Protein AF-0000000070844793 (afdb_homodimer)

Foldseek 3Di:
DPPDQQLVVLQVVLVVCVVVVNNVSSVVSNVVSVLSVLLVLLVVLQVQLVVLQVVLVVCVVVVNNVSSLVSLVSSLVSLVVSLVSCCVRPNDQDLVNLVSLQSNLVSCVSNVVLVSSLVSLVSSLVNCCVPPNLQDLSNLSSLQSNLSSCVSVLVLVSNLVSLVSSLVSCCVVPNQADLVNLVSLQSNLVSCVSVVNNVSSVVSNVSSVVNCCVPVNPPVVD/DPPDQQLVVLQVVLVVCVVVVNNVSSVVSNVVSVLSVLLVLLVVLQVQLVVLQVVLVVCVVVVNNVSSLVSLVSSLVSLVVSLVSCCVRPNDQDLVNLVSLQSNLVSCVSNVVLVSSLVSLVSSLVNCCVPPNLQDLSNLSSLQSNLSSCVSVLVLVSNLVSLVSSLVSCCVVPNQADLVNLVSLQSNLVSCVSVVNNVSSVVSNVSSVVNCCVPVNPPVPD

pLDDT: mean 93.55, std 10.66, range [28.62, 98.69]

Nearest PDB structures (foldseek):
  6swu-assembly1_B  TM=6.819E-01  e=3.349E-07  Mus musculus
  6fv0-assembly1_A  TM=6.810E-01  e=3.209E-07  Mus musculus
  6swu-assembly2_D  TM=6.729E-01  e=4.515E-07  Mus musculus
  6swu-assembly3_F  TM=6.744E-01  e=5.588E-07  Mus musculus
  6ejn-assembly1_B  TM=6.184E-01  e=5.832E-07  Mus musculus

Radius of gyration: 29.63 Å; Cα contacts (8 Å, |Δi|>4): 689; chains: 2; bounding box: 45×91×66 Å

Solvent-accessible surface area (backbone atoms only — not comparable to full-atom values): 20776 Å² total; per-residue (Å²): 128,80,73,79,52,69,26,55,54,26,38,51,52,12,49,53,28,43,76,68,68,36,34,69,61,13,38,54,26,19,50,52,11,32,52,45,21,46,52,52,34,26,56,29,27,42,50,32,14,49,25,26,39,52,36,13,52,33,27,42,74,62,70,36,53,71,60,12,44,54,24,21,50,51,14,43,54,27,42,49,52,22,46,52,47,44,43,73,74,69,47,86,82,47,77,66,53,23,54,50,27,36,54,45,11,52,33,28,42,76,49,67,38,32,70,58,12,37,52,24,16,49,53,14,30,55,48,30,38,70,72,65,34,75,82,34,71,68,30,24,50,26,28,37,49,35,12,52,25,25,42,76,63,68,38,25,68,58,10,35,53,26,22,50,55,15,40,53,35,42,38,70,73,64,49,88,72,46,71,72,51,23,53,36,26,36,52,34,11,52,27,24,42,76,55,71,35,52,68,58,12,53,52,28,36,49,52,15,51,51,39,46,35,69,73,70,40,83,54,79,85,110,126,81,74,78,52,69,28,55,54,25,38,50,52,11,50,53,28,42,76,68,69,35,35,68,60,13,38,53,26,19,50,52,11,31,54,46,19,48,52,50,36,27,55,28,27,42,50,31,15,49,24,26,40,52,36,13,53,33,28,44,75,62,69,36,53,70,60,11,43,53,24,21,50,51,14,43,54,26,41,50,52,21,46,53,48,44,45,72,73,70,46,86,84,46,77,66,52,24,54,49,28,37,53,46,11,52,34,28,42,76,50,67,38,32,69,58,11,38,53,25,17,49,53,13,29,53,47,29,38,72,73,64,34,73,81,35,70,67,30,24,49,25,26,37,51,35,12,54,25,27,41,76,63,69,38,26,67,59,9,36,52,25,24,50,54,16,40,55,35,42,40,72,73,63,47,86,73,45,72,70,53,23,52,36,27,35,54,34,11,51,26,26,42,76,55,70,35,54,69,59,12,53,52,28,37,51,53,15,51,50,38,46,33,70,73,69,40,82,55,81,85,110

Secondary structure (DSSP, 8-state):
-----HHHHHHHHHHHHHHTT-HHHHHHHHHHHHHHHHHHHHHHHHHHHHHHHHHHHHHHHTT-HHHHHHHHHHHHHHHHHHHHHHHHHH-S--HHHHHHHHHHHHHHHHTT-HHHHHHHHHHHHHHHHHHH-SSSHHHHHHHHHHHHHHHHTT-HHHHHHHHHHHHHHHHHHH-S--HHHHHHHHHHHHHHHHTT-HHHHHHHHHHHHHHHHHHH---TT-/-----HHHHHHHHHHHHHHTT-HHHHHHHHHHHHHHHHHHHHHHHHHHHHHHHHHHHHHHHTT-HHHHHHHHHHHHHHHHHHHHHHHHHH-S--HHHHHHHHHHHHHHHHTT-HHHHHHHHHHHHHHHHHHH-SSSHHHHHHHHHHHHHHHHTT-HHHHHHHHHHHHHHHHHHH-S--HHHHHHHHHHHHHHHHTT-HHHHHHHHHHHHHHHHHHH---TT-

Sequence (444 aa):
SARVNVADLYNNLGNFFFKKNQYDQAIENYEHALTHGLDDSKSTQISVANSHYNLGHAYENNKQYGKAIEHYDKAIEHYEKALEIRLNIFGTNHSDLANSYYNLGMSYYNNKQYDKSIEYYEKALKISLDIFGTNHSDVAWSYHGLGDSYYRNKQYDKSVEYYEKALKIRLDIFGTNHSDLADSYYSLGLSYYYNRQYDKAIEHREKALKIWKELFGDTDRLSARVNVADLYNNLGNFFFKKNQYDQAIENYEHALTHGLDDSKSTQISVANSHYNLGHAYENNKQYGKAIEHYDKAIEHYEKALEIRLNIFGTNHSDLANSYYNLGMSYYNNKQYDKSIEYYEKALKISLDIFGTNHSDVAWSYHGLGDSYYRNKQYDKSVEYYEKALKIRLDIFGTNHSDLADSYYSLGLSYYYNRQYDKAIEHREKALKIWKELFGDTDRL

Structure (mmCIF, N/CA/C/O backbone):
data_AF-0000000070844793-model_v1
#
loop_
_entity.id
_entity.type
_entity.pdbx_description
1 polymer 'Uncharacterized protein'
#
loop_
_atom_site.group_PDB
_atom_site.id
_atom_site.type_symbol
_atom_site.label_atom_id
_atom_site.label_alt_id
_atom_site.label_comp_id
_atom_site.label_asym_id
_atom_site.label_entity_id
_atom_site.label_seq_id
_atom_site.pdbx_PDB_ins_code
_atom_site.Cartn_x
_atom_site.Cartn_y
_atom_site.Cartn_z
_atom_site.occupancy
_atom_site.B_iso_or_equiv
_atom_site.auth_seq_id
_atom_site.auth_comp_id
_atom_site.auth_asym_id
_atom_site.auth_atom_id
_atom_site.pdbx_PDB_model_num
ATOM 1 N N . SER A 1 1 ? -2.346 13.812 -18.156 1 29.09 1 SER A N 1
ATOM 2 C CA . SER A 1 1 ? -3.693 13.914 -17.609 1 29.09 1 SER A CA 1
ATOM 3 C C . SER A 1 1 ? -3.801 13.188 -16.266 1 29.09 1 SER A C 1
ATOM 5 O O . SER A 1 1 ? -3.508 11.992 -16.172 1 29.09 1 SER A O 1
ATOM 7 N N . ALA A 1 2 ? -3.703 13.898 -15.266 1 42.84 2 ALA A N 1
ATOM 8 C CA . ALA A 1 2 ? -3.615 13.383 -13.906 1 42.84 2 ALA A CA 1
ATOM 9 C C . ALA A 1 2 ? -4.777 12.438 -13.602 1 42.84 2 ALA A C 1
ATOM 11 O O . ALA A 1 2 ? -5.938 12.766 -13.875 1 42.84 2 ALA A O 1
ATOM 12 N N . ARG A 1 3 ? -4.707 11.211 -13.852 1 50.94 3 ARG A N 1
ATOM 13 C CA . ARG A 1 3 ? -5.797 10.289 -13.531 1 50.94 3 ARG A CA 1
ATOM 14 C C . ARG A 1 3 ? -6.469 10.672 -12.219 1 50.94 3 ARG A C 1
ATOM 16 O O . ARG A 1 3 ? -5.801 10.859 -11.195 1 50.94 3 ARG A O 1
ATOM 23 N N . VAL A 1 4 ? -7.555 11.039 -12.43 1 61.41 4 VAL A N 1
ATOM 24 C CA . VAL A 1 4 ? -8.352 11.453 -11.281 1 61.41 4 VAL A CA 1
ATOM 25 C C . VAL A 1 4 ? -8.492 10.281 -10.305 1 61.41 4 VAL A C 1
ATOM 27 O O . VAL A 1 4 ? -8.977 9.211 -10.68 1 61.41 4 VAL A O 1
ATOM 30 N N . ASN A 1 5 ? -7.812 10.273 -9.148 1 85.44 5 ASN A N 1
ATOM 31 C CA . ASN A 1 5 ? -7.914 9.32 -8.047 1 85.44 5 ASN A CA 1
ATOM 32 C C . ASN A 1 5 ? -9.289 9.383 -7.383 1 85.44 5 ASN A C 1
ATOM 34 O O . ASN A 1 5 ? -9.664 10.414 -6.816 1 85.44 5 ASN A O 1
ATOM 38 N N . VAL A 1 6 ? -10.219 8.344 -7.746 1 92.38 6 VAL A N 1
ATOM 39 C CA . VAL A 1 6 ? -11.578 8.258 -7.215 1 92.38 6 VAL A CA 1
ATOM 40 C C . VAL A 1 6 ? -11.57 8.586 -5.727 1 92.38 6 VAL A C 1
ATOM 42 O O . VAL A 1 6 ? -12.484 9.25 -5.227 1 92.38 6 VAL A O 1
ATOM 45 N N . ALA A 1 7 ? -10.547 8.156 -4.984 1 95 7 ALA A N 1
ATOM 46 C CA . ALA A 1 7 ? -10.43 8.477 -3.562 1 95 7 ALA A CA 1
ATOM 47 C C . ALA A 1 7 ? -10.344 9.984 -3.342 1 95 7 ALA A C 1
ATOM 49 O O . ALA A 1 7 ? -10.992 10.523 -2.441 1 95 7 ALA A O 1
ATOM 50 N N . ASP A 1 8 ? -9.656 10.656 -4.223 1 93.44 8 ASP A N 1
ATOM 51 C CA . ASP A 1 8 ? -9.492 12.102 -4.098 1 93.44 8 ASP A CA 1
ATOM 52 C C . ASP A 1 8 ? -10.805 12.836 -4.363 1 93.44 8 ASP A C 1
ATOM 54 O O . ASP A 1 8 ? -11.086 13.852 -3.734 1 93.44 8 ASP A O 1
ATOM 58 N N . LEU A 1 9 ? -11.523 12.312 -5.336 1 94.69 9 LEU A N 1
ATOM 59 C CA . LEU A 1 9 ? -12.812 12.922 -5.645 1 94.69 9 LEU A CA 1
ATOM 60 C C . LEU A 1 9 ? -13.75 12.867 -4.441 1 94.69 9 LEU A C 1
ATOM 62 O O . LEU A 1 9 ? -14.367 13.867 -4.082 1 94.69 9 LEU A O 1
ATOM 66 N N . TYR A 1 10 ? -13.797 11.719 -3.809 1 97.19 10 TYR A N 1
ATOM 67 C CA . TYR A 1 10 ? -14.648 11.57 -2.637 1 97.19 10 TYR A CA 1
ATOM 68 C C . TYR A 1 10 ? -14.133 12.406 -1.474 1 97.19 10 TYR A C 1
ATOM 70 O O . TYR A 1 10 ? -14.922 12.961 -0.705 1 97.19 10 TYR A O 1
ATOM 78 N N . ASN A 1 11 ? -12.852 12.508 -1.333 1 96.38 11 ASN A N 1
ATOM 79 C CA . ASN A 1 11 ? -12.281 13.359 -0.295 1 96.38 11 ASN A CA 1
ATOM 80 C C . ASN A 1 11 ? -12.688 14.82 -0.485 1 96.38 11 ASN A C 1
ATOM 82 O O . ASN A 1 11 ? -13.023 15.5 0.481 1 96.38 11 ASN A O 1
ATOM 86 N N . ASN A 1 12 ? -12.641 15.219 -1.75 1 95.75 12 ASN A N 1
ATOM 87 C CA . ASN A 1 12 ? -13.016 16.594 -2.053 1 95.75 12 ASN A CA 1
ATOM 88 C C . ASN A 1 12 ? -14.492 16.859 -1.77 1 95.75 12 ASN A C 1
ATOM 90 O O . ASN A 1 12 ? -14.852 17.906 -1.25 1 95.75 12 ASN A O 1
ATOM 94 N N . LEU A 1 13 ? -15.289 15.914 -2.105 1 97.31 13 LEU A N 1
ATOM 95 C CA . LEU A 1 13 ? -16.703 16.031 -1.789 1 97.31 13 LEU A CA 1
ATOM 96 C C . LEU A 1 13 ? -16.922 16.078 -0.281 1 97.31 13 LEU A C 1
ATOM 98 O O . LEU A 1 13 ? -17.766 16.844 0.209 1 97.31 13 LEU A O 1
ATOM 102 N N . GLY A 1 14 ? -16.156 15.164 0.433 1 98 14 GLY A N 1
ATOM 103 C CA . GLY A 1 14 ? -16.203 15.211 1.885 1 98 14 GLY A CA 1
ATOM 104 C C . GLY A 1 14 ? -15.836 16.562 2.451 1 98 14 GLY A C 1
ATOM 105 O O . GLY A 1 14 ? -16.516 17.094 3.33 1 98 14 GLY A O 1
ATOM 106 N N . ASN A 1 15 ? -14.828 17.172 1.901 1 96.94 15 ASN A N 1
ATOM 107 C CA . ASN A 1 15 ? -14.391 18.5 2.324 1 96.94 15 ASN A CA 1
ATOM 108 C C . ASN A 1 15 ? -15.477 19.547 2.086 1 96.94 15 ASN A C 1
ATOM 110 O O . ASN A 1 15 ? -15.648 20.469 2.893 1 96.94 15 ASN A O 1
ATOM 114 N N . PHE A 1 16 ? -16.188 19.406 0.997 1 97.44 16 PHE A N 1
ATOM 115 C CA . PHE A 1 16 ? -17.297 20.297 0.667 1 97.44 16 PHE A CA 1
ATOM 116 C C . PHE A 1 16 ? -18.375 20.25 1.741 1 97.44 16 PHE A C 1
ATOM 118 O O . PHE A 1 16 ? -18.797 21.281 2.256 1 97.44 16 PHE A O 1
ATOM 125 N N . PHE A 1 17 ? -18.703 19.109 2.082 1 97.94 17 PHE A N 1
ATOM 126 C CA . PHE A 1 17 ? -19.734 18.953 3.092 1 97.94 17 PHE A CA 1
ATOM 127 C C . PHE A 1 17 ? -19.219 19.344 4.469 1 97.94 17 PHE A C 1
ATOM 129 O O . PHE A 1 17 ? -19.969 19.891 5.285 1 97.94 17 PHE A O 1
ATOM 136 N N . PHE A 1 18 ? -18 19.062 4.715 1 97.81 18 PHE A N 1
ATOM 137 C CA . PHE A 1 18 ? -17.391 19.438 5.984 1 97.81 18 PHE A CA 1
ATOM 138 C C . PHE A 1 18 ? -17.438 20.953 6.18 1 97.81 18 PHE A C 1
ATOM 140 O O . PHE A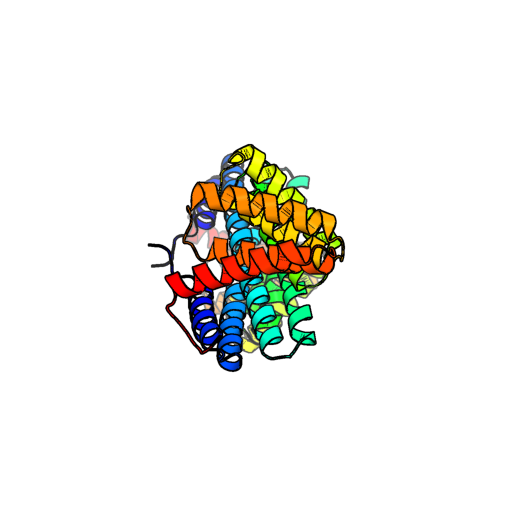 1 18 ? -17.812 21.438 7.254 1 97.81 18 PHE A O 1
ATOM 147 N N . LYS A 1 19 ? -17.141 21.656 5.16 1 94.94 19 LYS A N 1
ATOM 148 C CA . LYS A 1 19 ? -17.125 23.125 5.207 1 94.94 19 LYS A CA 1
ATOM 149 C C . LYS A 1 19 ? -18.531 23.672 5.426 1 94.94 19 LYS A C 1
ATOM 151 O O . LYS A 1 19 ? -18.703 24.766 5.977 1 94.94 19 LYS A O 1
ATOM 156 N N . LYS A 1 20 ? -19.484 22.891 5.109 1 97 20 LYS A N 1
ATOM 157 C CA . LYS A 1 20 ? -20.891 23.266 5.293 1 97 20 LYS A CA 1
ATOM 158 C C . LYS A 1 20 ? -21.422 22.766 6.629 1 97 20 LYS A C 1
ATOM 160 O O . LYS A 1 20 ? -22.625 22.828 6.879 1 97 20 LYS A O 1
ATOM 165 N N . ASN A 1 21 ? -20.609 22.188 7.402 1 96.94 21 ASN A N 1
ATOM 166 C CA . ASN A 1 21 ? -20.953 21.625 8.711 1 96.94 21 ASN A CA 1
ATOM 167 C C . ASN A 1 21 ? -21.922 20.469 8.594 1 96.94 21 ASN A C 1
ATOM 169 O O . ASN A 1 21 ? -22.734 20.234 9.5 1 96.94 21 ASN A O 1
ATOM 173 N N . GLN A 1 22 ? -22 19.859 7.469 1 98.06 22 GLN A N 1
ATOM 174 C CA . GLN A 1 22 ? -22.734 18.625 7.254 1 98.06 22 GLN A CA 1
ATOM 175 C C . GLN A 1 22 ? -21.844 17.406 7.484 1 98.06 22 GLN A C 1
ATOM 177 O O . GLN A 1 22 ? -21.5 16.688 6.539 1 98.06 22 GLN A O 1
ATOM 182 N N . TYR A 1 23 ? -21.656 17.094 8.695 1 97.81 23 TYR A N 1
ATOM 183 C CA . TYR A 1 23 ? -20.594 16.156 9.086 1 97.81 23 TYR A CA 1
ATOM 184 C C . TYR A 1 23 ? -20.984 14.727 8.727 1 97.81 23 TYR A C 1
ATOM 186 O O . TYR A 1 23 ? -20.125 13.914 8.383 1 97.81 23 TYR A O 1
ATOM 194 N N . ASP A 1 24 ? -22.281 14.43 8.758 1 98.06 24 ASP A N 1
ATOM 195 C CA . ASP A 1 24 ? -22.688 13.078 8.391 1 98.06 24 ASP A CA 1
ATOM 196 C C . ASP A 1 24 ? -22.375 12.789 6.922 1 98.06 24 ASP A C 1
ATOM 198 O O . ASP A 1 24 ? -21.859 11.719 6.59 1 98.06 24 ASP A O 1
ATOM 202 N N . GLN A 1 25 ? -22.703 13.742 6.117 1 98.31 25 GLN A N 1
ATOM 203 C CA . GLN A 1 25 ? -22.406 13.586 4.699 1 98.31 25 GLN A CA 1
ATOM 204 C C . GLN A 1 25 ? -20.906 13.586 4.441 1 98.31 25 GLN A C 1
ATOM 206 O O . GLN A 1 25 ? -20.406 12.859 3.572 1 98.31 25 GLN A O 1
ATOM 211 N N . ALA A 1 26 ? -20.156 14.438 5.113 1 98.5 26 ALA A N 1
ATOM 212 C CA . ALA A 1 26 ? -18.703 14.445 5.004 1 98.5 26 ALA A CA 1
ATOM 213 C C . ALA A 1 26 ? -18.125 13.07 5.34 1 98.5 26 ALA A C 1
ATOM 215 O O . ALA A 1 26 ? -17.297 12.539 4.594 1 98.5 26 ALA A O 1
ATOM 216 N N . ILE A 1 27 ? -18.609 12.484 6.477 1 98.62 27 ILE A N 1
ATOM 217 C CA . ILE A 1 27 ? -18.141 11.188 6.953 1 98.62 27 ILE A CA 1
ATOM 218 C C . ILE A 1 27 ? -18.422 10.125 5.891 1 98.62 27 ILE A C 1
ATOM 220 O O . ILE A 1 27 ? -17.547 9.312 5.578 1 98.62 27 ILE A O 1
ATOM 224 N N . GLU A 1 28 ? -19.625 10.188 5.336 1 98.62 28 GLU A N 1
ATOM 225 C CA . GLU A 1 28 ? -19.969 9.219 4.301 1 98.62 28 GLU A CA 1
ATOM 226 C C . GLU A 1 28 ? -19.016 9.297 3.117 1 98.62 28 GLU A C 1
ATOM 228 O O . GLU A 1 28 ? -18.578 8.266 2.604 1 98.62 28 GLU A O 1
ATOM 233 N N . ASN A 1 29 ? -18.734 10.492 2.703 1 98.56 29 ASN A N 1
ATOM 234 C CA . ASN A 1 29 ? -17.859 10.672 1.557 1 98.56 29 ASN A CA 1
ATOM 235 C C . ASN A 1 29 ? -16.406 10.289 1.895 1 98.56 29 ASN A C 1
ATOM 237 O O . ASN A 1 29 ? -15.719 9.688 1.074 1 98.56 29 ASN A O 1
ATOM 241 N N . TYR A 1 30 ? -15.945 10.625 3.07 1 98.38 30 TYR A N 1
ATOM 242 C CA . TYR A 1 30 ? -14.602 10.227 3.48 1 98.38 30 TYR A CA 1
ATOM 243 C C . TYR A 1 30 ? -14.5 8.711 3.588 1 98.38 30 TYR A C 1
ATOM 245 O O . TYR A 1 30 ? -13.445 8.141 3.301 1 98.38 30 TYR A O 1
ATOM 253 N N . GLU A 1 31 ? -15.586 8.047 4.008 1 98.31 31 GLU A N 1
ATOM 254 C CA . GLU A 1 31 ? -15.594 6.59 4.066 1 98.31 31 GLU A CA 1
ATOM 255 C C . GLU A 1 31 ? -15.461 5.98 2.674 1 98.31 31 GLU A C 1
ATOM 257 O O . GLU A 1 31 ? -14.773 4.977 2.494 1 98.31 31 GLU A O 1
ATOM 262 N N . HIS A 1 32 ? -16.156 6.586 1.735 1 97.69 32 HIS A N 1
ATOM 263 C CA . HIS A 1 32 ? -15.992 6.137 0.357 1 97.69 32 HIS A CA 1
ATOM 264 C C . HIS A 1 32 ? -14.562 6.344 -0.122 1 97.69 32 HIS A C 1
ATOM 266 O O . HIS A 1 32 ? -13.992 5.469 -0.782 1 97.69 32 HIS A O 1
ATOM 272 N N . ALA A 1 33 ? -13.984 7.492 0.205 1 97.62 33 ALA A N 1
ATOM 273 C CA . ALA A 1 33 ? -12.594 7.762 -0.144 1 97.62 33 ALA A CA 1
ATOM 274 C C . ALA A 1 33 ? -11.664 6.703 0.447 1 97.62 33 ALA A C 1
ATOM 276 O O . ALA A 1 33 ? -10.766 6.203 -0.237 1 97.62 33 ALA A O 1
ATOM 277 N N . LEU A 1 34 ? -11.898 6.355 1.688 1 97.75 34 LEU A N 1
ATOM 278 C CA . LEU A 1 34 ? -11.094 5.355 2.383 1 97.75 34 LEU A CA 1
ATOM 279 C C . LEU A 1 34 ? -11.188 4 1.688 1 97.75 34 LEU A C 1
ATOM 281 O O . LEU A 1 34 ? -10.172 3.33 1.482 1 97.75 34 LEU A O 1
ATOM 285 N N . THR A 1 35 ? -12.398 3.619 1.338 1 96.56 35 THR A N 1
ATOM 286 C CA . THR A 1 35 ? -12.617 2.332 0.687 1 96.56 35 THR A CA 1
ATOM 287 C C . THR A 1 35 ? -11.867 2.264 -0.64 1 96.56 35 THR A C 1
ATOM 289 O O . THR A 1 35 ? -11.195 1.271 -0.929 1 96.56 35 THR A O 1
ATOM 292 N N . HIS A 1 36 ? -11.938 3.287 -1.405 1 96 36 HIS A N 1
ATOM 293 C CA . HIS A 1 36 ? -11.242 3.32 -2.686 1 96 36 HIS A CA 1
ATOM 294 C C . HIS A 1 36 ? -9.727 3.385 -2.49 1 96 36 HIS A C 1
ATOM 296 O O . HIS A 1 36 ? -8.977 2.756 -3.238 1 96 36 HIS A O 1
ATOM 302 N N . GLY A 1 37 ? -9.32 4.18 -1.529 1 96.31 37 GLY A N 1
ATOM 303 C CA . GLY A 1 37 ? -7.902 4.242 -1.206 1 96.31 37 GLY A CA 1
ATOM 304 C C . GLY A 1 37 ? -7.324 2.902 -0.801 1 96.31 37 GLY A C 1
ATOM 305 O O . GLY A 1 37 ? -6.215 2.549 -1.211 1 96.31 37 GLY A O 1
ATOM 306 N N . LEU A 1 38 ? -8.023 2.197 -0.008 1 96.56 38 LEU A N 1
ATOM 307 C CA . LEU A 1 38 ? -7.59 0.872 0.418 1 96.56 38 LEU A CA 1
ATOM 308 C C . LEU A 1 38 ? -7.543 -0.091 -0.764 1 96.56 38 LEU A C 1
ATOM 310 O O . LEU A 1 38 ? -6.641 -0.927 -0.854 1 96.56 38 LEU A O 1
ATOM 314 N N . ASP A 1 39 ? -8.469 0.019 -1.618 1 94.38 39 ASP A N 1
ATOM 315 C CA . ASP A 1 39 ? -8.453 -0.821 -2.812 1 94.38 39 ASP A CA 1
ATOM 316 C C . ASP A 1 39 ? -7.234 -0.525 -3.676 1 94.38 39 ASP A C 1
ATOM 318 O O . ASP A 1 39 ? -6.621 -1.441 -4.23 1 94.38 39 ASP A O 1
ATOM 322 N N . ASP A 1 40 ? -6.938 0.738 -3.785 1 94.19 40 ASP A N 1
ATOM 323 C CA . ASP A 1 40 ? -5.719 1.123 -4.492 1 94.19 40 ASP A CA 1
ATOM 324 C C . ASP A 1 40 ? -4.48 0.561 -3.799 1 94.19 40 ASP A C 1
ATOM 326 O O . ASP A 1 40 ? -3.533 0.135 -4.461 1 94.19 40 ASP A O 1
ATOM 330 N N . SER A 1 41 ? -4.5 0.641 -2.516 1 95.12 41 SER A N 1
ATOM 331 C CA . SER A 1 41 ? -3.393 0.088 -1.74 1 95.12 41 SER A CA 1
ATOM 332 C C . SER A 1 41 ? -3.23 -1.406 -1.996 1 95.12 41 SER A C 1
ATOM 334 O O . SER A 1 41 ? -2.109 -1.899 -2.135 1 95.12 41 SER A O 1
ATOM 336 N N . LYS A 1 42 ? -4.32 -2.104 -2.025 1 94.88 42 LYS A N 1
ATOM 337 C CA . LYS A 1 42 ? -4.293 -3.531 -2.336 1 94.88 42 LYS A CA 1
ATOM 338 C C . LYS A 1 42 ? -3.609 -3.789 -3.674 1 94.88 42 LYS A C 1
ATOM 340 O O . LYS A 1 42 ? -2.73 -4.648 -3.771 1 94.88 42 LYS A O 1
ATOM 345 N N . SER A 1 43 ? -3.992 -3.061 -4.711 1 94.12 43 SER A N 1
ATOM 346 C CA . SER A 1 43 ? -3.439 -3.225 -6.051 1 94.12 43 SER A CA 1
ATOM 347 C C . SER A 1 43 ? -1.938 -2.949 -6.062 1 94.12 43 SER A C 1
ATOM 349 O O . SER A 1 43 ? -1.185 -3.629 -6.766 1 94.12 43 SER A O 1
ATOM 351 N N . THR A 1 44 ? -1.538 -1.943 -5.32 1 95.06 44 THR A N 1
ATOM 352 C CA . THR A 1 44 ? -0.117 -1.617 -5.281 1 95.06 44 THR A CA 1
ATOM 353 C C . THR A 1 44 ? 0.667 -2.693 -4.535 1 95.06 44 THR A C 1
ATOM 355 O O . THR A 1 44 ? 1.808 -2.996 -4.891 1 95.06 44 THR A O 1
ATOM 358 N N . GLN A 1 45 ? 0.06 -3.246 -3.506 1 96.81 45 GLN A N 1
ATOM 359 C CA . GLN A 1 45 ? 0.701 -4.355 -2.807 1 96.81 45 GLN A CA 1
ATOM 360 C C . GLN A 1 45 ? 0.916 -5.543 -3.738 1 96.81 45 GLN A C 1
ATOM 362 O O . GLN A 1 45 ? 1.965 -6.191 -3.697 1 96.81 45 GLN A O 1
ATOM 367 N N . ILE A 1 46 ? -0.032 -5.82 -4.57 1 96.19 46 ILE A N 1
ATOM 368 C CA . ILE A 1 46 ? 0.086 -6.926 -5.516 1 96.19 46 ILE A CA 1
ATOM 369 C C . ILE A 1 46 ? 1.203 -6.629 -6.516 1 96.19 46 ILE A C 1
ATOM 371 O O . ILE A 1 46 ? 2.002 -7.512 -6.84 1 96.19 46 ILE A O 1
ATOM 375 N N . SER A 1 47 ? 1.27 -5.418 -6.977 1 95.31 47 SER A N 1
ATOM 376 C CA . SER A 1 47 ? 2.311 -5.016 -7.918 1 95.31 47 SER A CA 1
ATOM 377 C C . SER A 1 47 ? 3.699 -5.188 -7.312 1 95.31 47 SER A C 1
ATOM 379 O O . SER A 1 47 ? 4.602 -5.719 -7.961 1 95.31 47 SER A O 1
ATOM 381 N N . VAL A 1 48 ? 3.861 -4.727 -6.078 1 96.88 48 VAL A N 1
ATOM 382 C CA . VAL A 1 48 ? 5.137 -4.863 -5.379 1 96.88 48 VAL A CA 1
ATOM 383 C C . VAL A 1 48 ? 5.457 -6.34 -5.176 1 96.88 48 VAL A C 1
ATOM 385 O O . VAL A 1 48 ? 6.598 -6.766 -5.375 1 96.88 48 VAL A O 1
ATOM 388 N N . ALA A 1 49 ? 4.426 -7.125 -4.777 1 97.62 49 ALA A N 1
ATOM 389 C CA . ALA A 1 49 ? 4.609 -8.562 -4.586 1 97.62 49 ALA A CA 1
ATOM 390 C C . ALA A 1 49 ? 5.082 -9.227 -5.875 1 97.62 49 ALA A C 1
ATOM 392 O O . ALA A 1 49 ? 6.012 -10.039 -5.855 1 97.62 49 ALA A O 1
ATOM 393 N N . ASN A 1 50 ? 4.48 -8.875 -6.969 1 96.75 50 ASN A N 1
ATOM 394 C CA . ASN A 1 50 ? 4.852 -9.445 -8.258 1 96.75 50 ASN A CA 1
ATOM 395 C C . ASN A 1 50 ? 6.293 -9.109 -8.625 1 96.75 50 ASN A C 1
ATOM 397 O O . ASN A 1 50 ? 7.008 -9.945 -9.18 1 96.75 50 ASN A O 1
ATOM 401 N N . SER A 1 51 ? 6.637 -7.934 -8.352 1 97.56 51 SER A N 1
ATOM 402 C CA . SER A 1 51 ? 8.016 -7.547 -8.633 1 97.56 51 SER A CA 1
ATOM 403 C C . SER A 1 51 ? 9 -8.375 -7.812 1 97.56 51 SER A C 1
ATOM 405 O O . SER A 1 51 ? 10 -8.859 -8.336 1 97.56 51 SER A O 1
ATOM 407 N N . HIS A 1 52 ? 8.703 -8.547 -6.543 1 98.25 52 HIS A N 1
ATOM 408 C CA . HIS A 1 52 ? 9.555 -9.375 -5.699 1 98.25 52 HIS A CA 1
ATOM 409 C C . HIS A 1 52 ? 9.578 -10.82 -6.184 1 98.25 52 HIS A C 1
ATOM 411 O O . HIS A 1 52 ? 10.633 -11.453 -6.207 1 98.25 52 HIS A O 1
ATOM 417 N N . TYR A 1 53 ? 8.445 -11.32 -6.605 1 97.88 53 TYR A N 1
ATOM 418 C CA . TYR A 1 53 ? 8.359 -12.688 -7.098 1 97.88 53 TYR A CA 1
ATOM 419 C C . TYR A 1 53 ? 9.219 -12.883 -8.336 1 97.88 53 TYR A C 1
ATOM 421 O O . TYR A 1 53 ? 9.984 -13.844 -8.43 1 97.88 53 TYR A O 1
ATOM 429 N N . ASN A 1 54 ? 9.125 -11.953 -9.25 1 97.81 54 ASN A N 1
ATOM 430 C CA . ASN A 1 54 ? 9.898 -12.031 -10.484 1 97.81 54 ASN A CA 1
ATOM 431 C C . ASN A 1 54 ? 11.398 -11.898 -10.211 1 97.81 54 ASN A C 1
ATOM 433 O O . ASN A 1 54 ? 12.203 -12.578 -10.844 1 97.81 54 ASN A O 1
ATOM 437 N N . LEU A 1 55 ? 11.719 -11.039 -9.266 1 98.5 55 LEU A N 1
ATOM 438 C CA . LEU A 1 55 ? 13.109 -10.938 -8.859 1 98.5 55 LEU A CA 1
ATOM 439 C C . LEU A 1 55 ? 13.602 -12.258 -8.273 1 98.5 55 LEU A C 1
ATOM 441 O O . LEU A 1 55 ? 14.711 -12.703 -8.586 1 98.5 55 LEU A O 1
ATOM 445 N N . GLY A 1 56 ? 12.766 -12.844 -7.395 1 98.12 56 GLY A N 1
ATOM 446 C CA . GLY A 1 56 ? 13.117 -14.148 -6.859 1 98.12 56 GLY A CA 1
ATOM 447 C C . GLY A 1 56 ? 13.398 -15.172 -7.938 1 98.12 56 GLY A C 1
ATOM 448 O O . GLY A 1 56 ? 14.414 -15.875 -7.887 1 98.12 56 GLY A O 1
ATOM 449 N N . HIS A 1 57 ? 12.555 -15.195 -8.938 1 97.31 57 HIS A N 1
ATOM 450 C CA . HIS A 1 57 ? 12.703 -16.125 -10.047 1 97.31 57 HIS A CA 1
ATOM 451 C C . HIS A 1 57 ? 13.984 -15.859 -10.828 1 97.31 57 HIS A C 1
ATOM 453 O O . HIS A 1 57 ? 14.688 -16.797 -11.211 1 97.31 57 HIS A O 1
ATOM 459 N N . ALA A 1 58 ? 14.242 -14.641 -11.086 1 98.12 58 ALA A N 1
ATOM 460 C CA . ALA A 1 58 ? 15.43 -14.273 -11.852 1 98.12 58 ALA A CA 1
ATOM 461 C C . ALA A 1 58 ? 16.703 -14.625 -11.086 1 98.12 58 ALA A C 1
ATOM 463 O O . ALA A 1 58 ? 17.656 -15.164 -11.656 1 98.12 58 ALA A O 1
ATOM 464 N N . TYR A 1 59 ? 16.688 -14.32 -9.82 1 98.25 59 TYR A N 1
ATOM 465 C CA . TYR A 1 59 ? 17.859 -14.641 -9 1 98.25 59 TYR A CA 1
ATOM 466 C C . TYR A 1 59 ? 18.078 -16.156 -8.922 1 98.25 59 TYR A C 1
ATOM 468 O O . TYR A 1 59 ? 19.219 -16.625 -8.922 1 98.25 59 TYR A O 1
ATOM 476 N N . GLU A 1 60 ? 17.016 -16.875 -8.789 1 97 60 GLU A N 1
ATOM 477 C CA . GLU A 1 60 ? 17.109 -18.328 -8.758 1 97 60 GLU A CA 1
ATOM 478 C C . GLU A 1 60 ? 17.766 -18.875 -10.023 1 97 60 GLU A C 1
ATOM 480 O O . GLU A 1 60 ? 18.656 -19.703 -9.953 1 97 60 GLU A O 1
ATOM 485 N N . ASN A 1 61 ? 17.359 -18.328 -11.156 1 96.5 61 ASN A N 1
ATOM 486 C CA . ASN A 1 61 ? 17.906 -18.766 -12.438 1 96.5 61 ASN A CA 1
ATOM 487 C C . ASN A 1 61 ? 19.328 -18.25 -12.648 1 96.5 61 ASN A C 1
ATOM 489 O O . ASN A 1 61 ? 20.094 -18.828 -13.414 1 96.5 61 ASN A O 1
ATOM 493 N N . ASN A 1 62 ? 19.578 -17.234 -12 1 96.88 62 ASN A N 1
ATOM 494 C CA . ASN A 1 62 ? 20.938 -16.719 -12.016 1 96.88 62 ASN A CA 1
ATOM 495 C C . ASN A 1 62 ? 21.797 -17.359 -10.938 1 96.88 62 ASN A C 1
ATOM 497 O O . ASN A 1 62 ? 22.891 -16.875 -10.625 1 96.88 62 ASN A O 1
ATOM 501 N N . LYS A 1 63 ? 21.344 -18.344 -10.258 1 96.62 63 LYS A N 1
ATOM 502 C CA . LYS A 1 63 ? 22.016 -19.203 -9.281 1 96.62 63 LYS A CA 1
ATOM 503 C C . LYS A 1 63 ? 22.359 -18.422 -8.016 1 96.62 63 LYS A C 1
ATOM 505 O O . LYS A 1 63 ? 23.359 -18.719 -7.363 1 96.62 63 LYS A O 1
ATOM 510 N N . GLN A 1 64 ? 21.703 -17.406 -7.754 1 97.44 64 GLN A N 1
ATOM 511 C CA . GLN A 1 64 ? 21.766 -16.672 -6.492 1 97.44 64 GLN A CA 1
ATOM 512 C C . GLN A 1 64 ? 20.609 -17.047 -5.574 1 97.44 64 GLN A C 1
ATOM 514 O O . GLN A 1 64 ? 19.688 -16.234 -5.375 1 97.44 64 GLN A O 1
ATOM 519 N N . TYR A 1 65 ? 20.688 -18.109 -4.984 1 95.88 65 TYR A N 1
ATOM 520 C CA . TYR A 1 65 ? 19.562 -18.766 -4.305 1 95.88 65 TYR A CA 1
ATOM 521 C C . TYR A 1 65 ? 19.203 -18.016 -3.02 1 95.88 65 TYR A C 1
ATOM 523 O O . TYR A 1 65 ? 18.031 -17.922 -2.658 1 95.88 65 TYR A O 1
ATOM 531 N N . GLY A 1 66 ? 20.219 -17.562 -2.312 1 96.44 66 GLY A N 1
ATOM 532 C CA . GLY A 1 66 ? 19.938 -16.797 -1.105 1 96.44 66 GLY A CA 1
ATOM 533 C C . GLY A 1 66 ? 19.094 -15.57 -1.361 1 96.44 66 GLY A C 1
ATOM 534 O O . GLY A 1 66 ? 18.078 -15.344 -0.682 1 96.44 66 GLY A O 1
ATOM 535 N N . LYS A 1 67 ? 19.453 -14.844 -2.377 1 97.69 67 LYS A N 1
ATOM 536 C CA . LYS A 1 67 ? 18.688 -13.664 -2.762 1 97.69 67 LYS A CA 1
ATOM 537 C C . LYS A 1 67 ? 17.281 -14.047 -3.248 1 97.69 67 LYS A C 1
ATOM 539 O O . LYS A 1 67 ? 16.312 -13.328 -2.994 1 97.69 67 LYS A O 1
ATOM 544 N N . ALA A 1 68 ? 17.219 -15.102 -3.922 1 97.75 68 ALA A N 1
ATOM 545 C CA . ALA A 1 68 ? 15.93 -15.57 -4.418 1 97.75 68 ALA A CA 1
ATOM 546 C C . ALA A 1 68 ? 14.953 -15.805 -3.271 1 97.75 68 ALA A C 1
ATOM 548 O O . ALA A 1 68 ? 13.82 -15.32 -3.303 1 97.75 68 ALA A O 1
ATOM 549 N N . ILE A 1 69 ? 15.406 -16.484 -2.246 1 97.44 69 ILE A N 1
ATOM 550 C CA . ILE A 1 69 ? 14.555 -16.812 -1.111 1 97.44 69 ILE A CA 1
ATOM 551 C C . ILE A 1 69 ? 14.117 -15.539 -0.393 1 97.44 69 ILE A C 1
ATOM 553 O O . ILE A 1 69 ? 12.969 -15.422 0.039 1 97.44 69 ILE A O 1
ATOM 557 N N . GLU A 1 70 ? 15.062 -14.609 -0.27 1 97.81 70 GLU A N 1
ATOM 558 C CA . GLU A 1 70 ? 14.734 -13.336 0.363 1 97.81 70 GLU A CA 1
ATOM 559 C C . GLU A 1 70 ? 13.625 -12.609 -0.389 1 97.81 70 GLU A C 1
ATOM 561 O O . GLU A 1 70 ? 12.703 -12.07 0.226 1 97.81 70 GLU A O 1
ATOM 566 N N . HIS A 1 71 ? 13.68 -12.617 -1.666 1 98.38 71 HIS A N 1
ATOM 567 C CA . HIS A 1 71 ? 12.68 -11.93 -2.475 1 98.38 71 HIS A CA 1
ATOM 568 C C . HIS A 1 71 ? 11.344 -12.672 -2.443 1 98.38 71 HIS A C 1
ATOM 570 O O . HIS A 1 71 ? 10.289 -12.047 -2.445 1 98.38 71 HIS A O 1
ATOM 576 N N . TYR A 1 72 ? 11.375 -13.961 -2.438 1 97.56 72 TYR A N 1
ATOM 577 C CA . TYR A 1 72 ? 10.125 -14.695 -2.295 1 97.56 72 TYR A CA 1
ATOM 578 C C . TYR A 1 72 ? 9.469 -14.391 -0.954 1 97.56 72 TYR A C 1
ATOM 580 O O . TYR A 1 72 ? 8.242 -14.266 -0.871 1 97.56 72 TYR A O 1
ATOM 588 N N . ASP A 1 73 ? 10.281 -14.266 0.112 1 98.19 73 ASP A N 1
ATOM 589 C CA . ASP A 1 73 ? 9.75 -13.898 1.422 1 98.19 73 ASP A CA 1
ATOM 590 C C . ASP A 1 73 ? 9.039 -12.547 1.369 1 98.19 73 ASP A C 1
ATOM 592 O O . ASP A 1 73 ? 7.941 -12.398 1.912 1 98.19 73 ASP A O 1
ATOM 596 N N . LYS A 1 74 ? 9.695 -11.641 0.722 1 98.12 74 LYS A N 1
ATOM 597 C CA . LYS A 1 74 ? 9.094 -10.312 0.6 1 98.12 74 LYS A CA 1
ATOM 598 C C . LYS A 1 74 ? 7.824 -10.359 -0.238 1 98.12 74 LYS A C 1
ATOM 600 O O . LYS A 1 74 ? 6.859 -9.641 0.043 1 98.12 74 LYS A O 1
ATOM 605 N N . ALA A 1 75 ? 7.824 -11.133 -1.299 1 98.06 75 ALA A N 1
ATOM 606 C CA . ALA A 1 75 ? 6.613 -11.297 -2.102 1 98.06 75 ALA A CA 1
ATOM 607 C C . ALA A 1 75 ? 5.457 -11.812 -1.248 1 98.06 75 ALA A C 1
ATOM 609 O O . ALA A 1 75 ? 4.344 -11.289 -1.322 1 98.06 75 ALA A O 1
ATOM 610 N N . ILE A 1 76 ? 5.703 -12.828 -0.41 1 98.12 76 ILE A N 1
ATOM 611 C CA . ILE A 1 76 ? 4.695 -13.414 0.464 1 98.12 76 ILE A CA 1
ATOM 612 C C . ILE A 1 76 ? 4.129 -12.344 1.392 1 98.12 76 ILE A C 1
ATOM 614 O O . ILE A 1 76 ? 2.91 -12.219 1.537 1 98.12 76 ILE A O 1
ATOM 618 N N . GLU A 1 77 ? 5.051 -11.562 1.979 1 97.88 77 GLU A N 1
ATOM 619 C CA . GLU A 1 77 ? 4.637 -10.492 2.889 1 97.88 77 GLU A CA 1
ATOM 620 C C . GLU A 1 77 ? 3.65 -9.547 2.213 1 97.88 77 GLU A C 1
ATOM 622 O O . GLU A 1 77 ? 2.609 -9.211 2.785 1 97.88 77 GLU A O 1
ATOM 627 N N . HIS A 1 78 ? 3.926 -9.117 1.013 1 98 78 HIS A N 1
ATOM 628 C CA . HIS A 1 78 ? 3.088 -8.148 0.313 1 98 78 HIS A CA 1
ATOM 629 C C . HIS A 1 78 ? 1.801 -8.797 -0.19 1 98 78 HIS A C 1
ATOM 631 O O . HIS A 1 78 ? 0.746 -8.156 -0.202 1 98 78 HIS A O 1
ATOM 637 N N . TYR A 1 79 ? 1.796 -10.039 -0.64 1 97.56 79 TYR A N 1
ATOM 638 C CA . TYR A 1 79 ? 0.574 -10.742 -1.012 1 97.56 79 TYR A CA 1
ATOM 639 C C . TYR A 1 79 ? -0.348 -10.906 0.19 1 97.56 79 TYR A C 1
ATOM 641 O O . TYR A 1 79 ? -1.568 -10.773 0.067 1 97.56 79 TYR A O 1
ATOM 649 N N . GLU A 1 80 ? 0.219 -11.211 1.318 1 97.31 80 GLU A N 1
ATOM 650 C CA . GLU A 1 80 ? -0.585 -11.359 2.527 1 97.31 80 GLU A CA 1
ATOM 651 C C . GLU A 1 80 ? -1.255 -10.047 2.912 1 97.31 80 GLU A C 1
ATOM 653 O O . GLU A 1 80 ? -2.414 -10.031 3.33 1 97.31 80 GLU A O 1
ATOM 658 N N . LYS A 1 81 ? -0.443 -8.984 2.797 1 96.31 81 LYS A N 1
ATOM 659 C CA . LYS A 1 81 ? -1.029 -7.676 3.072 1 96.31 81 LYS A CA 1
ATOM 660 C C . LYS A 1 81 ? -2.191 -7.383 2.127 1 96.31 81 LYS A C 1
ATOM 662 O O . LYS A 1 81 ? -3.232 -6.875 2.551 1 96.31 81 LYS A O 1
ATOM 667 N N . ALA A 1 82 ? -1.998 -7.645 0.838 1 96.62 82 ALA A N 1
ATOM 668 C CA . ALA A 1 82 ? -3.061 -7.453 -0.146 1 96.62 82 ALA A CA 1
ATOM 669 C C . ALA A 1 82 ? -4.277 -8.312 0.189 1 96.62 82 ALA A C 1
ATOM 671 O O . ALA A 1 82 ? -5.418 -7.852 0.076 1 96.62 82 ALA A O 1
ATOM 672 N N . LEU A 1 83 ? -4.066 -9.531 0.597 1 96.12 83 LEU A N 1
ATOM 673 C CA . LEU A 1 83 ? -5.148 -10.438 0.972 1 96.12 83 LEU A CA 1
ATOM 674 C C . LEU A 1 83 ? -5.922 -9.898 2.17 1 96.12 83 LEU A C 1
ATOM 676 O O . LEU A 1 83 ? -7.152 -9.953 2.195 1 96.12 83 LEU A O 1
ATOM 680 N N . GLU A 1 84 ? -5.223 -9.414 3.166 1 95.38 84 GLU A N 1
ATOM 681 C CA . GLU A 1 84 ? -5.859 -8.836 4.352 1 95.38 84 GLU A CA 1
ATOM 682 C C . GLU A 1 84 ? -6.777 -7.68 3.977 1 95.38 84 GLU A C 1
ATOM 684 O O . GLU A 1 84 ? -7.902 -7.586 4.477 1 95.38 84 GLU A O 1
ATOM 689 N N . ILE A 1 85 ? -6.281 -6.793 3.135 1 94.75 85 ILE A N 1
ATOM 690 C CA . ILE A 1 85 ? -7.086 -5.656 2.697 1 94.75 85 ILE A CA 1
ATOM 691 C C . ILE A 1 85 ? -8.32 -6.156 1.955 1 94.75 85 ILE A C 1
ATOM 693 O O . ILE A 1 85 ? -9.43 -5.672 2.188 1 94.75 85 ILE A O 1
ATOM 697 N N . ARG A 1 86 ? -8.141 -7.129 1.044 1 92.69 86 ARG A N 1
ATOM 698 C CA . ARG A 1 86 ? -9.25 -7.695 0.277 1 92.69 86 ARG A CA 1
ATOM 699 C C . ARG A 1 86 ? -10.336 -8.234 1.199 1 92.69 86 ARG A C 1
ATOM 701 O O . ARG A 1 86 ? -11.516 -7.965 0.997 1 92.69 86 ARG A O 1
ATOM 708 N N . LEU A 1 87 ? -9.922 -8.992 2.182 1 93.81 87 LEU A N 1
ATOM 709 C CA . LEU A 1 87 ? -10.867 -9.617 3.105 1 93.81 87 LEU A CA 1
ATOM 710 C C . LEU A 1 87 ? -11.617 -8.562 3.908 1 93.81 87 LEU A C 1
ATOM 712 O O . LEU A 1 87 ? -12.812 -8.719 4.176 1 93.81 87 LEU A O 1
ATOM 716 N N . ASN A 1 88 ? -10.953 -7.488 4.219 1 90.69 88 ASN A N 1
ATOM 717 C CA . ASN A 1 88 ? -11.57 -6.441 5.031 1 90.69 88 ASN A CA 1
ATOM 718 C C . ASN A 1 88 ? -12.555 -5.609 4.219 1 90.69 88 ASN A C 1
ATOM 720 O O . ASN A 1 88 ? -13.547 -5.117 4.758 1 90.69 88 ASN A O 1
ATOM 724 N N . ILE A 1 89 ? -12.305 -5.504 2.957 1 89 89 ILE A N 1
ATOM 725 C CA . ILE A 1 89 ? -13.133 -4.621 2.139 1 89 89 ILE A CA 1
ATOM 726 C C . ILE A 1 89 ? -14.25 -5.43 1.474 1 89 89 ILE A C 1
ATOM 728 O O . ILE A 1 89 ? -15.391 -4.984 1.406 1 89 89 ILE A O 1
ATOM 732 N N . PHE A 1 90 ? -13.961 -6.625 0.923 1 84.5 90 PHE A N 1
ATOM 733 C CA . PHE A 1 90 ? -14.898 -7.328 0.055 1 84.5 90 PHE A CA 1
ATOM 734 C C . PHE A 1 90 ? -15.391 -8.609 0.717 1 84.5 90 PHE A C 1
ATOM 736 O O . PHE A 1 90 ? -16.375 -9.203 0.277 1 84.5 90 PHE A O 1
ATOM 743 N N . GLY A 1 91 ? -14.758 -9.055 1.717 1 84.75 91 GLY A N 1
ATOM 744 C CA . GLY A 1 91 ? -15.164 -10.305 2.355 1 84.75 91 GLY A CA 1
ATOM 745 C C . GLY A 1 91 ? -14.68 -11.531 1.613 1 84.75 91 GLY A C 1
ATOM 746 O O . GLY A 1 91 ? -13.625 -11.516 0.983 1 84.75 91 GLY A O 1
ATOM 747 N N . THR A 1 92 ? -15.391 -12.719 1.76 1 80.56 92 THR A N 1
ATOM 748 C CA . THR A 1 92 ? -14.844 -14.016 1.375 1 80.56 92 THR A CA 1
ATOM 749 C C . THR A 1 92 ? -15.453 -14.492 0.061 1 80.56 92 THR A C 1
ATOM 751 O O . THR A 1 92 ? -15.031 -15.516 -0.49 1 80.56 92 THR A O 1
ATOM 754 N N . ASN A 1 93 ? -16.297 -13.844 -0.391 1 70.25 93 ASN A N 1
ATOM 755 C CA . ASN A 1 93 ? -17 -14.406 -1.54 1 70.25 93 ASN A CA 1
ATOM 756 C C . ASN A 1 93 ? -16.703 -13.633 -2.818 1 70.25 93 ASN A C 1
ATOM 758 O O . ASN A 1 93 ? -17.594 -13.023 -3.41 1 70.25 93 ASN A O 1
ATOM 762 N N . HIS A 1 94 ? -15.461 -13.688 -3.283 1 80.56 94 HIS A N 1
ATOM 763 C CA . HIS A 1 94 ? -15.109 -13.016 -4.527 1 80.56 94 HIS A CA 1
ATOM 764 C C . HIS A 1 94 ? -14.109 -13.836 -5.336 1 80.56 94 HIS A C 1
ATOM 766 O O . HIS A 1 94 ? -13.234 -14.492 -4.766 1 80.56 94 HIS A O 1
ATOM 772 N N . SER A 1 95 ? -14.273 -13.953 -6.539 1 83.56 95 SER A N 1
ATOM 773 C CA . SER A 1 95 ? -13.422 -14.727 -7.434 1 83.56 95 SER A CA 1
ATOM 774 C C . SER A 1 95 ? -11.961 -14.289 -7.328 1 83.56 95 SER A C 1
ATOM 776 O O . SER A 1 95 ? -11.047 -15.102 -7.449 1 83.56 95 SER A O 1
ATOM 778 N N . ASP A 1 96 ? -11.812 -13.031 -6.984 1 88.31 96 ASP A N 1
ATOM 779 C CA . ASP A 1 96 ? -10.453 -12.5 -6.887 1 88.31 96 ASP A CA 1
ATOM 780 C C . ASP A 1 96 ? -9.727 -13.07 -5.672 1 88.31 96 ASP A C 1
ATOM 782 O O . ASP A 1 96 ? -8.5 -13.023 -5.602 1 88.31 96 ASP A O 1
ATOM 786 N N . LEU A 1 97 ? -10.594 -13.57 -4.711 1 92.19 97 LEU A N 1
ATOM 787 C CA . LEU A 1 97 ? -10 -14.164 -3.518 1 92.19 97 LEU A CA 1
ATOM 788 C C . LEU A 1 97 ? -9.258 -15.453 -3.863 1 92.19 97 LEU A C 1
ATOM 790 O O . LEU A 1 97 ? -8.195 -15.734 -3.307 1 92.19 97 LEU A O 1
ATOM 794 N N . ALA A 1 98 ? -9.781 -16.188 -4.789 1 93.62 98 ALA A N 1
ATOM 795 C CA . ALA A 1 98 ? -9.117 -17.406 -5.246 1 93.62 98 ALA A CA 1
ATOM 796 C C . ALA A 1 98 ? -7.742 -17.094 -5.828 1 93.62 98 ALA A C 1
ATOM 798 O O . ALA A 1 98 ? -6.766 -17.781 -5.527 1 93.62 98 ALA A O 1
ATOM 799 N N . ASN A 1 99 ? -7.719 -16.062 -6.59 1 93.75 99 ASN A N 1
ATOM 800 C CA . ASN A 1 99 ? -6.457 -15.656 -7.203 1 93.75 99 ASN A CA 1
ATOM 801 C C . ASN A 1 99 ? -5.434 -15.227 -6.152 1 93.75 99 ASN A C 1
ATOM 803 O O . ASN A 1 99 ? -4.238 -15.484 -6.309 1 93.75 99 ASN A O 1
ATOM 807 N N . SER A 1 100 ? -5.93 -14.539 -5.148 1 95.44 100 SER A N 1
ATOM 808 C CA . SER A 1 100 ? -5.035 -14.133 -4.066 1 95.44 100 SER A CA 1
ATOM 809 C C . SER A 1 100 ? -4.434 -15.344 -3.365 1 95.44 100 SER A C 1
ATOM 811 O O . SER A 1 100 ? -3.221 -15.406 -3.148 1 95.44 100 SER A O 1
ATOM 813 N N . TYR A 1 101 ? -5.258 -16.344 -3.055 1 96.44 101 TYR A N 1
ATOM 814 C CA . TYR A 1 101 ? -4.777 -17.547 -2.402 1 96.44 101 TYR A CA 1
ATOM 815 C C . TYR A 1 101 ? -3.844 -18.328 -3.322 1 96.44 101 TYR A C 1
ATOM 817 O O . TYR A 1 101 ? -2.828 -18.875 -2.875 1 96.44 101 TYR A O 1
ATOM 825 N N . TYR A 1 102 ? -4.152 -18.391 -4.555 1 96.75 102 TYR A N 1
ATOM 826 C CA . TYR A 1 102 ? -3.311 -19.078 -5.527 1 96.75 102 TYR A CA 1
ATOM 827 C C . TYR A 1 102 ? -1.917 -18.469 -5.578 1 96.75 102 TYR A C 1
ATOM 829 O O . TYR A 1 102 ? -0.914 -19.188 -5.547 1 96.75 102 TYR A O 1
ATOM 837 N N . ASN A 1 103 ? -1.85 -17.078 -5.648 1 95.62 103 ASN A N 1
ATOM 838 C CA . ASN A 1 103 ? -0.569 -16.391 -5.699 1 95.62 103 ASN A CA 1
ATOM 839 C C . ASN A 1 103 ? 0.265 -16.656 -4.449 1 95.62 103 ASN A C 1
ATOM 841 O O . ASN A 1 103 ? 1.486 -16.781 -4.531 1 95.62 103 ASN A O 1
ATOM 845 N N . LEU A 1 104 ? -0.428 -16.75 -3.32 1 97.69 104 LEU A N 1
ATOM 846 C CA . LEU A 1 104 ? 0.29 -17.094 -2.096 1 97.69 104 LEU A CA 1
ATOM 847 C C . LEU A 1 104 ? 0.788 -18.531 -2.127 1 97.69 104 LEU A C 1
ATOM 849 O O . LEU A 1 104 ? 1.919 -18.812 -1.723 1 97.69 104 LEU A O 1
ATOM 853 N N . GLY A 1 105 ? -0.087 -19.406 -2.627 1 98.06 105 GLY A N 1
ATOM 854 C CA . GLY A 1 105 ? 0.359 -20.781 -2.793 1 98.06 105 GLY A CA 1
ATOM 855 C C . GLY A 1 105 ? 1.61 -20.906 -3.641 1 98.06 105 GLY A C 1
ATOM 856 O O . GLY A 1 105 ? 2.564 -21.578 -3.254 1 98.06 105 GLY A O 1
ATOM 857 N N . MET A 1 106 ? 1.595 -20.219 -4.727 1 97.31 106 MET A N 1
ATOM 858 C CA . MET A 1 106 ? 2.73 -20.219 -5.645 1 97.31 106 MET A CA 1
ATOM 859 C C . MET A 1 106 ? 3.969 -19.625 -4.977 1 97.31 106 MET A C 1
ATOM 861 O O . MET A 1 106 ? 5.07 -20.156 -5.129 1 97.31 106 MET A O 1
ATOM 865 N N . SER A 1 107 ? 3.807 -18.594 -4.258 1 97.12 107 SER A N 1
ATOM 866 C CA . SER A 1 107 ? 4.93 -17.922 -3.607 1 97.12 107 SER A CA 1
ATOM 867 C C . SER A 1 107 ? 5.531 -18.797 -2.512 1 97.12 107 SER A C 1
ATOM 869 O O . SER A 1 107 ? 6.754 -18.891 -2.391 1 97.12 107 SER A O 1
ATOM 871 N N . TYR A 1 108 ? 4.695 -19.422 -1.708 1 97.75 108 TYR A N 1
ATOM 872 C CA . TYR A 1 108 ? 5.195 -20.312 -0.671 1 97.75 108 TYR A CA 1
ATOM 873 C C . TYR A 1 108 ? 5.914 -21.516 -1.284 1 97.75 108 TYR A C 1
ATOM 875 O O . TYR A 1 108 ? 6.91 -22 -0.736 1 97.75 108 TYR A O 1
ATOM 883 N N . TYR A 1 109 ? 5.383 -22.016 -2.408 1 97.69 109 TYR A N 1
ATOM 884 C CA . TYR A 1 109 ? 6.043 -23.094 -3.129 1 97.69 109 TYR A CA 1
ATOM 885 C C . TYR A 1 109 ? 7.469 -22.703 -3.5 1 97.69 109 TYR A C 1
ATOM 887 O O . TYR A 1 109 ? 8.414 -23.453 -3.221 1 97.69 109 TYR A O 1
ATOM 895 N N . ASN A 1 110 ? 7.641 -21.516 -4.094 1 96.25 110 ASN A N 1
ATOM 896 C CA . ASN A 1 110 ? 8.945 -21.047 -4.551 1 96.25 110 ASN A CA 1
ATOM 8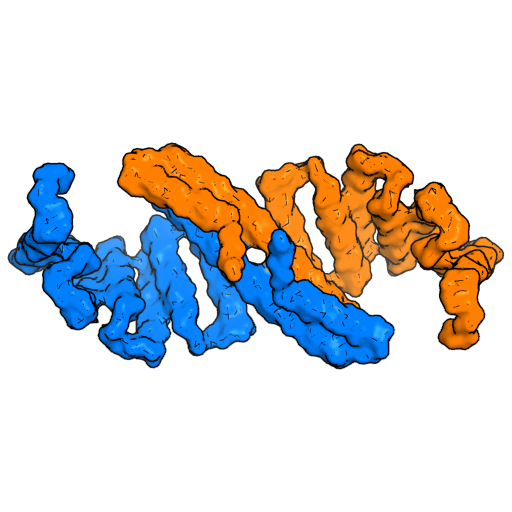97 C C . ASN A 1 110 ? 9.875 -20.734 -3.381 1 96.25 110 ASN A C 1
ATOM 899 O O . ASN A 1 110 ? 11.094 -20.844 -3.502 1 96.25 110 ASN A O 1
ATOM 903 N N . ASN A 1 111 ? 9.242 -20.453 -2.264 1 96.06 111 ASN A N 1
ATOM 904 C CA . ASN A 1 111 ? 10.008 -20.219 -1.046 1 96.06 111 ASN A CA 1
ATOM 905 C C . ASN A 1 111 ? 10.289 -21.516 -0.305 1 96.06 111 ASN A C 1
ATOM 907 O O . ASN A 1 111 ? 10.75 -21.5 0.836 1 96.06 111 ASN A O 1
ATOM 911 N N . LYS A 1 112 ? 9.852 -22.625 -0.791 1 96 112 LYS A N 1
ATOM 912 C CA . LYS A 1 112 ? 10.133 -23.984 -0.321 1 96 112 LYS A CA 1
ATOM 913 C C . LYS A 1 112 ? 9.344 -24.297 0.946 1 96 112 LYS A C 1
ATOM 915 O O . LYS A 1 112 ? 9.719 -25.188 1.712 1 96 112 LYS A O 1
ATOM 920 N N . GLN A 1 113 ? 8.398 -23.531 1.278 1 97.5 113 GLN A N 1
ATOM 921 C CA . GLN A 1 113 ? 7.441 -23.844 2.336 1 97.5 113 GLN A CA 1
ATOM 922 C C . GLN A 1 113 ? 6.23 -24.578 1.782 1 97.5 113 GLN A C 1
ATOM 924 O O . GLN A 1 113 ? 5.148 -24 1.644 1 97.5 113 GLN A O 1
ATOM 929 N N . TYR A 1 114 ? 6.332 -25.891 1.593 1 97.94 114 TYR A N 1
ATOM 930 C CA . TYR A 1 114 ? 5.391 -26.672 0.792 1 97.94 114 TYR A CA 1
ATOM 931 C C . TYR A 1 114 ? 4.109 -26.938 1.569 1 97.94 114 TYR A C 1
ATOM 933 O O . TYR A 1 114 ? 3.025 -27 0.985 1 97.94 114 TYR A O 1
ATOM 941 N N . ASP A 1 115 ? 4.184 -27.031 2.879 1 98.25 115 ASP A N 1
ATOM 942 C CA . ASP A 1 115 ? 2.969 -27.203 3.666 1 98.25 115 ASP A CA 1
ATOM 943 C C . ASP A 1 115 ? 2.043 -26 3.539 1 98.25 115 ASP A C 1
ATOM 945 O O . ASP A 1 115 ? 0.835 -26.156 3.354 1 98.25 115 ASP A O 1
ATOM 949 N N . LYS A 1 116 ? 2.691 -24.875 3.637 1 98.25 116 LYS A N 1
ATOM 950 C CA . LYS A 1 116 ? 1.896 -23.656 3.471 1 98.25 116 LYS A CA 1
ATOM 951 C C . LYS A 1 116 ? 1.385 -23.531 2.039 1 98.25 116 LYS A C 1
ATOM 953 O O . LYS A 1 116 ? 0.261 -23.078 1.814 1 98.25 116 LYS A O 1
ATOM 958 N N . SER A 1 117 ? 2.211 -23.875 1.133 1 98.44 117 SER A N 1
ATOM 959 C CA . SER A 1 117 ? 1.788 -23.891 -0.264 1 98.44 117 SER A CA 1
ATOM 960 C C . SER A 1 117 ? 0.533 -24.734 -0.454 1 98.44 117 SER A C 1
ATOM 962 O O . SER A 1 117 ? -0.436 -24.281 -1.071 1 98.44 117 SER A O 1
ATOM 964 N N . ILE A 1 118 ? 0.525 -25.891 0.087 1 98.56 118 ILE A N 1
ATOM 965 C CA . ILE A 1 118 ? -0.604 -26.812 -0.004 1 98.56 118 ILE A CA 1
ATOM 966 C C . ILE A 1 118 ? -1.845 -26.172 0.611 1 98.56 118 ILE A C 1
ATOM 968 O O . ILE A 1 118 ? -2.92 -26.188 0.008 1 98.56 118 ILE A O 1
ATOM 972 N N . GLU A 1 119 ? -1.662 -25.594 1.733 1 98.56 119 GLU A N 1
ATOM 973 C CA . GLU A 1 119 ? -2.766 -24.953 2.43 1 98.56 119 GLU A CA 1
ATOM 974 C C . GLU A 1 119 ? -3.41 -23.875 1.56 1 98.56 119 GLU A C 1
ATOM 976 O O . GLU A 1 119 ? -4.637 -23.828 1.427 1 98.56 119 GLU A O 1
ATOM 981 N N . TYR A 1 120 ? -2.621 -23.047 0.956 1 98.5 120 TYR A N 1
ATOM 982 C CA . TYR A 1 120 ? -3.148 -21.922 0.212 1 98.5 120 TYR A CA 1
ATOM 983 C C . TYR A 1 120 ? -3.729 -22.359 -1.125 1 98.5 120 TYR A C 1
ATOM 985 O O . TYR A 1 120 ? -4.738 -21.812 -1.582 1 98.5 120 TYR A O 1
ATOM 993 N N . TYR A 1 121 ? -3.125 -23.328 -1.76 1 98.25 121 TYR A N 1
ATOM 994 C CA . TYR A 1 121 ? -3.73 -23.859 -2.977 1 98.25 121 TYR A CA 1
ATOM 995 C C . TYR A 1 121 ? -5.074 -24.5 -2.68 1 98.25 121 TYR A C 1
ATOM 997 O O . TYR A 1 121 ? -5.996 -24.438 -3.492 1 98.25 121 TYR A O 1
ATOM 1005 N N . GLU A 1 122 ? -5.18 -25.156 -1.541 1 98.31 122 GLU A N 1
ATOM 1006 C CA . GLU A 1 122 ? -6.453 -25.75 -1.154 1 98.31 122 GLU A CA 1
ATOM 1007 C C . GLU A 1 122 ? -7.531 -24.688 -0.974 1 98.31 122 GLU A C 1
ATOM 1009 O O . GLU A 1 122 ? -8.68 -24.891 -1.376 1 98.31 122 GLU A O 1
ATOM 1014 N N . LYS A 1 123 ? -7.133 -23.625 -0.318 1 96.69 123 LYS A N 1
ATOM 1015 C CA . LYS A 1 123 ? -8.078 -22.516 -0.164 1 96.69 123 LYS A CA 1
ATOM 1016 C C . LYS A 1 123 ? -8.516 -21.969 -1.521 1 96.69 123 LYS A C 1
ATOM 1018 O O . LYS A 1 123 ? -9.695 -21.719 -1.743 1 96.69 123 LYS A O 1
ATOM 1023 N N . ALA A 1 124 ? -7.543 -21.766 -2.41 1 96.88 124 ALA A N 1
ATOM 1024 C CA . ALA A 1 124 ? -7.848 -21.281 -3.756 1 96.88 124 ALA A CA 1
ATOM 1025 C C . ALA A 1 124 ? -8.773 -22.25 -4.484 1 96.88 124 ALA A C 1
ATOM 1027 O O . ALA A 1 124 ? -9.742 -21.828 -5.129 1 96.88 124 ALA A O 1
ATOM 1028 N N . LEU A 1 125 ? -8.523 -23.5 -4.363 1 97.06 125 LEU A N 1
ATOM 1029 C CA . LEU A 1 125 ? -9.297 -24.547 -5.02 1 97.06 125 LEU A CA 1
ATOM 1030 C C . LEU A 1 125 ? -10.742 -24.547 -4.531 1 97.06 125 LEU A C 1
ATOM 1032 O O . LEU A 1 125 ? -11.68 -24.594 -5.336 1 97.06 125 LEU A O 1
ATOM 1036 N N . LYS A 1 126 ? -10.898 -24.484 -3.266 1 95.75 126 LYS A N 1
ATOM 1037 C CA . LYS A 1 126 ? -12.234 -24.484 -2.68 1 95.75 126 LYS A CA 1
ATOM 1038 C C . LYS A 1 126 ? -13.086 -23.344 -3.24 1 95.75 126 LYS A C 1
ATOM 1040 O O . LYS A 1 126 ? -14.227 -23.562 -3.656 1 95.75 126 LYS A O 1
ATOM 1045 N N . ILE A 1 127 ? -12.492 -22.219 -3.27 1 94.69 127 ILE A N 1
ATOM 1046 C CA . ILE A 1 127 ? -13.227 -21.047 -3.742 1 94.69 127 ILE A CA 1
ATOM 1047 C C . ILE A 1 127 ? -13.492 -21.172 -5.238 1 94.69 127 ILE A C 1
ATOM 1049 O O . ILE A 1 127 ? -14.602 -20.891 -5.703 1 94.69 127 ILE A O 1
ATOM 1053 N N . SER A 1 128 ? -12.531 -21.594 -5.98 1 94.81 128 SER A N 1
ATOM 1054 C CA . SER A 1 128 ? -12.695 -21.734 -7.422 1 94.81 128 SER A CA 1
ATOM 1055 C C . SER A 1 128 ? -13.766 -22.766 -7.762 1 94.81 128 SER A C 1
ATOM 1057 O O . SER A 1 128 ? -14.562 -22.562 -8.688 1 94.81 128 SER A O 1
ATOM 1059 N N . LEU A 1 129 ? -13.766 -23.812 -7.043 1 95.56 129 LEU A N 1
ATOM 1060 C CA . LEU A 1 129 ? -14.789 -24.828 -7.254 1 95.56 129 LEU A CA 1
ATOM 1061 C C . LEU A 1 129 ? -16.172 -24.281 -6.961 1 95.56 129 LEU A C 1
ATOM 1063 O O . LEU A 1 129 ? -17.125 -24.547 -7.699 1 95.56 129 LEU A O 1
ATOM 1067 N N . ASP A 1 130 ? -16.266 -23.5 -5.949 1 93.19 130 ASP A N 1
ATOM 1068 C CA . ASP A 1 130 ? -17.547 -22.938 -5.535 1 93.19 130 ASP A CA 1
ATOM 1069 C C . ASP A 1 130 ? -18.047 -21.922 -6.555 1 93.19 130 ASP A C 1
ATOM 1071 O O . ASP A 1 130 ? -19.25 -21.859 -6.832 1 93.19 130 ASP A O 1
ATOM 1075 N N . ILE A 1 131 ? -17.172 -21.234 -7.09 1 92 131 ILE A N 1
ATOM 1076 C CA . ILE A 1 131 ? -17.578 -20.109 -7.918 1 92 131 ILE A CA 1
ATOM 1077 C C . ILE A 1 131 ? -17.703 -20.547 -9.375 1 92 131 ILE A C 1
ATOM 1079 O O . ILE A 1 131 ? -18.656 -20.156 -10.062 1 92 131 ILE A O 1
ATOM 1083 N N . PHE A 1 132 ? -16.734 -21.359 -9.836 1 91.94 132 PHE A N 1
ATOM 1084 C CA . PHE A 1 132 ? -16.672 -21.594 -11.273 1 91.94 132 PHE A CA 1
ATOM 1085 C C . PHE A 1 132 ? -17.125 -23.016 -11.602 1 91.94 132 PHE A C 1
ATOM 1087 O O . PHE A 1 132 ? -17.406 -23.328 -12.758 1 91.94 132 PHE A O 1
ATOM 1094 N N . GLY A 1 133 ? -17.156 -23.891 -10.586 1 92.56 133 GLY A N 1
ATOM 1095 C CA . GLY A 1 133 ? -17.375 -25.297 -10.852 1 92.56 133 GLY A CA 1
ATOM 1096 C C . GLY A 1 133 ? -16.125 -26.047 -11.258 1 92.56 133 GLY A C 1
ATOM 1097 O O . GLY A 1 133 ? -15.023 -25.484 -11.211 1 92.56 133 GLY A O 1
ATOM 1098 N N . THR A 1 134 ? -16.172 -27.234 -11.664 1 92.81 134 THR A N 1
ATOM 1099 C CA . THR A 1 134 ? -15.047 -28.156 -11.812 1 92.81 134 THR A CA 1
ATOM 1100 C C . THR A 1 134 ? -14.273 -27.859 -13.102 1 92.81 134 THR A C 1
ATOM 1102 O O . THR A 1 134 ? -13.047 -27.938 -13.117 1 92.81 134 THR A O 1
ATOM 1105 N N . ASN A 1 135 ? -14.992 -27.531 -14.172 1 93.94 135 ASN A N 1
ATOM 1106 C CA . ASN A 1 135 ? -14.344 -27.406 -15.477 1 93.94 135 ASN A CA 1
ATOM 1107 C C . ASN A 1 135 ? -13.93 -25.969 -15.766 1 93.94 135 ASN A C 1
ATOM 1109 O O . ASN A 1 135 ? -14.445 -25.344 -16.688 1 93.94 135 ASN A O 1
ATOM 1113 N N . HIS A 1 136 ? -13.047 -25.5 -15.086 1 95 136 HIS A N 1
ATOM 1114 C CA . HIS A 1 136 ? -12.539 -24.141 -15.234 1 95 136 HIS A CA 1
ATOM 1115 C C . HIS A 1 136 ? -11.016 -24.109 -15.125 1 95 136 HIS A C 1
ATOM 1117 O O . HIS A 1 136 ? -10.43 -24.844 -14.32 1 95 136 HIS A O 1
ATOM 1123 N N . SER A 1 137 ? -10.383 -23.234 -15.82 1 94.19 137 SER A N 1
ATOM 1124 C CA . SER A 1 137 ? -8.93 -23.125 -15.867 1 94.19 137 SER A CA 1
ATOM 1125 C C . SER A 1 137 ? -8.344 -22.859 -14.492 1 94.19 137 SER A C 1
ATOM 1127 O O . SER A 1 137 ? -7.285 -23.391 -14.141 1 94.19 137 SER A O 1
ATOM 1129 N N . ASP A 1 138 ? -9.031 -22.062 -13.695 1 93.44 138 ASP A N 1
ATOM 1130 C CA . ASP A 1 138 ? -8.539 -21.719 -12.359 1 93.44 138 ASP A CA 1
ATOM 1131 C C . ASP A 1 138 ? -8.484 -22.969 -11.469 1 93.44 138 ASP A C 1
ATOM 1133 O O . ASP A 1 138 ? -7.59 -23.094 -10.633 1 93.44 138 ASP A O 1
ATOM 1137 N N . VAL A 1 139 ? -9.484 -23.812 -11.641 1 96.5 139 VAL A N 1
ATOM 1138 C CA . VAL A 1 139 ? -9.523 -25.047 -10.883 1 96.5 139 VAL A CA 1
ATOM 1139 C C . VAL A 1 139 ? -8.367 -25.953 -11.305 1 96.5 139 VAL A C 1
ATOM 1141 O O . VAL A 1 139 ? -7.664 -26.516 -10.461 1 96.5 139 VAL A O 1
ATOM 1144 N N . ALA A 1 140 ? -8.094 -26 -12.586 1 96.81 140 ALA A N 1
ATOM 1145 C CA . ALA A 1 140 ? -6.988 -26.797 -13.094 1 96.81 140 ALA A CA 1
ATOM 1146 C C . ALA A 1 140 ? -5.652 -26.281 -12.57 1 96.81 140 ALA A C 1
ATOM 1148 O O . ALA A 1 140 ? -4.777 -27.078 -12.211 1 96.81 140 ALA A O 1
ATOM 1149 N N . TRP A 1 141 ? -5.535 -24.984 -12.539 1 95.75 141 TRP A N 1
ATOM 1150 C CA . TRP A 1 141 ? -4.305 -24.375 -12.039 1 95.75 141 TRP A CA 1
ATOM 1151 C C . TRP A 1 141 ? -4.09 -24.719 -10.57 1 95.75 141 TRP A C 1
ATOM 1153 O O . TRP A 1 141 ? -2.967 -25.031 -10.164 1 95.75 141 TRP A O 1
ATOM 1163 N N . SER A 1 142 ? -5.121 -24.656 -9.789 1 97.69 142 SER A N 1
ATOM 1164 C CA . SER A 1 142 ? -5.008 -24.969 -8.375 1 97.69 142 SER A CA 1
ATOM 1165 C C . SER A 1 142 ? -4.645 -26.438 -8.172 1 97.69 142 SER A C 1
ATOM 1167 O O . SER A 1 142 ? -3.783 -26.766 -7.352 1 97.69 142 SER A O 1
ATOM 1169 N N . TYR A 1 143 ? -5.289 -27.328 -8.953 1 98.25 143 TYR A N 1
ATOM 1170 C CA . TYR A 1 143 ? -4.938 -28.734 -8.875 1 98.25 143 TYR A CA 1
ATOM 1171 C C . TYR A 1 143 ? -3.479 -28.953 -9.258 1 98.25 143 TYR A C 1
ATOM 1173 O O . TYR A 1 143 ? -2.773 -29.734 -8.617 1 98.25 143 TYR A O 1
ATOM 1181 N N . HIS A 1 144 ? -3.047 -28.312 -10.273 1 98 144 HIS A N 1
ATOM 1182 C CA . HIS A 1 144 ? -1.661 -28.469 -10.711 1 98 144 HIS A CA 1
ATOM 1183 C C . HIS A 1 144 ? -0.694 -27.984 -9.633 1 98 144 HIS A C 1
ATOM 1185 O O . HIS A 1 144 ? 0.319 -28.625 -9.367 1 98 144 HIS A O 1
ATOM 1191 N N . GLY A 1 145 ? -1.058 -26.797 -9.047 1 98 145 GLY A N 1
ATOM 1192 C CA . GLY A 1 145 ? -0.24 -26.297 -7.957 1 98 145 GLY A CA 1
ATOM 1193 C C . GLY A 1 145 ? -0.156 -27.25 -6.785 1 98 145 GLY A C 1
ATOM 1194 O O . GLY A 1 145 ? 0.914 -27.422 -6.195 1 98 145 GLY A O 1
ATOM 1195 N N . LEU A 1 146 ? -1.291 -27.859 -6.445 1 98.69 146 LEU A N 1
ATOM 1196 C CA . LEU A 1 146 ? -1.3 -28.875 -5.395 1 98.69 146 LEU A CA 1
ATOM 1197 C C . LEU A 1 146 ? -0.421 -30.062 -5.777 1 98.69 146 LEU A C 1
ATOM 1199 O O . LEU A 1 146 ? 0.333 -30.578 -4.949 1 98.69 146 LEU A O 1
ATOM 1203 N N . GLY A 1 147 ? -0.522 -30.453 -7.059 1 98.5 147 GLY A N 1
ATOM 1204 C CA . GLY A 1 147 ? 0.354 -31.516 -7.531 1 98.5 147 GLY A CA 1
ATOM 1205 C C . GLY A 1 147 ? 1.826 -31.203 -7.336 1 98.5 147 GLY A C 1
ATOM 1206 O O . GLY A 1 147 ? 2.578 -32.031 -6.816 1 98.5 147 GLY A O 1
ATOM 1207 N N . ASP A 1 148 ? 2.18 -30.016 -7.734 1 98.06 148 ASP A N 1
ATOM 1208 C CA . ASP A 1 148 ? 3.561 -29.562 -7.578 1 98.06 148 ASP A CA 1
ATOM 1209 C C . ASP A 1 148 ? 3.98 -29.578 -6.113 1 98.06 148 ASP A C 1
ATOM 1211 O O . ASP A 1 148 ? 5.07 -30.031 -5.777 1 98.06 148 ASP A O 1
ATOM 1215 N N . SER A 1 149 ? 3.16 -29.062 -5.27 1 98.62 149 SER A N 1
ATOM 1216 C CA . SER A 1 149 ? 3.494 -28.906 -3.855 1 98.62 149 SER A CA 1
ATOM 1217 C C . SER A 1 149 ? 3.621 -30.266 -3.168 1 98.62 149 SER A C 1
ATOM 1219 O O . SER A 1 149 ? 4.551 -30.484 -2.389 1 98.62 149 SER A O 1
ATOM 1221 N N . TYR A 1 150 ? 2.715 -31.156 -3.494 1 98.62 150 TYR A N 1
ATOM 1222 C CA . TYR A 1 150 ? 2.785 -32.5 -2.912 1 98.62 150 TYR A CA 1
ATOM 1223 C C . TYR A 1 150 ? 3.998 -33.25 -3.436 1 98.62 150 TYR A C 1
ATOM 1225 O O . TYR A 1 150 ? 4.605 -34.062 -2.709 1 98.62 150 TYR A O 1
ATOM 1233 N N . TYR A 1 151 ? 4.328 -33.062 -4.695 1 98.06 151 TYR A N 1
ATOM 1234 C CA . TYR A 1 151 ? 5.523 -33.656 -5.27 1 98.06 151 TYR A CA 1
ATOM 1235 C C . TYR A 1 151 ? 6.77 -33.25 -4.5 1 98.06 151 TYR A C 1
ATOM 1237 O O . TYR A 1 151 ? 7.57 -34.094 -4.094 1 98.06 151 TYR A O 1
ATOM 1245 N N . ARG A 1 152 ? 6.855 -31.969 -4.242 1 97.5 152 ARG A N 1
ATOM 1246 C CA . ARG A 1 152 ? 8.031 -31.438 -3.553 1 97.5 152 ARG A CA 1
ATOM 1247 C C . ARG A 1 152 ? 8.016 -31.828 -2.076 1 97.5 152 ARG A C 1
ATOM 1249 O O . ARG A 1 152 ? 9.07 -31.969 -1.456 1 97.5 152 ARG A O 1
ATOM 1256 N N . ASN A 1 153 ? 6.832 -32.031 -1.595 1 97.62 153 ASN A N 1
ATOM 1257 C CA . ASN A 1 153 ? 6.695 -32.5 -0.216 1 97.62 153 ASN A CA 1
ATOM 1258 C C . ASN A 1 153 ? 6.844 -34 -0.11 1 97.62 153 ASN A C 1
ATOM 1260 O O . ASN A 1 153 ? 6.555 -34.594 0.934 1 97.62 153 ASN A O 1
ATOM 1264 N N . LYS A 1 154 ? 7.145 -34.719 -1.188 1 97.19 154 LYS A N 1
ATOM 1265 C CA . LYS A 1 154 ? 7.465 -36.125 -1.298 1 97.19 154 LYS A CA 1
ATOM 1266 C C . LYS A 1 154 ? 6.238 -37 -1.01 1 97.19 154 LYS A C 1
ATOM 1268 O O . LYS A 1 154 ? 6.367 -38.125 -0.508 1 97.19 154 LYS A O 1
ATOM 1273 N N . GLN A 1 155 ? 5.129 -36.406 -1.055 1 98.19 155 GLN A N 1
ATOM 1274 C CA . GLN A 1 155 ? 3.869 -37.156 -1.048 1 98.19 155 GLN A CA 1
ATOM 1275 C C . GLN A 1 155 ? 3.393 -37.438 -2.469 1 98.19 155 GLN A C 1
ATOM 1277 O O . GLN A 1 155 ? 2.432 -36.812 -2.941 1 98.19 155 GLN A O 1
ATOM 1282 N N . TYR A 1 156 ? 3.957 -38.469 -3.035 1 98 156 TYR A N 1
ATOM 1283 C CA . TYR A 1 156 ? 3.863 -38.688 -4.477 1 98 156 TYR A CA 1
ATOM 1284 C C . TYR A 1 156 ? 2.494 -39.25 -4.859 1 98 156 TYR A C 1
ATOM 1286 O O . TYR A 1 156 ? 1.982 -38.938 -5.941 1 98 156 TYR A O 1
ATOM 1294 N N . ASP A 1 157 ? 1.937 -39.938 -4 1 97.94 157 ASP A N 1
ATOM 1295 C CA . ASP A 1 157 ? 0.601 -40.438 -4.289 1 97.94 157 ASP A CA 1
ATOM 1296 C C . ASP A 1 157 ? -0.401 -39.281 -4.445 1 97.94 157 ASP A C 1
ATOM 1298 O O . ASP A 1 157 ? -1.209 -39.281 -5.379 1 97.94 157 ASP A O 1
ATOM 1302 N N . LYS A 1 158 ? -0.314 -38.375 -3.547 1 98.38 158 LYS A N 1
ATOM 1303 C CA . LYS A 1 158 ? -1.183 -37.219 -3.639 1 98.38 158 LYS A CA 1
ATOM 1304 C C . LYS A 1 158 ? -0.831 -36.344 -4.855 1 98.38 158 LYS A C 1
ATOM 1306 O O . LYS A 1 158 ? -1.718 -35.812 -5.52 1 98.38 158 LYS A O 1
ATOM 1311 N N . SER A 1 159 ? 0.402 -36.219 -5.086 1 98.56 159 SER A N 1
ATOM 1312 C CA . SER A 1 159 ? 0.844 -35.5 -6.266 1 98.56 159 SER A CA 1
ATOM 1313 C C . SER A 1 159 ? 0.23 -36.062 -7.539 1 98.56 159 SER A C 1
ATOM 1315 O O . SER A 1 159 ? -0.308 -35.312 -8.359 1 98.56 159 SER A O 1
ATOM 1317 N N . VAL A 1 160 ? 0.251 -37.344 -7.703 1 98.38 160 VAL A N 1
ATOM 1318 C CA . VAL A 1 160 ? -0.311 -38.031 -8.859 1 98.38 160 VAL A CA 1
ATOM 1319 C C . VAL A 1 160 ? -1.808 -37.75 -8.953 1 98.38 160 VAL A C 1
ATOM 1321 O O . VAL A 1 160 ? -2.314 -37.406 -10.031 1 98.38 160 VAL A O 1
ATOM 1324 N N . GLU A 1 161 ? -2.398 -37.844 -7.84 1 98.38 161 GLU A N 1
ATOM 1325 C CA . GLU A 1 161 ? -3.84 -37.625 -7.789 1 98.38 161 GLU A CA 1
ATOM 1326 C C . GLU A 1 161 ? -4.199 -36.219 -8.297 1 98.38 161 GLU A C 1
ATOM 1328 O O . GLU A 1 161 ? -5.09 -36.094 -9.141 1 98.38 161 GLU A O 1
ATOM 1333 N N . TYR A 1 162 ? -3.512 -35.281 -7.832 1 98.5 162 TYR A N 1
ATOM 1334 C CA . TYR A 1 162 ? -3.865 -33.906 -8.156 1 98.5 162 TYR A CA 1
ATOM 1335 C C . TYR A 1 162 ? -3.467 -33.562 -9.586 1 98.5 162 TYR A C 1
ATOM 1337 O O . TYR A 1 162 ? -4.176 -32.812 -10.281 1 98.5 162 TYR A O 1
ATOM 1345 N N . TYR A 1 163 ? -2.371 -34.062 -10.023 1 98.06 163 TYR A N 1
ATOM 1346 C CA . TYR A 1 163 ? -2.01 -33.844 -11.422 1 98.06 163 TYR A CA 1
ATOM 1347 C C . TYR A 1 163 ? -3.035 -34.5 -12.352 1 98.06 163 TYR A C 1
ATOM 1349 O O . TYR A 1 163 ? -3.357 -33.938 -13.406 1 98.06 163 TYR A O 1
ATOM 1357 N N . GLU A 1 164 ? -3.516 -35.625 -11.984 1 98 164 GLU A N 1
ATOM 1358 C CA . GLU A 1 164 ? -4.52 -36.281 -12.805 1 98 164 GLU A CA 1
ATOM 1359 C C . GLU A 1 164 ? -5.793 -35.469 -12.914 1 98 164 GLU A C 1
ATOM 1361 O O . GLU A 1 164 ? -6.395 -35.375 -13.984 1 98 164 GLU A O 1
ATOM 1366 N N . LYS A 1 165 ? -6.148 -34.906 -11.781 1 97.88 165 LYS A N 1
ATOM 1367 C CA . LYS A 1 165 ? -7.324 -34.031 -11.789 1 97.88 165 LYS A CA 1
ATOM 1368 C C . LYS A 1 165 ? -7.113 -32.812 -12.688 1 97.88 165 LYS A C 1
ATOM 1370 O O . LYS A 1 165 ? -8 -32.469 -13.461 1 97.88 165 LYS A O 1
ATOM 1375 N N . ALA A 1 166 ? -5.953 -32.188 -12.57 1 97.75 166 ALA A N 1
ATOM 1376 C CA . ALA A 1 166 ? -5.633 -31.047 -13.414 1 97.75 166 ALA A CA 1
ATOM 1377 C C . ALA A 1 166 ? -5.633 -31.438 -14.891 1 97.75 166 ALA A C 1
ATOM 1379 O O . ALA A 1 166 ? -6.18 -30.719 -15.727 1 97.75 166 ALA A O 1
ATOM 1380 N N . LEU A 1 167 ? -5.051 -32.594 -15.164 1 97.12 167 LEU A N 1
ATOM 1381 C CA . LEU A 1 167 ? -4.949 -33.062 -16.531 1 97.12 167 LEU A CA 1
ATOM 1382 C C . LEU A 1 167 ? -6.336 -33.312 -17.141 1 97.12 167 LEU A C 1
ATOM 1384 O O . LEU A 1 167 ? -6.59 -32.938 -18.281 1 97.12 167 LEU A O 1
ATOM 1388 N N . LYS A 1 168 ? -7.18 -33.906 -16.406 1 96.5 168 LYS A N 1
ATOM 1389 C CA . LYS A 1 168 ? -8.531 -34.188 -16.859 1 96.5 168 LYS A CA 1
ATOM 1390 C C . LYS A 1 168 ? -9.266 -32.906 -17.25 1 96.5 168 LYS A C 1
ATOM 1392 O O . LYS A 1 168 ? -9.898 -32.844 -18.312 1 96.5 168 LYS A O 1
ATOM 1397 N N . ILE A 1 169 ? -9.125 -31.938 -16.406 1 97 169 ILE A N 1
ATOM 1398 C CA . ILE A 1 169 ? -9.805 -30.672 -16.672 1 97 169 ILE A CA 1
ATOM 1399 C C . ILE A 1 169 ? -9.195 -30 -17.906 1 97 169 ILE A C 1
ATOM 1401 O O . ILE A 1 169 ? -9.922 -29.5 -18.766 1 97 169 ILE A O 1
ATOM 1405 N N . ARG A 1 170 ? -7.902 -30 -18.016 1 95.5 170 ARG A N 1
ATOM 1406 C CA . ARG A 1 170 ? -7.23 -29.344 -19.141 1 95.5 170 ARG A CA 1
ATOM 1407 C C . ARG A 1 170 ? -7.551 -30.062 -20.453 1 95.5 170 ARG A C 1
ATOM 1409 O O . ARG A 1 170 ? -7.66 -29.406 -21.5 1 95.5 170 ARG A O 1
ATOM 1416 N N . LEU A 1 171 ? -7.715 -31.344 -20.391 1 95.12 171 LEU A N 1
ATOM 1417 C CA . LEU A 1 171 ? -8.133 -32.094 -21.562 1 95.12 171 LEU A CA 1
ATOM 1418 C C . LEU A 1 171 ? -9.523 -31.672 -22.016 1 95.12 171 LEU A C 1
ATOM 1420 O O . LEU A 1 171 ? -9.781 -31.531 -23.219 1 95.12 171 LEU A O 1
ATOM 1424 N N . ASP A 1 172 ? -10.344 -31.5 -21.078 1 94.94 172 ASP A N 1
ATOM 1425 C CA . ASP A 1 172 ? -11.711 -31.109 -21.375 1 94.94 172 ASP A CA 1
ATOM 1426 C C . ASP A 1 172 ? -11.766 -29.688 -21.938 1 94.94 172 ASP A C 1
ATOM 1428 O O . ASP A 1 172 ? -12.562 -29.391 -22.828 1 94.94 172 ASP A O 1
ATOM 1432 N N . ILE A 1 173 ? -10.922 -28.812 -21.406 1 92.56 173 ILE A N 1
ATOM 1433 C CA . ILE A 1 173 ? -10.984 -27.391 -21.75 1 92.56 173 ILE A CA 1
ATOM 1434 C C . ILE A 1 173 ? -10.242 -27.141 -23.062 1 92.56 173 ILE A C 1
ATOM 1436 O O . ILE A 1 173 ? -10.711 -26.391 -23.922 1 92.56 173 ILE A O 1
ATOM 1440 N N . PHE A 1 174 ? -9.023 -27.688 -23.203 1 90 174 PHE A N 1
ATOM 1441 C CA . PHE A 1 174 ? -8.141 -27.281 -24.281 1 90 174 PHE A CA 1
ATOM 1442 C C . PHE A 1 174 ? -8.133 -28.328 -25.391 1 90 174 PHE A C 1
ATOM 1444 O O . PHE A 1 174 ? -7.668 -28.047 -26.5 1 90 174 PHE A O 1
ATOM 1451 N N . GLY A 1 175 ? -8.609 -29.531 -25.156 1 87.81 175 GLY A N 1
ATOM 1452 C CA . GLY A 1 175 ? -8.445 -30.609 -26.109 1 87.81 175 GLY A CA 1
ATOM 1453 C C . GLY A 1 175 ? -7.086 -31.281 -26.016 1 87.81 175 GLY A C 1
ATOM 1454 O O . GLY A 1 175 ? -6.547 -31.453 -24.922 1 87.81 175 GLY A O 1
ATOM 1455 N N . THR A 1 176 ? -6.438 -31.672 -27.188 1 85.56 176 THR A N 1
ATOM 1456 C CA . THR A 1 176 ? -5.316 -32.594 -27.078 1 85.56 176 THR A CA 1
ATOM 1457 C C . THR A 1 176 ? -4.008 -31.906 -27.453 1 85.56 176 THR A C 1
ATOM 1459 O O . THR A 1 176 ? -2.932 -32.5 -27.312 1 85.56 176 THR A O 1
ATOM 1462 N N . ASN A 1 177 ? -4.055 -30.672 -27.828 1 86.88 177 ASN A N 1
ATOM 1463 C CA . ASN A 1 177 ? -2.828 -30.016 -28.266 1 86.88 177 ASN A CA 1
ATOM 1464 C C . ASN A 1 177 ? -2.676 -28.641 -27.656 1 86.88 177 ASN A C 1
ATOM 1466 O O . ASN A 1 177 ? -2.934 -27.625 -28.312 1 86.88 177 ASN A O 1
ATOM 1470 N N . HIS A 1 178 ? -2.227 -28.578 -26.547 1 91.81 178 HIS A N 1
ATOM 1471 C CA . HIS A 1 178 ? -1.977 -27.328 -25.828 1 91.81 178 HIS A CA 1
ATOM 1472 C C . HIS A 1 178 ? -0.738 -27.438 -24.938 1 91.81 178 HIS A C 1
ATOM 1474 O O . HIS A 1 178 ? -0.493 -28.5 -24.344 1 91.81 178 HIS A O 1
ATOM 1480 N N . SER A 1 179 ? -0.023 -26.422 -24.75 1 90.62 179 SER A N 1
ATOM 1481 C CA . SER A 1 179 ? 1.225 -26.438 -24 1 90.62 179 SER A CA 1
ATOM 1482 C C . SER A 1 179 ? 0.98 -26.781 -22.531 1 90.62 179 SER A C 1
ATOM 1484 O O . SER A 1 179 ? 1.778 -27.5 -21.922 1 90.62 179 SER A O 1
ATOM 1486 N N . ASP A 1 180 ? -0.153 -26.328 -21.984 1 90.69 180 ASP A N 1
ATOM 1487 C CA . ASP A 1 180 ? -0.479 -26.609 -20.594 1 90.69 180 ASP A CA 1
ATOM 1488 C C . ASP A 1 180 ? -0.681 -28.109 -20.375 1 90.69 180 ASP A C 1
ATOM 1490 O O . ASP A 1 180 ? -0.393 -28.625 -19.281 1 90.69 180 ASP A O 1
ATOM 1494 N N . LEU A 1 181 ? -1.181 -28.781 -21.406 1 92.56 181 LEU A N 1
ATOM 1495 C CA . LEU A 1 181 ? -1.372 -30.219 -21.328 1 92.56 181 LEU A CA 1
ATOM 1496 C C . LEU A 1 181 ? -0.031 -30.938 -21.281 1 92.56 181 LEU A C 1
ATOM 1498 O O . LEU A 1 181 ? 0.144 -31.891 -20.516 1 92.56 181 LEU A O 1
ATOM 1502 N N . ALA A 1 182 ? 0.808 -30.453 -22.156 1 92.62 182 ALA A N 1
ATOM 1503 C CA . ALA A 1 182 ? 2.145 -31.047 -22.172 1 92.62 182 ALA A CA 1
ATOM 1504 C C . ALA A 1 182 ? 2.822 -30.906 -20.812 1 92.62 182 ALA A C 1
ATOM 1506 O O . ALA A 1 182 ? 3.439 -31.859 -20.328 1 92.62 182 ALA A O 1
ATOM 1507 N N . ASP A 1 183 ? 2.639 -29.75 -20.234 1 92.31 183 ASP A N 1
ATOM 1508 C CA . ASP A 1 183 ? 3.199 -29.5 -18.906 1 92.31 183 ASP A CA 1
ATOM 1509 C C . ASP A 1 183 ? 2.605 -30.469 -17.875 1 92.31 183 ASP A C 1
ATOM 1511 O O . ASP A 1 183 ? 3.32 -30.969 -17.016 1 92.31 183 ASP A O 1
ATOM 1515 N N . SER A 1 184 ? 1.305 -30.703 -17.906 1 95.31 184 SER A N 1
ATOM 1516 C CA . SER A 1 184 ? 0.645 -31.609 -16.969 1 95.31 184 SER A CA 1
ATOM 1517 C C . SER A 1 184 ? 1.131 -33.031 -17.141 1 95.31 184 SER A C 1
ATOM 1519 O O . SER A 1 184 ? 1.401 -33.75 -16.172 1 95.31 184 SER A O 1
ATOM 1521 N N . TYR A 1 185 ? 1.279 -33.438 -18.406 1 96.44 185 TYR A N 1
ATOM 1522 C CA . TYR A 1 185 ? 1.771 -34.781 -18.688 1 96.44 185 TYR A CA 1
ATOM 1523 C C . TYR A 1 185 ? 3.188 -34.969 -18.156 1 96.44 185 TYR A C 1
ATOM 1525 O O . TYR A 1 185 ? 3.508 -36 -17.562 1 96.44 185 TYR A O 1
ATOM 1533 N N . TYR A 1 186 ? 3.957 -34.062 -18.391 1 96.44 186 TYR A N 1
ATOM 1534 C CA . TYR A 1 186 ? 5.348 -34.156 -17.953 1 96.44 186 TYR A CA 1
ATOM 1535 C C . TYR A 1 186 ? 5.438 -34.219 -16.438 1 96.44 186 TYR A C 1
ATOM 1537 O O . TYR A 1 186 ? 6.141 -35.094 -15.906 1 96.44 186 TYR A O 1
ATOM 1545 N N . SER A 1 187 ? 4.73 -33.344 -15.766 1 96.94 187 SER A N 1
ATOM 1546 C CA . SER A 1 187 ? 4.75 -33.312 -14.305 1 96.94 187 SER A CA 1
ATOM 1547 C C . SER A 1 187 ? 4.156 -34.562 -13.719 1 96.94 187 SER A C 1
ATOM 1549 O O . SER A 1 187 ? 4.668 -35.094 -12.727 1 96.94 187 SER A O 1
ATOM 1551 N N . LEU A 1 188 ? 3.096 -35 -14.352 1 97.81 188 LEU A N 1
ATOM 1552 C CA . LEU A 1 188 ? 2.492 -36.25 -13.914 1 97.81 188 LEU A CA 1
ATOM 1553 C C . LEU A 1 188 ? 3.459 -37.406 -14.102 1 97.81 188 LEU A C 1
ATOM 1555 O O . LEU A 1 188 ? 3.537 -38.312 -13.258 1 97.81 188 LEU A O 1
ATOM 1559 N N . GLY A 1 189 ? 4.172 -37.375 -15.242 1 97.62 189 GLY A N 1
ATOM 1560 C CA . GLY A 1 189 ? 5.184 -38.406 -15.469 1 97.62 189 GLY A CA 1
ATOM 1561 C C . GLY A 1 189 ? 6.254 -38.438 -14.391 1 97.62 189 GLY A C 1
ATOM 1562 O O . GLY A 1 189 ? 6.672 -39.5 -13.953 1 97.62 189 GLY A O 1
ATOM 1563 N N . LEU A 1 190 ? 6.633 -37.281 -13.977 1 96.56 190 LEU A N 1
ATOM 1564 C CA . LEU A 1 190 ? 7.629 -37.188 -12.914 1 96.56 190 LEU A CA 1
ATOM 1565 C C . LEU A 1 190 ? 7.086 -37.75 -11.609 1 96.56 190 LEU A C 1
ATOM 1567 O O . LEU A 1 190 ? 7.789 -38.469 -10.898 1 96.56 190 LEU A O 1
ATOM 1571 N N . SER A 1 191 ? 5.902 -37.406 -11.297 1 98 191 SER A N 1
ATOM 1572 C CA . SER A 1 191 ? 5.293 -37.875 -10.062 1 98 191 SER A CA 1
ATOM 1573 C C . SER A 1 191 ? 5.113 -39.406 -10.086 1 98 191 SER A C 1
ATOM 1575 O O . SER A 1 191 ? 5.312 -40.062 -9.07 1 98 191 SER A O 1
ATOM 1577 N N . TYR A 1 192 ? 4.754 -39.969 -11.227 1 98.06 192 TYR A N 1
ATOM 1578 C CA . TYR A 1 192 ? 4.645 -41.406 -11.367 1 98.06 192 TYR A CA 1
ATOM 1579 C C . TYR A 1 192 ? 5.992 -42.094 -11.125 1 98.06 192 TYR A C 1
ATOM 1581 O O . TYR A 1 192 ? 6.059 -43.156 -10.5 1 98.06 192 TYR A O 1
ATOM 1589 N N . TYR A 1 193 ? 6.984 -41.531 -11.695 1 97.69 193 TYR A N 1
ATOM 1590 C CA . TYR A 1 193 ? 8.328 -42.062 -11.539 1 97.69 193 TYR A CA 1
ATOM 1591 C C . TYR A 1 193 ? 8.688 -42.219 -10.062 1 97.69 193 TYR A C 1
ATOM 1593 O O . TYR A 1 193 ? 9.102 -43.281 -9.617 1 97.69 193 TYR A O 1
ATOM 1601 N N . TYR A 1 194 ? 8.469 -41.219 -9.273 1 97.31 194 TYR A N 1
ATOM 1602 C CA . TYR A 1 194 ? 8.852 -41.219 -7.867 1 97.31 194 TYR A CA 1
ATOM 1603 C C . TYR A 1 194 ? 7.859 -42.031 -7.035 1 97.31 194 TYR A C 1
ATOM 1605 O O . TYR A 1 194 ? 8.18 -42.469 -5.934 1 97.31 194 TYR A O 1
ATOM 1613 N N . ASN A 1 195 ? 6.723 -42.156 -7.598 1 97.25 195 ASN A N 1
ATOM 1614 C CA . ASN A 1 195 ? 5.75 -43.031 -6.965 1 97.25 195 ASN A CA 1
ATOM 1615 C C . ASN A 1 195 ? 5.953 -44.5 -7.391 1 97.25 195 ASN A C 1
ATOM 1617 O O . ASN A 1 195 ? 5.078 -45.344 -7.184 1 97.25 195 ASN A O 1
ATOM 1621 N N . ARG A 1 196 ? 6.988 -44.844 -8.18 1 96.5 196 ARG A N 1
ATOM 1622 C CA . ARG A 1 196 ? 7.469 -46.156 -8.555 1 96.5 196 ARG A CA 1
ATOM 1623 C C . ARG A 1 196 ? 6.531 -46.812 -9.57 1 96.5 196 ARG A C 1
ATOM 1625 O O . ARG A 1 196 ? 6.395 -48.031 -9.602 1 96.5 196 ARG A O 1
ATOM 1632 N N . GLN A 1 197 ? 5.824 -46 -10.211 1 97.56 197 GLN A N 1
ATOM 1633 C CA . GLN A 1 197 ? 5.035 -46.438 -11.359 1 97.56 197 GLN A CA 1
ATOM 1634 C C . GLN A 1 197 ? 5.727 -46.062 -12.672 1 97.56 197 GLN A C 1
ATOM 1636 O O . GLN A 1 197 ? 5.254 -45.219 -13.414 1 97.56 197 GLN A O 1
ATOM 1641 N N . TYR A 1 198 ? 6.66 -46.844 -13.016 1 97.31 198 TYR A N 1
ATOM 1642 C CA . TYR A 1 198 ? 7.629 -46.469 -14.047 1 97.31 198 TYR A CA 1
ATOM 1643 C C . TYR A 1 198 ? 7.004 -46.531 -15.43 1 97.31 198 TYR A C 1
ATOM 1645 O O . TYR A 1 198 ? 7.273 -45.688 -16.281 1 97.31 198 TYR A O 1
ATOM 1653 N N . ASP A 1 199 ? 6.191 -47.5 -15.648 1 97.5 199 ASP A N 1
ATOM 1654 C CA . ASP A 1 199 ? 5.574 -47.625 -16.969 1 97.5 199 ASP A CA 1
ATOM 1655 C C . ASP A 1 199 ? 4.676 -46.406 -17.266 1 97.5 199 ASP A C 1
ATOM 1657 O O . ASP A 1 199 ? 4.715 -45.875 -18.375 1 97.5 199 ASP A O 1
ATOM 1661 N N . LYS A 1 200 ? 3.955 -46.062 -16.266 1 97.69 200 LYS A N 1
ATOM 1662 C CA . LYS A 1 200 ? 3.102 -44.875 -16.438 1 97.69 200 LYS A CA 1
ATOM 1663 C C . LYS A 1 200 ? 3.934 -43.625 -16.609 1 97.69 200 LYS A C 1
ATOM 1665 O O . LYS A 1 200 ? 3.555 -42.719 -17.359 1 97.69 200 LYS A O 1
ATOM 1670 N N . ALA A 1 201 ? 5 -43.5 -15.922 1 97.81 201 ALA A N 1
ATOM 1671 C CA . ALA A 1 201 ? 5.891 -42.375 -16.016 1 97.81 201 ALA A CA 1
ATOM 1672 C C . ALA A 1 201 ? 6.395 -42.188 -17.438 1 97.81 201 ALA A C 1
ATOM 1674 O O . ALA A 1 201 ? 6.352 -41.062 -17.984 1 97.81 201 ALA A O 1
ATOM 1675 N N . ILE A 1 202 ? 6.832 -43.281 -18.047 1 97.44 202 ILE A N 1
ATOM 1676 C CA . ILE A 1 202 ? 7.359 -43.25 -19.406 1 97.44 202 ILE A CA 1
ATOM 1677 C C . ILE A 1 202 ? 6.254 -42.875 -20.375 1 97.44 202 ILE A C 1
ATOM 1679 O O . ILE A 1 202 ? 6.461 -42 -21.234 1 97.44 202 ILE A O 1
ATOM 1683 N N . GLU A 1 203 ? 5.117 -43.438 -20.172 1 97.75 203 GLU A N 1
ATOM 1684 C CA . GLU A 1 203 ? 3.98 -43.156 -21.047 1 97.75 203 GLU A CA 1
ATOM 1685 C C . GLU A 1 203 ? 3.625 -41.656 -21.031 1 97.75 203 GLU A C 1
ATOM 1687 O O . GLU A 1 203 ? 3.43 -41.062 -22.078 1 97.75 203 GLU A O 1
ATOM 1692 N N . HIS A 1 204 ? 3.516 -41.125 -19.875 1 97.75 204 HIS A N 1
ATOM 1693 C CA . HIS A 1 204 ? 3.096 -39.719 -19.734 1 97.75 204 HIS A CA 1
ATOM 1694 C C . HIS A 1 204 ? 4.176 -38.781 -20.219 1 97.75 204 HIS A C 1
ATOM 1696 O O . HIS A 1 204 ? 3.873 -37.75 -20.828 1 97.75 204 HIS A O 1
ATOM 1702 N N . ARG A 1 205 ? 5.398 -39.062 -20 1 96.44 205 ARG A N 1
ATOM 1703 C CA . ARG A 1 205 ? 6.488 -38.219 -20.484 1 96.44 205 ARG A CA 1
ATOM 1704 C C . ARG A 1 205 ? 6.543 -38.219 -22.016 1 96.44 205 ARG A C 1
ATOM 1706 O O . ARG A 1 205 ? 6.828 -37.219 -22.641 1 96.44 205 ARG A O 1
ATOM 1713 N N . GLU A 1 206 ? 6.266 -39.375 -22.594 1 96.56 206 GLU A N 1
ATOM 1714 C CA . GLU A 1 206 ? 6.227 -39.469 -24.047 1 96.56 206 GLU A CA 1
ATOM 1715 C C . GLU A 1 206 ? 5.09 -38.656 -24.641 1 96.56 206 GLU A C 1
ATOM 1717 O O . GLU A 1 206 ? 5.246 -38.031 -25.688 1 96.56 206 GLU A O 1
ATOM 1722 N N . LYS A 1 207 ? 3.963 -38.688 -23.969 1 95.81 207 LYS A N 1
ATOM 1723 C CA . LYS A 1 207 ? 2.844 -37.875 -24.406 1 95.81 207 LYS A CA 1
ATOM 1724 C C . LYS A 1 207 ? 3.209 -36.375 -24.359 1 95.81 207 LYS A C 1
ATOM 1726 O O . LYS A 1 207 ? 2.867 -35.625 -25.281 1 95.81 207 LYS A O 1
ATOM 1731 N N . ALA A 1 208 ? 3.84 -35.969 -23.266 1 95.62 208 ALA A N 1
ATOM 1732 C CA . ALA A 1 208 ? 4.273 -34.594 -23.141 1 95.62 208 ALA A CA 1
ATOM 1733 C C . ALA A 1 208 ? 5.207 -34.188 -24.281 1 95.62 208 ALA A C 1
ATOM 1735 O O . ALA A 1 208 ? 5.047 -33.156 -24.891 1 95.62 208 ALA A O 1
ATOM 1736 N N . LEU A 1 209 ? 6.18 -35.031 -24.625 1 94.31 209 LEU A N 1
ATOM 1737 C CA . LEU A 1 209 ? 7.152 -34.781 -25.688 1 94.31 209 LEU A CA 1
ATOM 1738 C C . LEU A 1 209 ? 6.473 -34.688 -27.047 1 94.31 209 LEU A C 1
ATOM 1740 O O . LEU A 1 209 ? 6.848 -33.875 -27.891 1 94.31 209 LEU A O 1
ATOM 1744 N N . LYS A 1 210 ? 5.539 -35.562 -27.25 1 93.5 210 LYS A N 1
ATOM 1745 C CA . LYS A 1 210 ? 4.797 -35.562 -28.5 1 93.5 210 LYS A CA 1
ATOM 1746 C C . LYS A 1 210 ? 4.074 -34.25 -28.719 1 93.5 210 LYS A C 1
ATOM 1748 O O . LYS A 1 210 ? 4.121 -33.656 -29.812 1 93.5 210 LYS A O 1
ATOM 1753 N N . ILE A 1 211 ? 3.385 -33.781 -27.688 1 93.5 211 ILE A N 1
ATOM 1754 C CA . ILE A 1 211 ? 2.641 -32.531 -27.781 1 93.5 211 ILE A CA 1
ATOM 1755 C C . ILE A 1 211 ? 3.604 -31.375 -28.031 1 93.5 211 ILE A C 1
ATOM 1757 O O . ILE A 1 211 ? 3.342 -30.516 -28.875 1 93.5 211 ILE A O 1
ATOM 1761 N N . TRP A 1 212 ? 4.676 -31.344 -27.312 1 91.38 212 TRP A N 1
ATOM 1762 C CA . TRP A 1 212 ? 5.66 -30.281 -27.5 1 91.38 212 TRP A CA 1
ATOM 1763 C C . TRP A 1 212 ? 6.211 -30.297 -28.922 1 91.38 212 TRP A C 1
ATOM 1765 O O . TRP A 1 212 ? 6.41 -29.234 -29.516 1 91.38 212 TRP A O 1
ATOM 1775 N N . LYS A 1 213 ? 6.5 -31.469 -29.438 1 90.81 213 LYS A N 1
ATOM 1776 C CA . LYS A 1 213 ? 6.992 -31.609 -30.812 1 90.81 213 LYS A CA 1
ATOM 1777 C C . LYS A 1 213 ? 5.973 -31.062 -31.812 1 90.81 213 LYS A C 1
ATOM 1779 O O . LYS A 1 213 ? 6.348 -30.438 -32.812 1 90.81 213 LYS A O 1
ATOM 1784 N N . GLU A 1 214 ? 4.785 -31.344 -31.594 1 90.88 214 GLU A N 1
ATOM 1785 C CA . GLU A 1 214 ? 3.723 -30.891 -32.469 1 90.88 214 GLU A CA 1
ATOM 1786 C C . GLU A 1 214 ? 3.557 -29.375 -32.406 1 90.88 214 GLU A C 1
ATOM 1788 O O . GLU A 1 214 ? 3.287 -28.734 -33.438 1 90.88 214 GLU A O 1
ATOM 1793 N N . LEU A 1 215 ? 3.648 -28.828 -31.266 1 88.75 215 LEU A N 1
ATOM 1794 C CA . LEU A 1 215 ? 3.4 -27.406 -31.062 1 88.75 215 LEU A CA 1
ATOM 1795 C C . LEU A 1 215 ? 4.605 -26.578 -31.5 1 88.75 215 LEU A C 1
ATOM 1797 O O . LEU A 1 215 ? 4.449 -25.5 -32.062 1 88.75 215 LEU A O 1
ATOM 1801 N N . PHE A 1 216 ? 5.77 -26.953 -31.094 1 84.81 216 PHE A N 1
ATOM 1802 C CA . PHE A 1 216 ? 6.938 -26.094 -31.266 1 84.81 216 PHE A CA 1
ATOM 1803 C C . PHE A 1 216 ? 7.891 -26.656 -32.312 1 84.81 216 PHE A C 1
ATOM 1805 O O . PHE A 1 216 ? 8.875 -26.016 -32.656 1 84.81 216 PHE A O 1
ATOM 1812 N N . GLY A 1 217 ? 7.465 -27.703 -33.062 1 76.38 217 GLY A N 1
ATOM 1813 C CA . GLY A 1 217 ? 8.32 -28.328 -34.062 1 76.38 217 GLY A CA 1
ATOM 1814 C C . GLY A 1 217 ? 9.484 -29.078 -33.469 1 76.38 217 GLY A C 1
ATOM 1815 O O . GLY A 1 217 ? 9.641 -29.109 -32.25 1 76.38 217 GLY A O 1
ATOM 1816 N N . ASP A 1 218 ? 10.07 -30 -34.156 1 62.62 218 ASP A N 1
ATOM 1817 C CA . ASP A 1 218 ? 11.211 -30.812 -33.75 1 62.62 218 ASP A CA 1
ATOM 1818 C C . ASP A 1 218 ? 12.344 -29.938 -33.188 1 62.62 218 ASP A C 1
ATOM 1820 O O . ASP A 1 218 ? 12.977 -29.188 -33.938 1 62.62 218 ASP A O 1
ATOM 1824 N N . THR A 1 219 ? 12.078 -29.266 -32.219 1 53.28 219 THR A N 1
ATOM 1825 C CA . THR A 1 219 ? 13.227 -28.516 -31.75 1 53.28 219 THR A CA 1
ATOM 1826 C C . THR A 1 219 ? 14.273 -29.438 -31.141 1 53.28 219 THR A C 1
ATOM 1828 O O . THR A 1 219 ? 13.992 -30.141 -30.156 1 53.28 219 THR A O 1
ATOM 1831 N N . ASP A 1 220 ? 15.172 -30.219 -31.953 1 45.78 220 ASP A N 1
ATOM 1832 C CA . ASP A 1 220 ? 16.359 -30.844 -31.375 1 45.78 220 ASP A CA 1
ATOM 1833 C C . ASP A 1 220 ? 16.828 -30.062 -30.141 1 45.78 220 ASP A C 1
ATOM 1835 O O . ASP A 1 220 ? 17.828 -30.438 -29.516 1 45.78 220 ASP A O 1
ATOM 1839 N N . ARG A 1 221 ? 16.625 -28.766 -29.938 1 40.31 221 ARG A N 1
ATOM 1840 C CA . ARG A 1 221 ? 17.312 -28.141 -28.812 1 40.31 221 ARG A CA 1
ATOM 1841 C C . ARG A 1 221 ? 16.719 -28.594 -27.484 1 40.31 221 ARG A C 1
ATOM 1843 O O . ARG A 1 221 ? 17.047 -28.047 -26.422 1 40.31 221 ARG A O 1
ATOM 1850 N N . LEU A 1 222 ? 15.508 -29.359 -27.469 1 34.69 222 LEU A N 1
ATOM 1851 C CA . LEU A 1 222 ? 15.273 -29.766 -26.078 1 34.69 222 LEU A CA 1
ATOM 1852 C C . LEU A 1 222 ? 16.156 -30.953 -25.703 1 34.69 222 LEU A C 1
ATOM 1854 O O . LEU A 1 222 ? 16.391 -31.844 -26.531 1 34.69 222 LEU A O 1
ATOM 1858 N N . SER B 1 1 ? -8.555 4.785 -20.609 1 28.62 1 SER B N 1
ATOM 1859 C CA . SER B 1 1 ? -7.168 4.582 -21 1 28.62 1 SER B CA 1
ATOM 1860 C C . SER B 1 1 ? -6.332 4.078 -19.828 1 28.62 1 SER B C 1
ATOM 1862 O O . SER B 1 1 ? -6.289 4.711 -18.781 1 28.62 1 SER B O 1
ATOM 1864 N N . ALA B 1 2 ? -6.129 2.869 -19.766 1 42.75 2 ALA B N 1
ATOM 1865 C CA . ALA B 1 2 ? -5.473 2.184 -18.656 1 42.75 2 ALA B CA 1
ATOM 1866 C C . ALA B 1 2 ? -4.117 2.811 -18.344 1 42.75 2 ALA B C 1
ATOM 1868 O O . ALA B 1 2 ? -3.303 3.021 -19.25 1 42.75 2 ALA B O 1
ATOM 1869 N N . ARG B 1 3 ? -4.004 3.775 -17.547 1 50.5 3 ARG B N 1
ATOM 1870 C CA . ARG B 1 3 ? -2.711 4.375 -17.234 1 50.5 3 ARG B CA 1
ATOM 1871 C C . ARG B 1 3 ? -1.628 3.307 -17.109 1 50.5 3 ARG B C 1
ATOM 1873 O O . ARG B 1 3 ? -1.798 2.318 -16.406 1 50.5 3 ARG B O 1
ATOM 1880 N N . VAL B 1 4 ? -0.874 3.436 -17.969 1 61.5 4 VAL B N 1
ATOM 1881 C CA . VAL B 1 4 ? 0.252 2.51 -18.031 1 61.5 4 VAL B CA 1
ATOM 1882 C C . VAL B 1 4 ? 1.055 2.598 -16.734 1 61.5 4 VAL B C 1
ATOM 1884 O O . VAL B 1 4 ? 1.538 3.672 -16.359 1 61.5 4 VAL B O 1
ATOM 1887 N N . ASN B 1 5 ? 0.967 1.618 -15.82 1 85.25 5 ASN B N 1
ATOM 1888 C CA . ASN B 1 5 ? 1.752 1.467 -14.594 1 85.25 5 ASN B CA 1
ATOM 1889 C C . ASN B 1 5 ? 3.229 1.236 -14.906 1 85.25 5 ASN B C 1
ATOM 1891 O O . ASN B 1 5 ? 3.592 0.22 -15.5 1 85.25 5 ASN B O 1
ATOM 1895 N N . VAL B 1 6 ? 4.102 2.383 -14.781 1 92.25 6 VAL B N 1
ATOM 1896 C CA . VAL B 1 6 ? 5.535 2.35 -15.047 1 92.25 6 VAL B CA 1
ATOM 1897 C C . VAL B 1 6 ? 6.137 1.063 -14.484 1 92.25 6 VAL B C 1
ATOM 1899 O O . VAL B 1 6 ? 7.008 0.454 -15.102 1 92.25 6 VAL B O 1
ATOM 1902 N N . ALA B 1 7 ? 5.668 0.597 -13.328 1 94.94 7 ALA B N 1
ATOM 1903 C CA . ALA B 1 7 ? 6.145 -0.654 -12.742 1 94.94 7 ALA B CA 1
ATOM 1904 C C . ALA B 1 7 ? 5.852 -1.836 -13.664 1 94.94 7 ALA B C 1
ATOM 1906 O O . ALA B 1 7 ? 6.707 -2.701 -13.859 1 94.94 7 ALA B O 1
ATOM 1907 N N . ASP B 1 8 ? 4.719 -1.803 -14.297 1 93.56 8 ASP B N 1
ATOM 1908 C CA . ASP B 1 8 ? 4.324 -2.893 -15.18 1 93.56 8 ASP B CA 1
ATOM 1909 C C . ASP B 1 8 ? 5.188 -2.91 -16.438 1 93.56 8 ASP B C 1
ATOM 1911 O O . ASP B 1 8 ? 5.504 -3.98 -16.969 1 93.56 8 ASP B O 1
ATOM 1915 N N . LEU B 1 9 ? 5.473 -1.716 -16.922 1 94.75 9 LEU B N 1
ATOM 1916 C CA . LEU B 1 9 ? 6.32 -1.625 -18.109 1 94.75 9 LEU B CA 1
ATOM 1917 C C . LEU B 1 9 ? 7.688 -2.25 -17.844 1 94.75 9 LEU B C 1
ATOM 1919 O O . LEU B 1 9 ? 8.172 -3.045 -18.656 1 94.75 9 LEU B O 1
ATOM 1923 N N . TYR B 1 10 ? 8.266 -1.929 -16.719 1 97.19 10 TYR B N 1
ATOM 1924 C CA . TYR B 1 10 ? 9.57 -2.484 -16.375 1 97.19 10 TYR B CA 1
ATOM 1925 C C . TYR B 1 10 ? 9.469 -3.984 -16.125 1 97.19 10 TYR B C 1
ATOM 1927 O O . TYR B 1 10 ? 10.383 -4.738 -16.469 1 97.19 10 TYR B O 1
ATOM 1935 N N . ASN B 1 11 ? 8.406 -4.43 -15.531 1 96.38 11 ASN B N 1
ATOM 1936 C CA . ASN B 1 11 ? 8.195 -5.859 -15.328 1 96.38 11 ASN B CA 1
ATOM 1937 C C . ASN B 1 11 ? 8.148 -6.613 -16.656 1 96.38 11 ASN B C 1
ATOM 1939 O O . ASN B 1 11 ? 8.734 -7.688 -16.781 1 96.38 11 ASN B O 1
ATOM 1943 N N . ASN B 1 12 ? 7.453 -5.988 -17.594 1 95.75 12 ASN B N 1
ATOM 1944 C CA . ASN B 1 12 ? 7.348 -6.609 -18.906 1 95.75 12 ASN B CA 1
ATOM 1945 C C . ASN B 1 12 ? 8.703 -6.672 -19.609 1 95.75 12 ASN B C 1
ATOM 1947 O O . ASN B 1 12 ? 9.031 -7.672 -20.25 1 95.75 12 ASN B O 1
ATOM 1951 N N . LEU B 1 13 ? 9.438 -5.629 -19.484 1 97.38 13 LEU B N 1
ATOM 1952 C CA . LEU B 1 13 ? 10.789 -5.641 -20.047 1 97.38 13 LEU B CA 1
ATOM 1953 C C . LEU B 1 13 ? 11.648 -6.699 -19.359 1 97.38 13 LEU B C 1
ATOM 1955 O O . LEU B 1 13 ? 12.43 -7.387 -20.031 1 97.38 13 LEU B O 1
ATOM 1959 N N . GLY B 1 14 ? 11.492 -6.762 -17.984 1 98 14 GLY B N 1
ATOM 1960 C CA . GLY B 1 14 ? 12.188 -7.82 -17.266 1 98 14 GLY B CA 1
ATOM 1961 C C . GLY B 1 14 ? 11.828 -9.211 -17.766 1 98 14 GLY B C 1
ATOM 1962 O O . GLY B 1 14 ? 12.711 -10.039 -17.984 1 98 14 GLY B O 1
ATOM 1963 N N . ASN B 1 15 ? 10.586 -9.43 -18.047 1 97 15 ASN B N 1
ATOM 1964 C CA . ASN B 1 15 ? 10.117 -10.711 -18.562 1 97 15 ASN B CA 1
ATOM 1965 C C . ASN B 1 15 ? 10.727 -11.016 -19.938 1 97 15 ASN B C 1
ATOM 1967 O O . ASN B 1 15 ? 11.047 -12.164 -20.234 1 97 15 ASN B O 1
ATOM 1971 N N . PHE B 1 16 ? 10.883 -9.992 -20.719 1 97.44 16 PHE B N 1
ATOM 1972 C CA . PHE B 1 16 ? 11.5 -10.125 -22.047 1 97.44 16 PHE B CA 1
ATOM 1973 C C . PHE B 1 16 ? 12.93 -10.633 -21.922 1 97.44 16 PHE B C 1
ATOM 1975 O O . PHE B 1 16 ? 13.305 -11.609 -22.578 1 97.44 16 PHE B O 1
ATOM 1982 N N . PHE B 1 17 ? 13.617 -10.047 -21.078 1 98 17 PHE B N 1
ATOM 1983 C CA . PHE B 1 17 ? 15.008 -10.438 -20.891 1 98 17 PHE B CA 1
ATOM 1984 C C . PHE B 1 17 ? 15.102 -11.797 -20.219 1 98 17 PHE B C 1
ATOM 1986 O O . PHE B 1 17 ? 16 -12.586 -20.516 1 98 17 PHE B O 1
ATOM 1993 N N . PHE B 1 18 ? 14.211 -12.047 -19.328 1 97.88 18 PHE B N 1
ATOM 1994 C CA . PHE B 1 18 ? 14.18 -13.328 -18.641 1 97.88 18 PHE B CA 1
ATOM 1995 C C . PHE B 1 18 ? 13.984 -14.469 -19.641 1 97.88 18 PHE B C 1
ATOM 1997 O O . PHE B 1 18 ? 14.695 -15.477 -19.578 1 97.88 18 PHE B O 1
ATOM 2004 N N . LYS B 1 19 ? 13.109 -14.273 -20.547 1 95 19 LYS B N 1
ATOM 2005 C CA . LYS B 1 19 ? 12.812 -15.281 -21.562 1 95 19 LYS B CA 1
ATOM 2006 C C . LYS B 1 19 ? 14.016 -15.508 -22.469 1 95 19 LYS B C 1
ATOM 2008 O O . LYS B 1 19 ? 14.18 -16.594 -23.031 1 95 19 LYS B O 1
ATOM 2013 N N . LYS B 1 20 ? 14.867 -14.57 -22.516 1 97.06 20 LYS B N 1
ATOM 2014 C CA . LYS B 1 20 ? 16.078 -14.664 -23.328 1 97.06 20 LYS B CA 1
ATOM 2015 C C . LYS B 1 20 ? 17.266 -15.172 -22.5 1 97.06 20 LYS B C 1
ATOM 2017 O O . LYS B 1 20 ? 18.406 -15.133 -22.953 1 97.06 20 LYS B O 1
ATOM 2022 N N . ASN B 1 21 ? 17.031 -15.5 -21.297 1 96.94 21 ASN B N 1
ATOM 2023 C CA . ASN B 1 21 ? 18.031 -16 -20.359 1 96.94 21 ASN B CA 1
ATOM 2024 C C . ASN B 1 21 ? 19.062 -14.93 -20.031 1 96.94 21 ASN B C 1
ATOM 2026 O O . ASN B 1 21 ? 20.219 -15.258 -19.75 1 96.94 21 ASN B O 1
ATOM 2030 N N . GLN B 1 22 ? 18.75 -13.711 -20.25 1 98.06 22 GLN B N 1
ATOM 2031 C CA . GLN B 1 22 ? 19.547 -12.578 -19.812 1 98.06 22 GLN B CA 1
ATOM 2032 C C . GLN B 1 22 ? 19.141 -12.117 -18.422 1 98.06 22 GLN B C 1
ATOM 2034 O O . GLN B 1 22 ? 18.562 -11.039 -18.25 1 98.06 22 GLN B O 1
ATOM 2039 N N . TYR B 1 23 ? 19.594 -12.812 -17.453 1 97.81 23 TYR B N 1
ATOM 2040 C CA . TYR B 1 23 ? 19.062 -12.695 -16.109 1 97.81 23 TYR B CA 1
ATOM 2041 C C . TYR B 1 23 ? 19.531 -11.406 -15.445 1 97.81 23 TYR B C 1
ATOM 2043 O O . TYR B 1 23 ? 18.797 -10.797 -14.656 1 97.81 23 TYR B O 1
ATOM 2051 N N . ASP B 1 24 ? 20.719 -10.945 -15.797 1 98.06 24 ASP B N 1
ATOM 2052 C CA . ASP B 1 24 ? 21.188 -9.695 -15.211 1 98.06 24 ASP B CA 1
ATOM 2053 C C . ASP B 1 24 ? 20.312 -8.523 -15.648 1 98.06 24 ASP B C 1
ATOM 2055 O O . ASP B 1 24 ? 19.938 -7.684 -14.828 1 98.06 24 ASP B O 1
ATOM 2059 N N . GLN B 1 25 ? 20.031 -8.523 -16.906 1 98.31 25 GLN B N 1
ATOM 2060 C CA . GLN B 1 25 ? 19.172 -7.469 -17.422 1 98.31 25 GLN B CA 1
ATOM 2061 C C . GLN B 1 25 ? 17.75 -7.602 -16.875 1 98.31 25 GLN B C 1
ATOM 2063 O O . GLN B 1 25 ? 17.094 -6.598 -16.609 1 98.31 25 GLN B O 1
ATOM 2068 N N . ALA B 1 26 ? 17.234 -8.797 -16.781 1 98.5 26 ALA B N 1
ATOM 2069 C CA . ALA B 1 26 ? 15.93 -9.031 -16.188 1 98.5 26 ALA B CA 1
ATOM 2070 C C . ALA B 1 26 ? 15.875 -8.477 -14.758 1 98.5 26 ALA B C 1
ATOM 2072 O O . ALA B 1 26 ? 14.938 -7.758 -14.406 1 98.5 26 ALA B O 1
ATOM 2073 N N . ILE B 1 27 ? 16.922 -8.805 -13.961 1 98.62 27 ILE B N 1
ATOM 2074 C CA . ILE B 1 27 ? 17 -8.375 -12.57 1 98.62 27 ILE B CA 1
ATOM 2075 C C . ILE B 1 27 ? 16.984 -6.852 -12.5 1 98.62 27 ILE B C 1
ATOM 2077 O O . ILE B 1 27 ? 16.25 -6.27 -11.695 1 98.62 27 ILE B O 1
ATOM 2081 N N . GLU B 1 28 ? 17.766 -6.23 -13.375 1 98.62 28 GLU B N 1
ATOM 2082 C CA . GLU B 1 28 ? 17.828 -4.77 -13.398 1 98.62 28 GLU B CA 1
ATOM 2083 C C . GLU B 1 28 ? 16.438 -4.176 -13.648 1 98.62 28 GLU B C 1
ATOM 2085 O O . GLU B 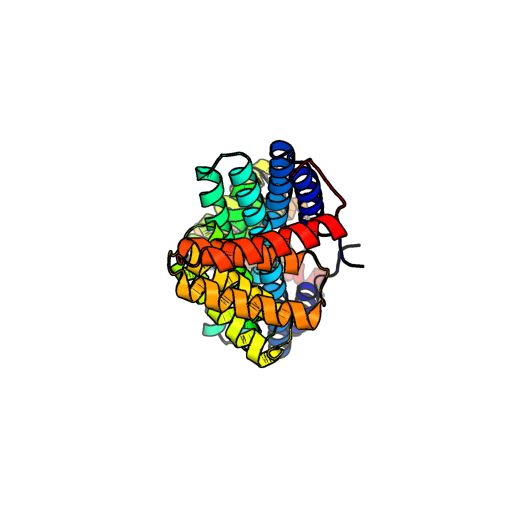1 28 ? 16.031 -3.219 -12.984 1 98.62 28 GLU B O 1
ATOM 2090 N N . ASN B 1 29 ? 15.758 -4.738 -14.602 1 98.62 29 ASN B N 1
ATOM 2091 C CA . ASN B 1 29 ? 14.438 -4.219 -14.938 1 98.62 29 ASN B CA 1
ATOM 2092 C C . ASN B 1 29 ? 13.422 -4.512 -13.836 1 98.62 29 ASN B C 1
ATOM 2094 O O . ASN B 1 29 ? 12.578 -3.67 -13.531 1 98.62 29 ASN B O 1
ATOM 2098 N N . TYR B 1 30 ? 13.469 -5.672 -13.242 1 98.38 30 TYR B N 1
ATOM 2099 C CA . TYR B 1 30 ? 12.578 -5.98 -12.133 1 98.38 30 TYR B CA 1
ATOM 2100 C C . TYR B 1 30 ? 12.852 -5.07 -10.945 1 98.38 30 TYR B C 1
ATOM 2102 O O . TYR B 1 30 ? 11.938 -4.699 -10.211 1 98.38 30 TYR B O 1
ATOM 2110 N N . GLU B 1 31 ? 14.125 -4.703 -10.734 1 98.31 31 GLU B N 1
ATOM 2111 C CA . GLU B 1 31 ? 14.477 -3.771 -9.664 1 98.31 31 GLU B CA 1
ATOM 2112 C C . GLU B 1 31 ? 13.859 -2.396 -9.914 1 98.31 31 GLU B C 1
ATOM 2114 O O . GLU B 1 31 ? 13.391 -1.742 -8.977 1 98.31 31 GLU B O 1
ATOM 2119 N N . HIS B 1 32 ? 13.906 -1.98 -11.164 1 97.69 32 HIS B N 1
ATOM 2120 C CA . HIS B 1 32 ? 13.234 -0.729 -11.5 1 97.69 32 HIS B CA 1
ATOM 2121 C C . HIS B 1 32 ? 11.734 -0.823 -11.258 1 97.69 32 HIS B C 1
ATOM 2123 O O . HIS B 1 32 ? 11.125 0.112 -10.727 1 97.69 32 HIS B O 1
ATOM 2129 N N . ALA B 1 33 ? 11.141 -1.945 -11.633 1 97.62 33 ALA B N 1
ATOM 2130 C CA . ALA B 1 33 ? 9.719 -2.166 -11.383 1 97.62 33 ALA B CA 1
ATOM 2131 C C . ALA B 1 33 ? 9.406 -2.08 -9.891 1 97.62 33 ALA B C 1
ATOM 2133 O O . ALA B 1 33 ? 8.422 -1.444 -9.492 1 97.62 33 ALA B O 1
ATOM 2134 N N . LEU B 1 34 ? 10.242 -2.689 -9.094 1 97.81 34 LEU B N 1
ATOM 2135 C CA . LEU B 1 34 ? 10.07 -2.689 -7.645 1 97.81 34 LEU B CA 1
ATOM 2136 C C . LEU B 1 34 ? 10.125 -1.27 -7.09 1 97.81 34 LEU B C 1
ATOM 2138 O O . LEU B 1 34 ? 9.297 -0.891 -6.258 1 97.81 34 LEU B O 1
ATOM 2142 N N . THR B 1 35 ? 11.102 -0.506 -7.543 1 96.62 35 THR B N 1
ATOM 2143 C CA . THR B 1 35 ? 11.273 0.864 -7.07 1 96.62 35 THR B CA 1
ATOM 2144 C C . THR B 1 35 ? 10.031 1.699 -7.387 1 96.62 35 THR B C 1
ATOM 2146 O O . THR B 1 35 ? 9.531 2.424 -6.527 1 96.62 35 THR B O 1
ATOM 2149 N N . HIS B 1 36 ? 9.523 1.572 -8.562 1 95.94 36 HIS B N 1
ATOM 2150 C CA . HIS B 1 36 ? 8.328 2.318 -8.953 1 95.94 36 HIS B CA 1
ATOM 2151 C C . HIS B 1 36 ? 7.098 1.817 -8.203 1 95.94 36 HIS B C 1
ATOM 2153 O O . HIS B 1 36 ? 6.242 2.611 -7.809 1 95.94 36 HIS B O 1
ATOM 2159 N N . GLY B 1 37 ? 7.008 0.513 -8.078 1 96.25 37 GLY B N 1
ATOM 2160 C CA . GLY B 1 37 ? 5.918 -0.059 -7.309 1 96.25 37 GLY B CA 1
ATOM 2161 C C . GLY B 1 37 ? 5.883 0.425 -5.871 1 96.25 37 GLY B C 1
ATOM 2162 O O . GLY B 1 37 ? 4.812 0.719 -5.336 1 96.25 37 GLY B O 1
ATOM 2163 N N . LEU B 1 38 ? 7 0.48 -5.27 1 96.56 38 LEU B N 1
ATOM 2164 C CA . LEU B 1 38 ? 7.102 0.966 -3.896 1 96.56 38 LEU B CA 1
ATOM 2165 C C . LEU B 1 38 ? 6.727 2.443 -3.814 1 96.56 38 LEU B C 1
ATOM 2167 O O . LEU B 1 38 ? 6.09 2.875 -2.852 1 96.56 38 LEU B O 1
ATOM 2171 N N . ASP B 1 39 ? 7.113 3.182 -4.773 1 94.31 39 ASP B N 1
ATOM 2172 C CA . ASP B 1 39 ? 6.734 4.594 -4.801 1 94.31 39 ASP B CA 1
ATOM 2173 C C . ASP B 1 39 ? 5.223 4.75 -4.918 1 94.31 39 ASP B C 1
ATOM 2175 O O . ASP B 1 39 ? 4.633 5.629 -4.281 1 94.31 39 ASP B O 1
ATOM 2179 N N . ASP B 1 40 ? 4.652 3.926 -5.746 1 94.12 40 ASP B N 1
ATOM 2180 C CA . ASP B 1 40 ? 3.195 3.916 -5.844 1 94.12 40 ASP B CA 1
ATOM 2181 C C . ASP B 1 40 ? 2.559 3.529 -4.512 1 94.12 40 ASP B C 1
ATOM 2183 O O . ASP B 1 40 ? 1.528 4.086 -4.125 1 94.12 40 ASP B O 1
ATOM 2187 N N . SER B 1 41 ? 3.141 2.553 -3.891 1 95.12 41 SER B N 1
ATOM 2188 C CA . SER B 1 41 ? 2.656 2.131 -2.58 1 95.12 41 SER B CA 1
ATOM 2189 C C . SER B 1 41 ? 2.713 3.275 -1.575 1 95.12 41 SER B C 1
ATOM 2191 O O . SER B 1 41 ? 1.782 3.465 -0.788 1 95.12 41 SER B O 1
ATOM 2193 N N . LYS B 1 42 ? 3.791 4.008 -1.583 1 94.81 42 LYS B N 1
ATOM 2194 C CA . LYS B 1 42 ? 3.928 5.172 -0.716 1 94.81 42 LYS B CA 1
ATOM 2195 C C . LYS B 1 42 ? 2.781 6.156 -0.931 1 94.81 42 LYS B C 1
ATOM 2197 O O . LYS B 1 42 ? 2.16 6.613 0.031 1 94.81 42 LYS B O 1
ATOM 2202 N N . SER B 1 43 ? 2.479 6.484 -2.18 1 94.12 43 SER B N 1
ATOM 2203 C CA . SER B 1 43 ? 1.425 7.434 -2.525 1 94.12 43 SER B CA 1
ATOM 2204 C C . SER B 1 43 ? 0.062 6.941 -2.049 1 94.12 43 SER B C 1
ATOM 2206 O O . SER B 1 43 ? -0.767 7.734 -1.597 1 94.12 43 SER B O 1
ATOM 2208 N N . THR B 1 44 ? -0.149 5.652 -2.189 1 95.12 44 THR B N 1
ATOM 2209 C CA . THR B 1 44 ? -1.431 5.105 -1.76 1 95.12 44 THR B CA 1
ATOM 2210 C C . THR B 1 44 ? -1.542 5.121 -0.237 1 95.12 44 THR B C 1
ATOM 2212 O O . THR B 1 44 ? -2.627 5.332 0.309 1 95.12 44 THR B O 1
ATOM 2215 N N . GLN B 1 45 ? -0.432 4.887 0.431 1 96.81 45 GLN B N 1
ATOM 2216 C CA . GLN B 1 45 ? -0.433 4.988 1.886 1 96.81 45 GLN B CA 1
ATOM 2217 C C . GLN B 1 45 ? -0.796 6.398 2.338 1 96.81 45 GLN B C 1
ATOM 2219 O O . GLN B 1 45 ? -1.551 6.574 3.297 1 96.81 45 GLN B O 1
ATOM 2224 N N . ILE B 1 46 ? -0.297 7.395 1.669 1 96.19 46 ILE B N 1
ATOM 2225 C CA . ILE B 1 46 ? -0.598 8.781 2.006 1 96.19 46 ILE B CA 1
ATOM 2226 C C . ILE B 1 46 ? -2.08 9.055 1.771 1 96.19 46 ILE B C 1
ATOM 2228 O O . ILE B 1 46 ? -2.732 9.711 2.588 1 96.19 46 ILE B O 1
ATOM 2232 N N . SER B 1 47 ? -2.605 8.555 0.685 1 95.31 47 SER B N 1
ATOM 2233 C CA . SER B 1 47 ? -4.02 8.742 0.367 1 95.31 47 SER B CA 1
ATOM 2234 C C . SER B 1 47 ? -4.91 8.125 1.44 1 95.31 47 SER B C 1
ATOM 2236 O O . SER B 1 47 ? -5.875 8.75 1.885 1 95.31 47 SER B O 1
ATOM 2238 N N . VAL B 1 48 ? -4.582 6.902 1.849 1 96.88 48 VAL B N 1
ATOM 2239 C CA . VAL B 1 48 ? -5.34 6.223 2.895 1 96.88 48 VAL B CA 1
ATOM 2240 C C . VAL B 1 48 ? -5.215 6.996 4.207 1 96.88 48 VAL B C 1
ATOM 2242 O O . VAL B 1 48 ? -6.203 7.18 4.922 1 96.88 48 VAL B O 1
ATOM 2245 N N . ALA B 1 49 ? -3.979 7.457 4.508 1 97.62 49 ALA B N 1
ATOM 2246 C CA . ALA B 1 49 ? -3.746 8.242 5.719 1 97.62 49 ALA B CA 1
ATOM 2247 C C . ALA B 1 49 ? -4.598 9.508 5.723 1 97.62 49 ALA B C 1
ATOM 2249 O O . ALA B 1 49 ? -5.227 9.836 6.734 1 97.62 49 ALA B O 1
ATOM 2250 N N . ASN B 1 50 ? -4.652 10.18 4.613 1 96.69 50 ASN B N 1
ATOM 2251 C CA . ASN B 1 50 ? -5.441 11.406 4.5 1 96.69 50 ASN B CA 1
ATOM 2252 C C . ASN B 1 50 ? -6.926 11.141 4.723 1 96.69 50 ASN B C 1
ATOM 2254 O O . ASN B 1 50 ? -7.617 11.938 5.352 1 96.69 50 ASN B O 1
ATOM 2258 N N . SER B 1 51 ? -7.352 10.086 4.191 1 97.5 51 SER B N 1
ATOM 2259 C CA . SER B 1 51 ? -8.75 9.734 4.391 1 97.5 51 SER B CA 1
ATOM 2260 C C . SER B 1 51 ? -9.055 9.492 5.867 1 97.5 51 SER B C 1
ATOM 2262 O O . SER B 1 51 ? -10.062 9.977 6.387 1 97.5 51 SER B O 1
ATOM 2264 N N . HIS B 1 52 ? -8.188 8.758 6.523 1 98.25 52 HIS B N 1
ATOM 2265 C CA . HIS B 1 52 ? -8.359 8.523 7.953 1 98.25 52 HIS B CA 1
ATOM 2266 C C . HIS B 1 52 ? -8.297 9.836 8.734 1 98.25 52 HIS B C 1
ATOM 2268 O O . HIS B 1 52 ? -9.086 10.055 9.656 1 98.25 52 HIS B O 1
ATOM 2274 N N . TYR B 1 53 ? -7.41 10.711 8.367 1 97.88 53 TYR B N 1
ATOM 2275 C CA . TYR B 1 53 ? -7.266 11.992 9.039 1 97.88 53 TYR B CA 1
ATOM 2276 C C . TYR B 1 53 ? -8.539 12.828 8.906 1 97.88 53 TYR B C 1
ATOM 2278 O O . TYR B 1 53 ? -9.031 13.375 9.891 1 97.88 53 TYR B O 1
ATOM 2286 N N . ASN B 1 54 ? -9.062 12.867 7.711 1 97.81 54 ASN B N 1
ATOM 2287 C CA . ASN B 1 54 ? -10.273 13.633 7.461 1 97.81 54 ASN B CA 1
ATOM 2288 C C . ASN B 1 54 ? -11.477 13.039 8.195 1 97.81 54 ASN B C 1
ATOM 2290 O O . ASN B 1 54 ? -12.32 13.773 8.703 1 97.81 54 ASN B O 1
ATOM 2294 N N . LEU B 1 55 ? -11.5 11.727 8.227 1 98.5 55 LEU B N 1
ATOM 2295 C CA . LEU B 1 55 ? -12.547 11.07 9.008 1 98.5 55 LEU B CA 1
ATOM 2296 C C . LEU B 1 55 ? -12.43 11.43 10.484 1 98.5 55 LEU B C 1
ATOM 2298 O O . LEU B 1 55 ? -13.438 11.711 11.133 1 98.5 55 LEU B O 1
ATOM 2302 N N . GLY B 1 56 ? -11.172 11.375 10.984 1 98.12 56 GLY B N 1
ATOM 2303 C CA . GLY B 1 56 ? -10.961 11.789 12.367 1 98.12 56 GLY B CA 1
ATOM 2304 C C . GLY B 1 56 ? -11.484 13.18 12.656 1 98.12 56 GLY B C 1
ATOM 2305 O O . GLY B 1 56 ? -12.195 13.398 13.641 1 98.12 56 GLY B O 1
ATOM 2306 N N . HIS B 1 57 ? -11.203 14.094 11.758 1 97.31 57 HIS B N 1
ATOM 2307 C CA . HIS B 1 57 ? -11.641 15.477 11.906 1 97.31 57 HIS B CA 1
ATOM 2308 C C . HIS B 1 57 ? -13.156 15.586 11.875 1 97.31 57 HIS B C 1
ATOM 2310 O O . HIS B 1 57 ? -13.75 16.328 12.664 1 97.31 57 HIS B O 1
ATOM 2316 N N . ALA B 1 58 ? -13.758 14.898 10.977 1 98.12 58 ALA B N 1
ATOM 2317 C CA . ALA B 1 58 ? -15.211 14.938 10.844 1 98.12 58 ALA B CA 1
ATOM 2318 C C . ALA B 1 58 ? -15.891 14.352 12.078 1 98.12 58 ALA B C 1
ATOM 2320 O O . ALA B 1 58 ? -16.859 14.922 12.586 1 98.12 58 ALA B O 1
ATOM 2321 N N . TYR B 1 59 ? -15.367 13.258 12.539 1 98.31 59 TYR B N 1
ATOM 2322 C CA . TYR B 1 59 ? -15.93 12.641 13.734 1 98.31 59 TYR B CA 1
ATOM 2323 C C . TYR B 1 59 ? -15.766 13.539 14.945 1 98.31 59 TYR B C 1
ATOM 2325 O O . TYR B 1 59 ? -16.656 13.609 15.805 1 98.31 59 TYR B O 1
ATOM 2333 N N . GLU B 1 60 ? -14.641 14.164 15.047 1 97.06 60 GLU B N 1
ATOM 2334 C CA . GLU B 1 60 ? -14.406 15.094 16.156 1 97.06 60 GLU B CA 1
ATOM 2335 C C . GLU B 1 60 ? -15.43 16.219 16.156 1 97.06 60 GLU B C 1
ATOM 2337 O O . GLU B 1 60 ? -16 16.547 17.203 1 97.06 60 GLU B O 1
ATOM 2342 N N . ASN B 1 61 ? -15.711 16.75 14.977 1 96.62 61 ASN B N 1
ATOM 2343 C CA . ASN B 1 61 ? -16.672 17.844 14.859 1 96.62 61 ASN B CA 1
ATOM 2344 C C . ASN B 1 61 ? -18.109 17.344 15.023 1 96.62 61 ASN B C 1
ATOM 2346 O O . ASN B 1 61 ? -19 18.109 15.375 1 96.62 61 ASN B O 1
ATOM 2350 N N . ASN B 1 62 ? -18.25 16.156 14.75 1 96.81 62 ASN B N 1
ATOM 2351 C CA . ASN B 1 62 ? -19.547 15.523 14.984 1 96.81 62 ASN B CA 1
ATOM 2352 C C . ASN B 1 62 ? -19.672 15 16.406 1 96.81 62 ASN B C 1
ATOM 2354 O O . ASN B 1 62 ? -20.562 14.227 16.719 1 96.81 62 ASN B O 1
ATOM 2358 N N . LYS B 1 63 ? -18.734 15.281 17.281 1 96.62 63 LYS B N 1
ATOM 2359 C CA . LYS B 1 63 ? -18.703 15.016 18.719 1 96.62 63 LYS B CA 1
ATOM 2360 C C . LYS B 1 63 ? -18.594 13.523 19 1 96.62 63 LYS B C 1
ATOM 2362 O O . LYS B 1 63 ? -19.094 13.031 20 1 96.62 63 LYS B O 1
ATOM 2367 N N . GLN B 1 64 ? -18.109 12.781 18.109 1 97.44 64 GLN B N 1
ATOM 2368 C CA . GLN B 1 64 ? -17.766 11.383 18.281 1 97.44 64 GLN B CA 1
ATOM 2369 C C . GLN B 1 64 ? -16.25 11.219 18.5 1 97.44 64 GLN B C 1
ATOM 2371 O O . GLN B 1 64 ? -15.539 10.734 17.625 1 97.44 64 GLN B O 1
ATOM 2376 N N . TYR B 1 65 ? -15.812 11.492 19.625 1 95.94 65 TYR B N 1
ATOM 2377 C CA . TYR B 1 65 ? -14.398 11.68 19.938 1 95.94 65 TYR B CA 1
ATOM 2378 C C . TYR B 1 65 ? -13.664 10.344 19.938 1 95.94 65 TYR B C 1
ATOM 2380 O O . TYR B 1 65 ? -12.508 10.266 19.531 1 95.94 65 TYR B O 1
ATOM 2388 N N . GLY B 1 66 ? -14.32 9.312 20.438 1 96.56 66 GLY B N 1
ATOM 2389 C CA . GLY B 1 66 ? -13.68 8.008 20.406 1 96.56 66 GLY B CA 1
ATOM 2390 C C . GLY B 1 66 ? -13.328 7.551 19 1 96.56 66 GLY B C 1
ATOM 2391 O O . GLY B 1 66 ? -12.195 7.125 18.75 1 96.56 66 GLY B O 1
ATOM 2392 N N . LYS B 1 67 ? -14.258 7.723 18.125 1 97.75 67 LYS B N 1
ATOM 2393 C CA . LYS B 1 67 ? -14.023 7.367 16.719 1 97.75 67 LYS B CA 1
ATOM 2394 C C . LYS B 1 67 ? -12.953 8.266 16.094 1 97.75 67 LYS B C 1
ATOM 2396 O O . LYS B 1 67 ? -12.148 7.812 15.281 1 97.75 67 LYS B O 1
ATOM 2401 N N . ALA B 1 68 ? -12.984 9.469 16.469 1 97.81 68 ALA B N 1
ATOM 2402 C CA . ALA B 1 68 ? -11.992 10.406 15.945 1 97.81 68 ALA B CA 1
ATOM 2403 C C . ALA B 1 68 ? -10.57 9.953 16.281 1 97.81 68 ALA B C 1
ATOM 2405 O O . ALA B 1 68 ? -9.711 9.891 15.406 1 97.81 68 ALA B O 1
ATOM 2406 N N . ILE B 1 69 ? -10.359 9.57 17.516 1 97.44 69 ILE B N 1
ATOM 2407 C CA . ILE B 1 69 ? -9.039 9.164 17.984 1 97.44 69 ILE B CA 1
ATOM 2408 C C . ILE B 1 69 ? -8.602 7.891 17.25 1 97.44 69 ILE B C 1
ATOM 2410 O O . ILE B 1 69 ? -7.438 7.746 16.875 1 97.44 69 ILE B O 1
ATOM 2414 N N . GLU B 1 70 ? -9.562 6.984 17.078 1 97.88 70 GLU B N 1
ATOM 2415 C CA . GLU B 1 70 ? -9.266 5.75 16.359 1 97.88 70 GLU B CA 1
ATOM 2416 C C . GLU B 1 70 ? -8.797 6.043 14.938 1 97.88 70 GLU B C 1
ATOM 2418 O O . GLU B 1 70 ? -7.836 5.434 14.453 1 97.88 70 GLU B O 1
ATOM 2423 N N . HIS B 1 71 ? -9.422 6.938 14.289 1 98.44 71 HIS B N 1
ATOM 2424 C CA . HIS B 1 71 ? -9.07 7.27 12.914 1 98.44 71 HIS B CA 1
ATOM 2425 C C . HIS B 1 71 ? -7.742 8.023 12.859 1 98.44 71 HIS B C 1
ATOM 2427 O O . HIS B 1 71 ? -6.957 7.836 11.922 1 98.44 71 HIS B O 1
ATOM 2433 N N . TYR B 1 72 ? -7.488 8.883 13.797 1 97.62 72 TYR B N 1
ATOM 2434 C CA . TYR B 1 72 ? -6.184 9.539 13.836 1 97.62 72 TYR B CA 1
ATOM 2435 C C . TYR B 1 72 ? -5.07 8.516 14.031 1 97.62 72 TYR B C 1
ATOM 2437 O O . TYR B 1 72 ? -3.998 8.633 13.43 1 97.62 72 TYR B O 1
ATOM 2445 N N . ASP B 1 73 ? -5.324 7.488 14.867 1 98.19 73 ASP B N 1
ATOM 2446 C CA . ASP B 1 73 ? -4.348 6.422 15.062 1 98.19 73 ASP B CA 1
ATOM 2447 C C . ASP B 1 73 ? -4.039 5.711 13.75 1 98.19 73 ASP B C 1
ATOM 2449 O O . ASP B 1 73 ? -2.875 5.457 13.438 1 98.19 73 ASP B O 1
ATOM 2453 N N . LYS B 1 74 ? -5.09 5.426 13.055 1 98.12 74 LYS B N 1
ATOM 2454 C CA . LYS B 1 74 ? -4.906 4.754 11.766 1 98.12 74 LYS B CA 1
ATOM 2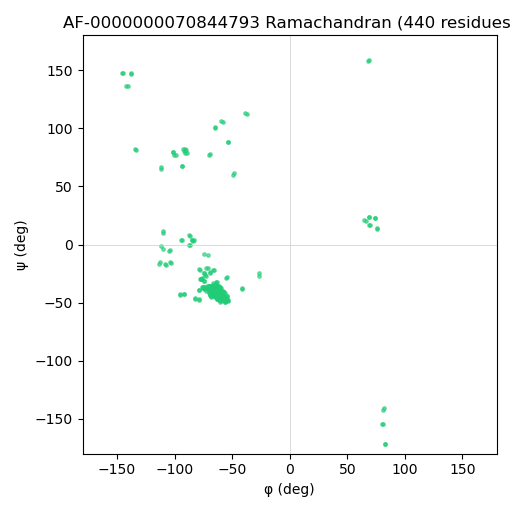455 C C . LYS B 1 74 ? -4.172 5.656 10.781 1 98.12 74 LYS B C 1
ATOM 2457 O O . LYS B 1 74 ? -3.367 5.176 9.977 1 98.12 74 LYS B O 1
ATOM 2462 N N . ALA B 1 75 ? -4.492 6.926 10.766 1 98.06 75 ALA B N 1
ATOM 2463 C CA . ALA B 1 75 ? -3.775 7.863 9.906 1 98.06 75 ALA B CA 1
ATOM 2464 C C . ALA B 1 75 ? -2.279 7.844 10.203 1 98.06 75 ALA B C 1
ATOM 2466 O O . ALA B 1 75 ? -1.46 7.785 9.281 1 98.06 75 ALA B O 1
ATOM 2467 N N . ILE B 1 76 ? -1.892 7.879 11.484 1 98.12 76 ILE B N 1
ATOM 2468 C CA . ILE B 1 76 ? -0.496 7.863 11.914 1 98.12 76 ILE B CA 1
ATOM 2469 C C . ILE B 1 76 ? 0.19 6.605 11.383 1 98.12 76 ILE B C 1
ATOM 2471 O O . ILE B 1 76 ? 1.285 6.676 10.82 1 98.12 76 ILE B O 1
ATOM 2475 N N . GLU B 1 77 ? -0.504 5.461 11.547 1 97.88 77 GLU B N 1
ATOM 2476 C CA . GLU B 1 77 ? 0.047 4.191 11.086 1 97.88 77 GLU B CA 1
ATOM 2477 C C . GLU B 1 77 ? 0.393 4.25 9.594 1 97.88 77 GLU B C 1
ATOM 2479 O O . GLU B 1 77 ? 1.482 3.838 9.195 1 97.88 77 GLU B O 1
ATOM 2484 N N . HIS B 1 78 ? -0.485 4.758 8.781 1 98 78 HIS B N 1
ATOM 2485 C CA . HIS B 1 78 ? -0.282 4.793 7.336 1 98 78 HIS B CA 1
ATOM 2486 C C . HIS B 1 78 ? 0.741 5.855 6.949 1 98 78 HIS B C 1
ATOM 2488 O O . HIS B 1 78 ? 1.516 5.66 6.008 1 98 78 HIS B O 1
ATOM 2494 N N . TYR B 1 79 ? 0.797 7.016 7.602 1 97.56 79 TYR B N 1
ATOM 2495 C CA . TYR B 1 79 ? 1.833 8.008 7.352 1 97.56 79 TYR B CA 1
ATOM 2496 C C . TYR B 1 79 ? 3.213 7.457 7.688 1 97.56 79 TYR B C 1
ATOM 2498 O O . TYR B 1 79 ? 4.184 7.723 6.973 1 97.56 79 TYR B O 1
ATOM 2506 N N . GLU B 1 80 ? 3.297 6.727 8.758 1 97.31 80 GLU B N 1
ATOM 2507 C CA . GLU B 1 80 ? 4.574 6.141 9.148 1 97.31 80 GLU B CA 1
ATOM 2508 C C . GLU B 1 80 ? 5.055 5.129 8.109 1 97.31 80 GLU B C 1
ATOM 2510 O O . GLU B 1 80 ? 6.242 5.066 7.793 1 97.31 80 GLU B O 1
ATOM 2515 N N . LYS B 1 81 ? 4.074 4.324 7.656 1 96.31 81 LYS B N 1
ATOM 2516 C CA . LYS B 1 81 ? 4.434 3.381 6.605 1 96.31 81 LYS B CA 1
ATOM 2517 C C . LYS B 1 81 ? 4.949 4.109 5.363 1 96.31 81 LYS B C 1
ATOM 2519 O O . LYS B 1 81 ? 5.934 3.688 4.754 1 96.31 81 LYS B O 1
ATOM 2524 N N . ALA B 1 82 ? 4.254 5.164 4.953 1 96.56 82 ALA B N 1
ATOM 2525 C CA . ALA B 1 82 ? 4.684 5.961 3.809 1 96.56 82 ALA B CA 1
ATOM 2526 C C . ALA B 1 82 ? 6.07 6.555 4.043 1 96.56 82 ALA B C 1
ATOM 2528 O O . ALA B 1 82 ? 6.906 6.57 3.139 1 96.56 82 ALA B O 1
ATOM 2529 N N . LEU B 1 83 ? 6.332 7.047 5.234 1 96.06 83 LEU B N 1
ATOM 2530 C CA . LEU B 1 83 ? 7.629 7.613 5.59 1 96.06 83 LEU B CA 1
ATOM 2531 C C . LEU B 1 83 ? 8.727 6.562 5.488 1 96.06 83 LEU B C 1
ATOM 2533 O O . LEU B 1 83 ? 9.82 6.844 4.984 1 96.06 83 LEU B O 1
ATOM 2537 N N . GLU B 1 84 ? 8.469 5.367 5.984 1 95.31 84 GLU B N 1
ATOM 2538 C CA . GLU B 1 84 ? 9.438 4.277 5.918 1 95.31 84 GLU B CA 1
ATOM 2539 C C . GLU B 1 84 ? 9.82 3.965 4.473 1 95.31 84 GLU B C 1
ATOM 2541 O O . GLU B 1 84 ? 11 3.785 4.16 1 95.31 84 GLU B O 1
ATOM 2546 N N . ILE B 1 85 ? 8.828 3.871 3.615 1 94.69 85 ILE B N 1
ATOM 2547 C CA . ILE B 1 85 ? 9.086 3.6 2.205 1 94.69 85 ILE B CA 1
ATOM 2548 C C . ILE B 1 85 ? 9.922 4.727 1.606 1 94.69 85 ILE B C 1
ATOM 2550 O O . ILE B 1 85 ? 10.883 4.477 0.876 1 94.69 85 ILE B O 1
ATOM 2554 N N . ARG B 1 86 ? 9.555 5.984 1.902 1 92.62 86 ARG B N 1
ATOM 2555 C CA . ARG B 1 86 ? 10.273 7.145 1.398 1 92.62 86 ARG B CA 1
ATOM 2556 C C . ARG B 1 86 ? 11.75 7.078 1.781 1 92.62 86 ARG B C 1
ATOM 2558 O O . ARG B 1 86 ? 12.625 7.297 0.941 1 92.62 86 ARG B O 1
ATOM 2565 N N . LEU B 1 87 ? 12 6.797 3.027 1 93.81 87 LEU B N 1
ATOM 2566 C CA . LEU B 1 87 ? 13.367 6.754 3.537 1 93.81 87 LEU B CA 1
ATOM 2567 C C . LEU B 1 87 ? 14.164 5.641 2.867 1 93.81 87 LEU B C 1
ATOM 2569 O O . LEU B 1 87 ? 15.352 5.805 2.578 1 93.81 87 LEU B O 1
ATOM 2573 N N . ASN B 1 88 ? 13.5 4.566 2.566 1 90.69 88 ASN B N 1
ATOM 2574 C CA . ASN B 1 88 ? 14.18 3.418 1.971 1 90.69 88 ASN B CA 1
ATOM 2575 C C . ASN B 1 88 ? 14.484 3.652 0.495 1 90.69 88 ASN B C 1
ATOM 2577 O O . ASN B 1 88 ? 15.484 3.146 -0.023 1 90.69 88 ASN B O 1
ATOM 2581 N N . ILE B 1 89 ? 13.672 4.414 -0.144 1 89.19 89 ILE B N 1
ATOM 2582 C CA . ILE B 1 89 ? 13.836 4.586 -1.584 1 89.19 89 ILE B CA 1
ATOM 2583 C C . ILE B 1 89 ? 14.656 5.836 -1.868 1 89.19 89 ILE B C 1
ATOM 2585 O O . ILE B 1 89 ? 15.523 5.832 -2.744 1 89.19 89 ILE B O 1
ATOM 2589 N N . PHE B 1 90 ? 14.422 6.969 -1.182 1 84.38 90 PHE B N 1
ATOM 2590 C CA . PHE B 1 90 ? 14.977 8.258 -1.57 1 84.38 90 PHE B CA 1
ATOM 2591 C C . PHE B 1 90 ? 15.977 8.75 -0.532 1 84.38 90 PHE B C 1
ATOM 2593 O O . PHE B 1 90 ? 16.75 9.672 -0.797 1 84.38 90 PHE B O 1
ATOM 2600 N N . GLY B 1 91 ? 15.977 8.219 0.606 1 84.38 91 GLY B N 1
ATOM 2601 C CA . GLY B 1 91 ? 16.891 8.68 1.648 1 84.38 91 GLY B CA 1
ATOM 2602 C C . GLY B 1 91 ? 16.391 9.93 2.355 1 84.38 91 GLY B C 1
ATOM 2603 O O . GLY B 1 91 ? 15.188 10.141 2.486 1 84.38 91 GLY B O 1
ATOM 2604 N N . THR B 1 92 ? 17.312 10.773 2.955 1 80 92 THR B N 1
ATOM 2605 C CA . THR B 1 92 ? 16.938 11.789 3.934 1 80 92 THR B CA 1
ATOM 2606 C C . THR B 1 92 ? 16.969 13.18 3.307 1 80 92 THR B C 1
ATOM 2608 O O . THR B 1 92 ? 16.562 14.156 3.934 1 80 92 THR B O 1
ATOM 2611 N N . ASN B 1 93 ? 17.359 13.273 2.234 1 69.38 93 ASN B N 1
ATOM 2612 C CA . ASN B 1 93 ? 17.562 14.625 1.722 1 69.38 93 ASN B CA 1
ATOM 2613 C C . ASN B 1 93 ? 16.562 14.961 0.62 1 69.38 93 ASN B C 1
ATOM 2615 O O . ASN B 1 93 ? 16.938 15.195 -0.526 1 69.38 93 ASN B O 1
ATOM 2619 N N . HIS B 1 94 ? 15.297 15.016 0.966 1 80.5 94 HIS B N 1
ATOM 2620 C CA . HIS B 1 94 ? 14.289 15.383 -0.023 1 80.5 94 HIS B CA 1
ATOM 2621 C C . HIS B 1 94 ? 13.219 16.281 0.586 1 80.5 94 HIS B C 1
ATOM 2623 O O . HIS B 1 94 ? 12.852 16.125 1.752 1 80.5 94 HIS B O 1
ATOM 2629 N N . SER B 1 95 ? 12.844 17.266 -0.05 1 83.31 95 SER B N 1
ATOM 2630 C CA . SER B 1 95 ? 11.852 18.234 0.41 1 83.31 95 SER B CA 1
ATOM 2631 C C . SER B 1 95 ? 10.547 17.547 0.811 1 83.31 95 SER B C 1
ATOM 2633 O O . SER B 1 95 ? 9.875 17.969 1.747 1 83.31 95 SER B O 1
ATOM 2635 N N . ASP B 1 96 ? 10.32 16.422 0.177 1 88.31 96 ASP B N 1
ATOM 2636 C CA . ASP B 1 96 ? 9.078 15.711 0.463 1 88.31 96 ASP B CA 1
ATOM 2637 C C . ASP B 1 96 ? 9.125 15.062 1.846 1 88.31 96 ASP B C 1
ATOM 2639 O O . ASP B 1 96 ? 8.086 14.719 2.412 1 88.31 96 ASP B O 1
ATOM 2643 N N . LEU B 1 97 ? 10.414 14.898 2.322 1 92.12 97 LEU B N 1
ATOM 2644 C CA . LEU B 1 97 ? 10.562 14.312 3.65 1 92.12 97 LEU B CA 1
ATOM 2645 C C . LEU B 1 97 ? 10.039 15.258 4.723 1 92.12 97 LEU B C 1
ATOM 2647 O O . LEU B 1 97 ? 9.43 14.82 5.699 1 92.12 97 LEU B O 1
ATOM 2651 N N . ALA B 1 98 ? 10.234 16.531 4.52 1 93.56 98 ALA B N 1
ATOM 2652 C CA . ALA B 1 98 ? 9.711 17.531 5.453 1 93.56 98 ALA B CA 1
ATOM 2653 C C . ALA B 1 98 ? 8.188 17.453 5.543 1 93.56 98 ALA B C 1
ATOM 2655 O O . ALA B 1 98 ? 7.625 17.484 6.641 1 93.56 98 ALA B O 1
ATOM 2656 N N . ASN B 1 99 ? 7.602 17.281 4.402 1 93.69 99 ASN B N 1
ATOM 2657 C CA . ASN B 1 99 ? 6.148 17.188 4.359 1 93.69 99 ASN B CA 1
ATOM 2658 C C . ASN B 1 99 ? 5.648 15.938 5.078 1 93.69 99 ASN B C 1
ATOM 2660 O O . ASN B 1 99 ? 4.598 15.969 5.723 1 93.69 99 ASN B O 1
ATOM 2664 N N . SER B 1 100 ? 6.383 14.875 4.906 1 95.31 100 SER B N 1
ATOM 2665 C CA . SER B 1 100 ? 6.016 13.641 5.598 1 95.31 100 SER B CA 1
ATOM 2666 C C . SER B 1 100 ? 6.07 13.82 7.109 1 95.31 100 SER B C 1
ATOM 2668 O O . SER B 1 100 ? 5.133 13.445 7.816 1 95.31 100 SER B O 1
ATOM 2670 N N . TYR B 1 101 ? 7.137 14.438 7.617 1 96.44 101 TYR B N 1
ATOM 2671 C CA . TYR B 1 101 ? 7.273 14.68 9.047 1 96.44 101 TYR B CA 1
ATOM 2672 C C . TYR B 1 101 ? 6.211 15.656 9.539 1 96.44 101 TYR B C 1
ATOM 2674 O O . TYR B 1 101 ? 5.652 15.477 10.625 1 96.44 101 TYR B O 1
ATOM 2682 N N . TYR B 1 102 ? 5.922 16.641 8.773 1 96.75 102 TYR B N 1
ATOM 2683 C CA . TYR B 1 102 ? 4.898 17.609 9.125 1 96.75 102 TYR B CA 1
ATOM 2684 C C . TYR B 1 102 ? 3.541 16.938 9.297 1 96.75 102 TYR B C 1
ATOM 2686 O O . TYR B 1 102 ? 2.836 17.188 10.273 1 96.75 102 TYR B O 1
ATOM 2694 N N . ASN B 1 103 ? 3.166 16.047 8.305 1 95.5 103 ASN B N 1
ATOM 2695 C CA . ASN B 1 103 ? 1.888 15.352 8.359 1 95.5 103 ASN B CA 1
ATOM 2696 C C . ASN B 1 103 ? 1.791 14.461 9.586 1 95.5 103 ASN B C 1
ATOM 2698 O O . ASN B 1 103 ? 0.726 14.344 10.195 1 95.5 103 ASN B O 1
ATOM 2702 N N . LEU B 1 104 ? 2.92 13.875 9.961 1 97.69 104 LEU B N 1
ATOM 2703 C CA . LEU B 1 104 ? 2.926 13.062 11.172 1 97.69 104 LEU B CA 1
ATOM 2704 C C . LEU B 1 104 ? 2.787 13.938 12.414 1 97.69 104 LEU B C 1
ATOM 2706 O O . LEU B 1 104 ? 2.057 13.594 13.344 1 97.69 104 LEU B O 1
ATOM 2710 N N . GLY B 1 105 ? 3.506 15.078 12.383 1 98 105 GLY B N 1
ATOM 2711 C CA . GLY B 1 105 ? 3.336 16.016 13.477 1 98 105 GLY B CA 1
ATOM 2712 C C . GLY B 1 105 ? 1.895 16.438 13.68 1 98 105 GLY B C 1
ATOM 2713 O O . GLY B 1 105 ? 1.387 16.422 14.805 1 98 105 GLY B O 1
ATOM 2714 N N . MET B 1 106 ? 1.265 16.75 12.594 1 97.31 106 MET B N 1
ATOM 2715 C CA . MET B 1 106 ? -0.135 17.172 12.625 1 97.31 106 MET B CA 1
ATOM 2716 C C . MET B 1 106 ? -1.029 16.031 13.117 1 97.31 106 MET B C 1
ATOM 2718 O O . MET B 1 106 ? -1.94 16.266 13.914 1 97.31 106 MET B O 1
ATOM 272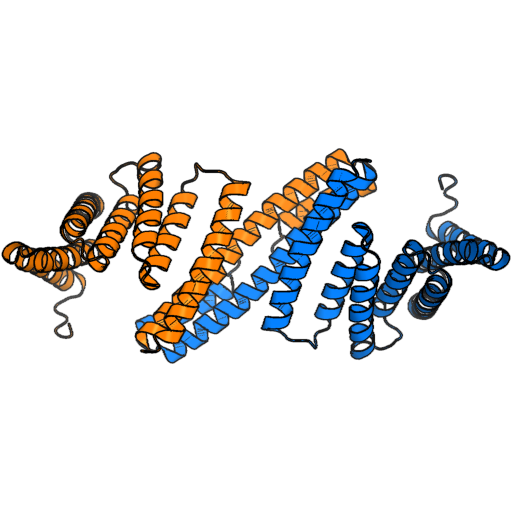2 N N . SER B 1 107 ? -0.771 14.875 12.695 1 97.19 107 SER B N 1
ATOM 2723 C CA . SER B 1 107 ? -1.589 13.727 13.07 1 97.19 107 SER B CA 1
ATOM 2724 C C . SER B 1 107 ? -1.43 13.398 14.555 1 97.19 107 SER B C 1
ATOM 2726 O O . SER B 1 107 ? -2.414 13.117 15.242 1 97.19 107 SER B O 1
ATOM 2728 N N . TYR B 1 108 ? -0.213 13.422 15.055 1 97.81 108 TYR B N 1
ATOM 2729 C CA . TYR B 1 108 ? 0.013 13.18 16.469 1 97.81 108 TYR B CA 1
ATOM 2730 C C . TYR B 1 108 ? -0.635 14.258 17.328 1 97.81 108 TYR B C 1
ATOM 2732 O O . TYR B 1 108 ? -1.146 13.984 18.422 1 97.81 108 TYR B O 1
ATOM 2740 N N . TYR B 1 109 ? -0.585 15.508 16.844 1 97.69 109 TYR B N 1
ATOM 2741 C CA . TYR B 1 109 ? -1.257 16.609 17.531 1 97.69 109 TYR B CA 1
ATOM 2742 C C . TYR B 1 109 ? -2.742 16.312 17.703 1 97.69 109 TYR B C 1
ATOM 2744 O O . TYR B 1 109 ? -3.277 16.422 18.812 1 97.69 109 TYR B O 1
ATOM 2752 N N . ASN B 1 110 ? -3.408 15.906 16.609 1 96.25 110 ASN B N 1
ATOM 2753 C CA . ASN B 1 110 ? -4.844 15.648 16.625 1 96.25 110 ASN B CA 1
ATOM 2754 C C . ASN B 1 110 ? -5.18 14.406 17.438 1 96.25 110 ASN B C 1
ATOM 2756 O O . ASN B 1 110 ? -6.266 14.312 18.016 1 96.25 110 ASN B O 1
ATOM 2760 N N . ASN B 1 111 ? -4.184 13.539 17.547 1 96 111 ASN B N 1
ATOM 2761 C CA . ASN B 1 111 ? -4.344 12.352 18.375 1 96 111 ASN B CA 1
ATOM 2762 C C . ASN B 1 111 ? -3.975 12.633 19.844 1 96 111 ASN B C 1
ATOM 2764 O O . ASN B 1 111 ? -3.869 11.703 20.641 1 96 111 ASN B O 1
ATOM 2768 N N . LYS B 1 112 ? -3.586 13.812 20.172 1 96 112 LYS B N 1
ATOM 2769 C CA . LYS B 1 112 ? -3.328 14.32 21.516 1 96 112 LYS B CA 1
ATOM 2770 C C . LYS B 1 112 ? -2.002 13.789 22.062 1 96 112 LYS B C 1
ATOM 2772 O O . LYS B 1 112 ? -1.789 13.758 23.281 1 96 112 LYS B O 1
ATOM 2777 N N . GLN B 1 113 ? -1.192 13.242 21.266 1 97.5 113 GLN B N 1
ATOM 2778 C CA . GLN B 1 113 ? 0.181 12.891 21.609 1 97.5 113 GLN B CA 1
ATOM 2779 C C . GLN B 1 113 ? 1.136 14.039 21.297 1 97.5 113 GLN B C 1
ATOM 2781 O O . GLN B 1 113 ? 1.892 13.977 20.328 1 97.5 113 GLN B O 1
ATOM 2786 N N . TYR B 1 114 ? 1.23 15.031 22.172 1 97.94 114 TYR B N 1
ATOM 2787 C CA . TYR B 1 114 ? 1.846 16.328 21.875 1 97.94 114 TYR B CA 1
ATOM 2788 C C . TYR B 1 114 ? 3.365 16.219 21.891 1 97.94 114 TYR B C 1
ATOM 2790 O O . TYR B 1 114 ? 4.051 16.906 21.141 1 97.94 114 TYR B O 1
ATOM 2798 N N . ASP B 1 115 ? 3.918 15.312 22.688 1 98.25 115 ASP B N 1
ATOM 2799 C CA . ASP B 1 115 ? 5.367 15.133 22.688 1 98.25 115 ASP B CA 1
ATOM 2800 C C . ASP B 1 115 ? 5.852 14.617 21.328 1 98.25 115 ASP B C 1
ATOM 2802 O O . ASP B 1 115 ? 6.852 15.102 20.797 1 98.25 115 ASP B O 1
ATOM 2806 N N . LYS B 1 116 ? 5.094 13.648 20.859 1 98.25 116 LYS B N 1
ATOM 2807 C CA . LYS B 1 116 ? 5.449 13.133 19.547 1 98.25 116 LYS B CA 1
ATOM 2808 C C . LYS B 1 116 ? 5.215 14.18 18.453 1 98.25 116 LYS B C 1
ATOM 2810 O O . LYS B 1 116 ? 5.992 14.273 17.5 1 98.25 116 LYS B O 1
ATOM 2815 N N . SER B 1 117 ? 4.164 14.883 18.609 1 98.44 117 SER B N 1
ATOM 2816 C CA . SER B 1 117 ? 3.898 15.984 17.688 1 98.44 117 SER B CA 1
ATOM 2817 C C . SER B 1 117 ? 5.078 16.953 17.625 1 98.44 117 SER B C 1
ATOM 2819 O O . SER B 1 117 ? 5.539 17.297 16.531 1 98.44 117 SER B O 1
ATOM 2821 N N . ILE B 1 118 ? 5.578 17.344 18.734 1 98.56 118 ILE B N 1
ATOM 2822 C CA . ILE B 1 118 ? 6.711 18.25 18.828 1 98.56 118 ILE B CA 1
ATOM 2823 C C . ILE B 1 118 ? 7.926 17.656 18.141 1 98.56 118 ILE B C 1
ATOM 2825 O O . ILE B 1 118 ? 8.586 18.312 17.328 1 98.56 118 ILE B O 1
ATOM 2829 N N . GLU B 1 119 ? 8.148 16.422 18.406 1 98.56 119 GLU B N 1
ATOM 2830 C CA . GLU B 1 119 ? 9.289 15.719 17.812 1 98.56 119 GLU B CA 1
ATOM 2831 C C . GLU B 1 119 ? 9.227 15.766 16.281 1 98.56 119 GLU B C 1
ATOM 2833 O O . GLU B 1 119 ? 10.211 16.094 15.625 1 98.56 119 GLU B O 1
ATOM 2838 N N . TYR B 1 120 ? 8.094 15.484 15.734 1 98.5 120 TYR B N 1
ATOM 2839 C CA . TYR B 1 120 ? 7.973 15.367 14.289 1 98.5 120 TYR B CA 1
ATOM 2840 C C . TYR B 1 120 ? 7.965 16.75 13.625 1 98.5 120 TYR B C 1
ATOM 2842 O O . TYR B 1 120 ? 8.516 16.922 12.539 1 98.5 120 TYR B O 1
ATOM 2850 N N . TYR B 1 121 ? 7.352 17.719 14.258 1 98.25 121 TYR B N 1
ATOM 2851 C CA . TYR B 1 121 ? 7.43 19.078 13.711 1 98.25 121 TYR B CA 1
ATOM 2852 C C . TYR B 1 121 ? 8.867 19.578 13.734 1 98.25 121 TYR B C 1
ATOM 2854 O O . TYR B 1 121 ? 9.281 20.312 12.828 1 98.25 121 TYR B O 1
ATOM 2862 N N . GLU B 1 122 ? 9.617 19.219 14.75 1 98.31 122 GLU B N 1
ATOM 2863 C CA . GLU B 1 122 ? 11.023 19.609 14.805 1 98.31 122 GLU B CA 1
ATOM 2864 C C . GLU B 1 122 ? 11.812 19 13.656 1 98.31 122 GLU B C 1
ATOM 2866 O O . GLU B 1 122 ? 12.664 19.672 13.062 1 98.31 122 GLU B O 1
ATOM 2871 N N . LYS B 1 123 ? 11.539 17.734 13.422 1 96.62 123 LYS B N 1
ATOM 2872 C CA . LYS B 1 123 ? 12.195 17.094 12.289 1 96.62 123 LYS B CA 1
ATOM 2873 C C . LYS B 1 123 ? 11.836 17.781 10.977 1 96.62 123 LYS B C 1
ATOM 2875 O O . LYS B 1 123 ? 12.703 18.031 10.133 1 96.62 123 LYS B O 1
ATOM 2880 N N . ALA B 1 124 ? 10.547 18.078 10.789 1 96.81 124 ALA B N 1
ATOM 2881 C CA . ALA B 1 124 ? 10.102 18.781 9.594 1 96.81 124 ALA B CA 1
ATOM 2882 C C . ALA B 1 124 ? 10.773 20.141 9.469 1 96.81 124 ALA B C 1
ATOM 2884 O O . ALA B 1 124 ? 11.227 20.531 8.391 1 96.81 124 ALA B O 1
ATOM 2885 N N . LEU B 1 125 ? 10.867 20.844 10.562 1 97 125 LEU B N 1
ATOM 2886 C CA . LEU B 1 125 ? 11.461 22.188 10.609 1 97 125 LEU B CA 1
ATOM 2887 C C . LEU B 1 125 ? 12.93 22.141 10.203 1 97 125 LEU B C 1
ATOM 2889 O O . LEU B 1 125 ? 13.391 22.953 9.398 1 97 125 LEU B O 1
ATOM 2893 N N . LYS B 1 126 ? 13.641 21.203 10.758 1 95.75 126 LYS B N 1
ATOM 2894 C CA . LYS B 1 126 ? 15.062 21.078 10.461 1 95.75 126 LYS B CA 1
ATOM 2895 C C . LYS B 1 126 ? 15.305 20.906 8.969 1 95.75 126 LYS B C 1
ATOM 2897 O O . LYS B 1 126 ? 16.141 21.578 8.383 1 95.75 126 LYS B O 1
ATOM 2902 N N . ILE B 1 127 ? 14.531 20.047 8.406 1 94.62 127 ILE B N 1
ATOM 2903 C CA . ILE B 1 127 ? 14.703 19.766 6.984 1 94.62 127 ILE B CA 1
ATOM 2904 C C . ILE B 1 127 ? 14.281 20.984 6.16 1 94.62 127 ILE B C 1
ATOM 2906 O O . ILE B 1 127 ? 14.961 21.344 5.203 1 94.62 127 ILE B O 1
ATOM 2910 N N . SER B 1 128 ? 13.203 21.578 6.5 1 94.75 128 SER B N 1
ATOM 2911 C CA . SER B 1 128 ? 12.711 22.734 5.762 1 94.75 128 SER B CA 1
ATOM 2912 C C . SER B 1 128 ? 13.703 23.906 5.832 1 94.75 128 SER B C 1
ATOM 2914 O O . SER B 1 128 ? 13.922 24.594 4.836 1 94.75 128 SER B O 1
ATOM 2916 N N . LEU B 1 129 ? 14.258 24.078 6.969 1 95.5 129 LEU B N 1
ATOM 2917 C CA . LEU B 1 129 ? 15.258 25.125 7.121 1 95.5 129 LEU B CA 1
ATOM 2918 C C . LEU B 1 129 ? 16.484 24.844 6.25 1 95.5 129 LEU B C 1
ATOM 2920 O O . LEU B 1 129 ? 17.016 25.75 5.621 1 95.5 129 LEU B O 1
ATOM 2924 N N . ASP B 1 130 ? 16.844 23.625 6.191 1 93.12 130 ASP B N 1
ATOM 2925 C CA . ASP B 1 130 ? 18.031 23.234 5.426 1 93.12 130 ASP B CA 1
ATOM 2926 C C . ASP B 1 130 ? 17.781 23.391 3.926 1 93.12 130 ASP B C 1
ATOM 2928 O O . ASP B 1 130 ? 18.688 23.797 3.188 1 93.12 130 ASP B O 1
ATOM 2932 N N . ILE B 1 131 ? 16.641 23.125 3.551 1 91.94 131 ILE B N 1
ATOM 2933 C CA . ILE B 1 131 ? 16.375 23.047 2.119 1 91.94 131 ILE B CA 1
ATOM 2934 C C . ILE B 1 131 ? 15.922 24.406 1.606 1 91.94 131 ILE B C 1
ATOM 2936 O O . ILE B 1 131 ? 16.344 24.844 0.533 1 91.94 131 ILE B O 1
ATOM 2940 N N . PHE B 1 132 ? 15.039 25.078 2.369 1 91.88 132 PHE B N 1
ATOM 2941 C CA . PHE B 1 132 ? 14.375 26.25 1.815 1 91.88 132 PHE B CA 1
ATOM 2942 C C . PHE B 1 132 ? 14.922 27.531 2.449 1 91.88 132 PHE B C 1
ATOM 2944 O O . PHE B 1 132 ? 14.711 28.625 1.927 1 91.88 132 PHE B O 1
ATOM 2951 N N . GLY B 1 133 ? 15.594 27.391 3.598 1 92.44 133 GLY B N 1
ATOM 2952 C CA . GLY B 1 133 ? 15.961 28.562 4.363 1 92.44 133 GLY B CA 1
ATOM 2953 C C . GLY B 1 133 ? 14.844 29.078 5.25 1 92.44 133 GLY B C 1
ATOM 2954 O O . GLY B 1 133 ? 13.805 28.438 5.375 1 92.44 133 GLY B O 1
ATOM 2955 N N . THR B 1 134 ? 14.953 30.172 5.863 1 92.62 134 THR B N 1
ATOM 2956 C CA . THR B 1 134 ? 14.109 30.656 6.949 1 92.62 134 THR B CA 1
ATOM 2957 C C . THR B 1 134 ? 12.797 31.219 6.41 1 92.62 134 THR B C 1
ATOM 2959 O O . THR B 1 134 ? 11.734 31.016 7.004 1 92.62 134 THR B O 1
ATOM 2962 N N . ASN B 1 135 ? 12.867 31.922 5.281 1 93.81 135 ASN B N 1
ATOM 2963 C CA . ASN B 1 135 ? 11.688 32.625 4.793 1 93.81 135 ASN B CA 1
ATOM 2964 C C . ASN B 1 135 ? 10.891 31.781 3.801 1 93.81 135 ASN B C 1
ATOM 2966 O O . ASN B 1 135 ? 10.773 32.156 2.629 1 93.81 135 ASN B O 1
ATOM 2970 N N . HIS B 1 136 ? 10.336 30.797 4.23 1 95 136 HIS B N 1
ATOM 2971 C CA . HIS B 1 136 ? 9.539 29.891 3.412 1 95 136 HIS B CA 1
ATOM 2972 C C . HIS B 1 136 ? 8.266 29.469 4.137 1 95 136 HIS B C 1
ATOM 2974 O O . HIS B 1 136 ? 8.273 29.25 5.352 1 95 136 HIS B O 1
ATOM 2980 N N . SER B 1 137 ? 7.211 29.25 3.432 1 94.06 137 SER B N 1
ATOM 2981 C CA . SER B 1 137 ? 5.91 28.906 3.998 1 94.06 137 SER B CA 1
ATOM 2982 C C . SER B 1 137 ? 5.973 27.609 4.797 1 94.06 137 SER B C 1
ATOM 2984 O O . SER B 1 137 ? 5.328 27.484 5.84 1 94.06 137 SER B O 1
ATOM 2986 N N . ASP B 1 138 ? 6.766 26.672 4.336 1 93.38 138 ASP B N 1
ATOM 2987 C CA . ASP B 1 138 ? 6.875 25.391 5.027 1 93.38 138 ASP B CA 1
ATOM 2988 C C . ASP B 1 138 ? 7.492 25.562 6.41 1 93.38 138 ASP B C 1
ATOM 2990 O O . ASP B 1 138 ? 7.129 24.859 7.352 1 93.38 138 ASP B O 1
ATOM 2994 N N . VAL B 1 139 ? 8.461 26.453 6.48 1 96.44 139 VAL B N 1
ATOM 2995 C CA . VAL B 1 139 ? 9.102 26.75 7.758 1 96.44 139 VAL B CA 1
ATOM 2996 C C . VAL B 1 139 ? 8.102 27.406 8.703 1 96.44 139 VAL B C 1
ATOM 2998 O O . VAL B 1 139 ? 8 27.031 9.867 1 96.44 139 VAL B O 1
ATOM 3001 N N . ALA B 1 140 ? 7.293 28.297 8.172 1 96.75 140 ALA B N 1
ATOM 3002 C CA . ALA B 1 140 ? 6.27 28.969 8.977 1 96.75 140 ALA B CA 1
ATOM 3003 C C . ALA B 1 140 ? 5.242 27.953 9.5 1 96.75 140 ALA B C 1
ATOM 3005 O O . ALA B 1 140 ? 4.812 28.047 10.648 1 96.75 140 ALA B O 1
ATOM 3006 N N . TRP B 1 141 ? 4.887 27.031 8.625 1 95.69 141 TRP B N 1
ATOM 3007 C CA . TRP B 1 141 ? 3.924 26.016 9.016 1 95.69 141 TRP B CA 1
ATOM 3008 C C . TRP B 1 141 ? 4.477 25.141 10.148 1 95.69 141 TRP B C 1
ATOM 3010 O O . TRP B 1 141 ? 3.756 24.812 11.094 1 95.69 141 TRP B O 1
ATOM 3020 N N . SER B 1 142 ? 5.703 24.766 10.039 1 97.69 142 SER B N 1
ATOM 3021 C CA . SER B 1 142 ? 6.316 23.938 11.078 1 97.69 142 SER B CA 1
ATOM 3022 C C . SER B 1 142 ? 6.402 24.703 12.398 1 97.69 142 SER B C 1
ATOM 3024 O O . SER B 1 142 ? 6.102 24.141 13.461 1 97.69 142 SER B O 1
ATOM 3026 N N . TYR B 1 143 ? 6.797 25.984 12.328 1 98.25 143 TYR B N 1
ATOM 3027 C CA . TYR B 1 143 ? 6.824 26.797 13.539 1 98.25 143 TYR B CA 1
ATOM 3028 C C . TYR B 1 143 ? 5.438 26.906 14.156 1 98.25 143 TYR B C 1
ATOM 3030 O O . TYR B 1 143 ? 5.281 26.828 15.375 1 98.25 143 TYR B O 1
ATOM 3038 N N . HIS B 1 144 ? 4.461 27.109 13.344 1 97.94 144 HIS B N 1
ATOM 3039 C CA . HIS B 1 144 ? 3.098 27.234 13.852 1 97.94 144 HIS B CA 1
ATOM 3040 C C . HIS B 1 144 ? 2.646 25.938 14.508 1 97.94 144 HIS B C 1
ATOM 3042 O O . HIS B 1 144 ? 2.023 25.953 15.578 1 97.94 144 HIS B O 1
ATOM 3048 N N . GLY B 1 145 ? 2.98 24.797 13.82 1 97.94 145 GLY B N 1
ATOM 3049 C CA . GLY B 1 145 ? 2.664 23.5 14.406 1 97.94 145 GLY B CA 1
ATOM 3050 C C . GLY B 1 145 ? 3.322 23.281 15.758 1 97.94 145 GLY B C 1
ATOM 3051 O O . GLY B 1 145 ? 2.699 22.766 16.688 1 97.94 145 GLY B O 1
ATOM 3052 N N . LEU B 1 146 ? 4.59 23.703 15.859 1 98.62 146 LEU B N 1
ATOM 3053 C CA . LEU B 1 146 ? 5.289 23.625 17.141 1 98.62 146 LEU B CA 1
ATOM 3054 C C . LEU B 1 146 ? 4.605 24.516 18.172 1 98.62 146 LEU B C 1
ATOM 3056 O O . LEU B 1 146 ? 4.441 24.109 19.328 1 98.62 146 LEU B O 1
ATOM 3060 N N . GLY B 1 147 ? 4.191 25.703 17.734 1 98.5 147 GLY B N 1
ATOM 3061 C CA . GLY B 1 147 ? 3.443 26.562 18.625 1 98.5 147 GLY B CA 1
ATOM 3062 C C . GLY B 1 147 ? 2.191 25.906 19.188 1 98.5 147 GLY B C 1
ATOM 3063 O O . GLY B 1 147 ? 1.952 25.922 20.391 1 98.5 147 GLY B O 1
ATOM 3064 N N . ASP B 1 148 ? 1.449 25.312 18.281 1 98.06 148 ASP B N 1
ATOM 3065 C CA . ASP B 1 148 ? 0.23 24.609 18.672 1 98.06 148 ASP B CA 1
ATOM 3066 C C . ASP B 1 148 ? 0.536 23.484 19.656 1 98.06 148 ASP B C 1
ATOM 3068 O O . ASP B 1 148 ? -0.158 23.328 20.656 1 98.06 148 ASP B O 1
ATOM 3072 N N . SER B 1 149 ? 1.518 22.703 19.359 1 98.62 149 SER B N 1
ATOM 3073 C CA . SER B 1 149 ? 1.841 21.531 20.156 1 98.62 149 SER B CA 1
ATOM 3074 C C . SER B 1 149 ? 2.328 21.922 21.547 1 98.62 149 SER B C 1
ATOM 3076 O O . SER B 1 149 ? 1.923 21.312 22.531 1 98.62 149 SER B O 1
ATOM 3078 N N . TYR B 1 150 ? 3.16 22.953 21.609 1 98.56 150 TYR B N 1
ATOM 3079 C CA . TYR B 1 150 ? 3.648 23.406 22.891 1 98.56 150 TYR B CA 1
ATOM 3080 C C . TYR B 1 150 ? 2.521 24.031 23.719 1 98.56 150 TYR B C 1
ATOM 3082 O O . TYR B 1 150 ? 2.498 23.922 24.938 1 98.56 150 TYR B O 1
ATOM 3090 N N . TYR B 1 151 ? 1.619 24.734 23.047 1 98.06 151 TYR B N 1
ATOM 3091 C CA . TYR B 1 151 ? 0.455 25.297 23.719 1 98.06 151 TYR B CA 1
ATOM 3092 C C . TYR B 1 151 ? -0.362 24.203 24.391 1 98.06 151 TYR B C 1
ATOM 3094 O O . TYR B 1 151 ? -0.689 24.312 25.578 1 98.06 151 TYR B O 1
ATOM 3102 N N . ARG B 1 152 ? -0.583 23.141 23.656 1 97.5 152 ARG B N 1
ATOM 3103 C CA . ARG B 1 152 ? -1.394 22.047 24.188 1 97.5 152 ARG B CA 1
ATOM 3104 C C . ARG B 1 152 ? -0.627 21.25 25.25 1 97.5 152 ARG B C 1
ATOM 3106 O O . ARG B 1 152 ? -1.228 20.672 26.156 1 97.5 152 ARG B O 1
ATOM 3113 N N . ASN B 1 153 ? 0.648 21.297 25.109 1 97.62 153 ASN B N 1
ATOM 3114 C CA . ASN B 1 153 ? 1.493 20.641 26.094 1 97.62 153 ASN B CA 1
ATOM 3115 C C . ASN B 1 153 ? 1.729 21.547 27.312 1 97.62 153 ASN B C 1
ATOM 3117 O O . ASN B 1 153 ? 2.57 21.25 28.156 1 97.62 153 ASN B O 1
ATOM 3121 N N . LYS B 1 154 ? 1.131 22.734 27.375 1 97.19 154 LYS B N 1
ATOM 3122 C CA . LYS B 1 154 ? 1.104 23.703 28.484 1 97.19 154 LYS B CA 1
ATOM 3123 C C . LYS B 1 154 ? 2.479 24.328 28.688 1 97.19 154 LYS B C 1
ATOM 3125 O O . LYS B 1 154 ? 2.832 24.688 29.812 1 97.19 154 LYS B O 1
ATOM 3130 N N . GLN B 1 155 ? 3.299 24.203 27.75 1 98.19 155 GLN B N 1
ATOM 3131 C CA . GLN B 1 155 ? 4.547 24.953 27.703 1 98.19 155 GLN B CA 1
ATOM 3132 C C . GLN B 1 155 ? 4.371 26.266 26.938 1 98.19 155 GLN B C 1
ATOM 3134 O O . GLN B 1 155 ? 4.852 26.391 25.812 1 98.19 155 GLN B O 1
ATOM 3139 N N . TYR B 1 156 ? 3.84 27.234 27.625 1 98 156 TYR B N 1
ATOM 3140 C CA . TYR B 1 156 ? 3.309 28.422 26.969 1 98 156 TYR B CA 1
ATOM 3141 C C . TYR B 1 156 ? 4.434 29.359 26.531 1 98 156 TYR B C 1
ATOM 3143 O O . TYR B 1 156 ? 4.32 30.047 25.516 1 98 156 TYR B O 1
ATOM 3151 N N . ASP B 1 157 ? 5.457 29.312 27.234 1 97.88 157 ASP B N 1
ATOM 3152 C CA . ASP B 1 157 ? 6.59 30.141 26.844 1 97.88 157 ASP B CA 1
ATOM 3153 C C . ASP B 1 157 ? 7.145 29.703 25.484 1 97.88 157 ASP B C 1
ATOM 31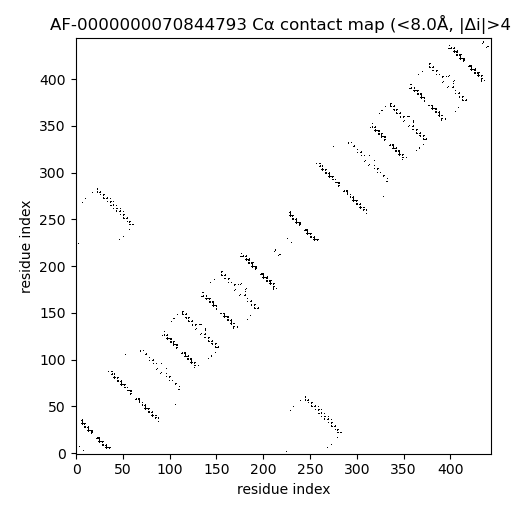55 O O . ASP B 1 157 ? 7.426 30.547 24.625 1 97.88 157 ASP B O 1
ATOM 3159 N N . LYS B 1 158 ? 7.277 28.422 25.344 1 98.38 158 LYS B N 1
ATOM 3160 C CA . LYS B 1 158 ? 7.738 27.891 24.062 1 98.38 158 LYS B CA 1
ATOM 3161 C C . LYS B 1 158 ? 6.703 28.125 22.969 1 98.38 158 LYS B C 1
ATOM 3163 O O . LYS B 1 158 ? 7.055 28.422 21.828 1 98.38 158 LYS B O 1
ATOM 3168 N N . SER B 1 159 ? 5.504 27.953 23.328 1 98.56 159 SER B N 1
ATOM 3169 C CA . SER B 1 159 ? 4.43 28.203 22.375 1 98.56 159 SER B CA 1
ATOM 3170 C C . SER B 1 159 ? 4.504 29.625 21.828 1 98.56 159 SER B C 1
ATOM 3172 O O . SER B 1 159 ? 4.438 29.828 20.609 1 98.56 159 SER B O 1
ATOM 3174 N N . VAL B 1 160 ? 4.684 30.594 22.672 1 98.38 160 VAL B N 1
ATOM 3175 C CA . VAL B 1 160 ? 4.789 32 22.281 1 98.38 160 VAL B CA 1
ATOM 3176 C C . VAL B 1 160 ? 5.98 32.188 21.344 1 98.38 160 VAL B C 1
ATOM 3178 O O . VAL B 1 160 ? 5.863 32.844 20.297 1 98.38 160 VAL B O 1
ATOM 3181 N N . GLU B 1 161 ? 7.031 31.578 21.75 1 98.31 161 GLU B N 1
ATOM 3182 C CA . GLU B 1 161 ? 8.25 31.703 20.953 1 98.31 161 GLU B CA 1
ATOM 3183 C C . GLU B 1 161 ? 8.039 31.219 19.531 1 98.31 161 GLU B C 1
ATOM 3185 O O . GLU B 1 161 ? 8.391 31.906 18.562 1 98.31 161 GLU B O 1
ATOM 3190 N N . TYR B 1 162 ? 7.434 30.094 19.391 1 98.5 162 TYR B N 1
ATOM 3191 C CA . TYR B 1 162 ? 7.297 29.484 18.078 1 98.5 162 TYR B CA 1
ATOM 3192 C C . TYR B 1 162 ? 6.23 30.203 17.266 1 98.5 162 TYR B C 1
ATOM 3194 O O . TYR B 1 162 ? 6.371 30.344 16.047 1 98.5 162 TYR B O 1
ATOM 3202 N N . TYR B 1 163 ? 5.203 30.609 17.891 1 98.06 163 TYR B N 1
ATOM 3203 C CA . TYR B 1 163 ? 4.207 31.391 17.156 1 98.06 163 TYR B CA 1
ATOM 3204 C C . TYR B 1 163 ? 4.805 32.719 16.656 1 98.06 163 TYR B C 1
ATOM 3206 O O . TYR B 1 163 ? 4.484 33.156 15.547 1 98.06 163 TYR B O 1
ATOM 3214 N N . GLU B 1 164 ? 5.625 33.312 17.438 1 97.94 164 GLU B N 1
ATOM 3215 C CA . GLU B 1 164 ? 6.258 34.562 17.031 1 97.94 164 GLU B CA 1
ATOM 3216 C C . GLU B 1 164 ? 7.137 34.344 15.797 1 97.94 164 GLU B C 1
ATOM 3218 O O . GLU B 1 164 ? 7.156 35.188 14.891 1 97.94 164 GLU B O 1
ATOM 3223 N N . LYS B 1 165 ? 7.848 33.25 15.836 1 97.81 165 LYS B N 1
ATOM 3224 C CA . LYS B 1 165 ? 8.68 32.906 14.688 1 97.81 165 LYS B CA 1
ATOM 3225 C C . LYS B 1 165 ? 7.832 32.688 13.438 1 97.81 165 LYS B C 1
ATOM 3227 O O . LYS B 1 165 ? 8.172 33.188 12.352 1 97.81 165 LYS B O 1
ATOM 3232 N N . ALA B 1 166 ? 6.742 31.953 13.578 1 97.69 166 ALA B N 1
ATOM 3233 C CA . ALA B 1 166 ? 5.84 31.734 12.453 1 97.69 166 ALA B CA 1
ATOM 3234 C C . ALA B 1 166 ? 5.25 33.031 11.953 1 97.69 166 ALA B C 1
ATOM 3236 O O . ALA B 1 166 ? 5.184 33.281 10.742 1 97.69 166 ALA B O 1
ATOM 3237 N N . LEU B 1 167 ? 4.871 33.875 12.883 1 97.06 167 LEU B N 1
ATOM 3238 C CA . LEU B 1 167 ? 4.266 35.156 12.555 1 97.06 167 LEU B CA 1
ATOM 3239 C C . LEU B 1 167 ? 5.242 36.031 11.773 1 97.06 167 LEU B C 1
ATOM 3241 O O . LEU B 1 167 ? 4.859 36.688 10.789 1 97.06 167 LEU B O 1
ATOM 3245 N N . LYS B 1 168 ? 6.438 36.094 12.203 1 96.38 168 LYS B N 1
ATOM 3246 C CA . LYS B 1 168 ? 7.457 36.906 11.547 1 96.38 168 LYS B CA 1
ATOM 3247 C C . LYS B 1 168 ? 7.637 36.5 10.094 1 96.38 168 LYS B C 1
ATOM 3249 O O . LYS B 1 168 ? 7.695 37.344 9.195 1 96.38 168 LYS B O 1
ATOM 3254 N N . ILE B 1 169 ? 7.691 35.188 9.898 1 96.94 169 ILE B N 1
ATOM 3255 C CA . ILE B 1 169 ? 7.891 34.688 8.555 1 96.94 169 ILE B CA 1
ATOM 3256 C C . ILE B 1 169 ? 6.66 35 7.695 1 96.94 169 ILE B C 1
ATOM 3258 O O . ILE B 1 169 ? 6.789 35.406 6.547 1 96.94 169 ILE B O 1
ATOM 3262 N N . ARG B 1 170 ? 5.496 34.812 8.227 1 95.38 170 ARG B N 1
ATOM 3263 C CA . ARG B 1 170 ? 4.266 35.031 7.473 1 95.38 170 ARG B CA 1
ATOM 3264 C C . ARG B 1 170 ? 4.098 36.5 7.133 1 95.38 170 ARG B C 1
ATOM 3266 O O . ARG B 1 170 ? 3.578 36.844 6.066 1 95.38 170 ARG B O 1
ATOM 3273 N N . LEU B 1 171 ? 4.531 37.344 8.016 1 95.06 171 LEU B N 1
ATOM 3274 C CA . LEU B 1 171 ? 4.52 38.781 7.73 1 95.06 171 LEU B CA 1
ATOM 3275 C C . LEU B 1 171 ? 5.43 39.125 6.551 1 95.06 171 LEU B C 1
ATOM 3277 O O . LEU B 1 171 ? 5.078 39.938 5.703 1 95.06 171 LEU B O 1
ATOM 3281 N N . ASP B 1 172 ? 6.531 38.5 6.559 1 94.88 172 ASP B N 1
ATOM 3282 C CA . ASP B 1 172 ? 7.5 38.75 5.492 1 94.88 172 ASP B CA 1
ATOM 3283 C C . ASP B 1 172 ? 6.988 38.219 4.156 1 94.88 172 ASP B C 1
ATOM 3285 O O . ASP B 1 172 ? 7.211 38.844 3.109 1 94.88 172 ASP B O 1
ATOM 3289 N N . ILE B 1 173 ? 6.305 37.062 4.191 1 92.38 173 ILE B N 1
ATOM 3290 C CA . ILE B 1 173 ? 5.906 36.375 2.969 1 92.38 173 ILE B CA 1
ATOM 3291 C C . ILE B 1 173 ? 4.613 37 2.432 1 92.38 173 ILE B C 1
ATOM 3293 O O . ILE B 1 173 ? 4.473 37.219 1.226 1 92.38 173 ILE B O 1
ATOM 3297 N N . PHE B 1 174 ? 3.627 37.219 3.311 1 90 174 PHE B N 1
ATOM 3298 C CA . PHE B 1 174 ? 2.281 37.531 2.84 1 90 174 PHE B CA 1
ATOM 3299 C C . PHE B 1 174 ? 1.983 39 3 1 90 174 PHE B C 1
ATOM 3301 O O . PHE B 1 174 ? 1.02 39.531 2.426 1 90 174 PHE B O 1
ATOM 3308 N N . GLY B 1 175 ? 2.758 39.75 3.775 1 87.94 175 GLY B N 1
ATOM 3309 C CA . GLY B 1 175 ? 2.402 41.125 4.121 1 87.94 175 GLY B CA 1
ATOM 3310 C C . GLY B 1 175 ? 1.407 41.188 5.266 1 87.94 175 GLY B C 1
ATOM 3311 O O . GLY B 1 175 ? 1.468 40.406 6.207 1 87.94 175 GLY B O 1
ATOM 3312 N N . THR B 1 176 ? 0.409 42.156 5.227 1 85.81 176 THR B N 1
ATOM 3313 C CA . THR B 1 176 ? -0.323 42.469 6.449 1 85.81 176 THR B CA 1
ATOM 3314 C C . THR B 1 176 ? -1.769 41.969 6.348 1 85.81 176 THR B C 1
ATOM 3316 O O . THR B 1 176 ? -2.52 42.031 7.324 1 85.81 176 THR B O 1
ATOM 3319 N N . ASN B 1 177 ? -2.15 41.438 5.246 1 86.75 177 ASN B N 1
ATOM 3320 C CA . ASN B 1 177 ? -3.553 41.062 5.094 1 86.75 177 ASN B CA 1
ATOM 3321 C C . ASN B 1 177 ? -3.697 39.656 4.504 1 86.75 177 ASN B C 1
ATOM 3323 O O . ASN B 1 177 ? -3.996 39.5 3.32 1 86.75 177 ASN B O 1
ATOM 3327 N N . HIS B 1 178 ? -3.592 38.719 5.254 1 91.62 178 HIS B N 1
ATOM 3328 C CA . HIS B 1 178 ? -3.744 37.344 4.867 1 91.62 178 HIS B CA 1
ATOM 3329 C C . HIS B 1 178 ? -4.391 36.531 5.98 1 91.62 178 HIS B C 1
ATOM 3331 O O . HIS B 1 178 ? -4.105 36.75 7.16 1 91.62 178 HIS B O 1
ATOM 3337 N N . SER B 1 179 ? -5.137 35.562 5.68 1 90.44 179 SER B N 1
ATOM 3338 C CA . SER B 1 179 ? -5.871 34.781 6.66 1 90.44 179 SER B CA 1
ATOM 3339 C C . SER B 1 179 ? -4.926 34 7.574 1 90.44 179 SER B C 1
ATOM 3341 O O . SER B 1 179 ? -5.184 33.875 8.773 1 90.44 179 SER B O 1
ATOM 3343 N N . ASP B 1 180 ? -3.799 33.531 7.027 1 90.44 180 ASP B N 1
ATOM 3344 C CA . ASP B 1 180 ? -2.822 32.812 7.82 1 90.44 180 ASP B CA 1
ATOM 3345 C C . ASP B 1 180 ? -2.229 33.688 8.914 1 90.44 180 ASP B C 1
ATOM 3347 O O . ASP B 1 180 ? -1.875 33.188 9.992 1 90.44 180 ASP B O 1
ATOM 3351 N N . LEU B 1 181 ? -2.127 34.969 8.617 1 92.25 181 LEU B N 1
ATOM 3352 C CA . LEU B 1 181 ? -1.613 35.938 9.602 1 92.25 181 LEU B CA 1
ATOM 3353 C C . LEU B 1 181 ? -2.6 36.094 10.758 1 92.25 181 LEU B C 1
ATOM 3355 O O . LEU B 1 181 ? -2.199 36.156 11.922 1 92.25 181 LEU B O 1
ATOM 3359 N N . ALA B 1 182 ? -3.832 36.219 10.336 1 92.38 182 ALA B N 1
ATOM 3360 C CA . ALA B 1 182 ? -4.871 36.344 11.352 1 92.38 182 ALA B CA 1
ATOM 3361 C C . ALA B 1 182 ? -4.875 35.125 12.289 1 92.38 182 ALA B C 1
ATOM 3363 O O . ALA B 1 182 ? -4.988 35.281 13.508 1 92.38 182 ALA B O 1
ATOM 3364 N N . ASP B 1 183 ? -4.688 34 11.672 1 91.81 183 ASP B N 1
ATOM 3365 C CA . ASP B 1 183 ? -4.625 32.75 12.461 1 91.81 183 ASP B CA 1
ATOM 3366 C C . ASP B 1 183 ? -3.439 32.781 13.43 1 91.81 183 ASP B C 1
ATOM 3368 O O . ASP B 1 183 ? -3.555 32.344 14.57 1 91.81 183 ASP B O 1
ATOM 3372 N N . SER B 1 184 ? -2.285 33.25 12.977 1 95.12 184 SER B N 1
ATOM 3373 C CA . SER B 1 184 ? -1.097 33.312 13.82 1 95.12 184 SER B CA 1
ATOM 3374 C C . SER B 1 184 ? -1.292 34.281 14.977 1 95.12 184 SER B C 1
ATOM 3376 O O . SER B 1 184 ? -0.931 34 16.109 1 95.12 184 SER B O 1
ATOM 3378 N N . TYR B 1 185 ? -1.897 35.438 14.664 1 96.38 185 TYR B N 1
ATOM 3379 C CA . TYR B 1 185 ? -2.16 36.406 15.703 1 96.38 185 TYR B CA 1
ATOM 3380 C C . TYR B 1 185 ? -3.107 35.844 16.75 1 96.38 185 TYR B C 1
ATOM 3382 O O . TYR B 1 185 ? -2.898 36.062 17.953 1 96.38 185 TYR B O 1
ATOM 3390 N N . TYR B 1 186 ? -4.086 35.25 16.344 1 96.31 186 TYR B N 1
ATOM 3391 C CA . TYR B 1 186 ? -5.074 34.688 17.266 1 96.31 186 TYR B CA 1
ATOM 3392 C C . TYR B 1 186 ? -4.445 33.656 18.172 1 96.31 186 TYR B C 1
ATOM 3394 O O . TYR B 1 186 ? -4.633 33.688 19.391 1 96.31 186 TYR B O 1
ATOM 3402 N N . SER B 1 187 ? -3.713 32.719 17.562 1 96.88 187 SER B N 1
ATOM 3403 C CA . SER B 1 187 ? -3.072 31.656 18.328 1 96.88 187 SER B CA 1
ATOM 3404 C C . SER B 1 187 ? -2.021 32.219 19.281 1 96.88 187 SER B C 1
ATOM 3406 O O . SER B 1 187 ? -1.899 31.75 20.422 1 96.88 187 SER B O 1
ATOM 3408 N N . LEU B 1 188 ? -1.302 33.188 18.766 1 97.75 188 LEU B N 1
ATOM 3409 C CA . LEU B 1 188 ? -0.315 33.844 19.625 1 97.75 188 LEU B CA 1
ATOM 3410 C C . LEU B 1 188 ? -0.99 34.531 20.797 1 97.75 188 LEU B C 1
ATOM 3412 O O . LEU B 1 188 ? -0.48 34.5 21.906 1 97.75 188 LEU B O 1
ATOM 3416 N N . GLY B 1 189 ? -2.133 35.188 20.484 1 97.56 189 GLY B N 1
ATOM 3417 C CA . GLY B 1 189 ? -2.898 35.812 21.547 1 97.56 189 GLY B CA 1
ATOM 3418 C C . GLY B 1 189 ? -3.322 34.812 22.625 1 97.56 189 GLY B C 1
ATOM 3419 O O . GLY B 1 189 ? -3.256 35.125 23.812 1 97.56 189 GLY B O 1
ATOM 3420 N N . LEU B 1 190 ? -3.697 33.688 22.219 1 96.5 190 LEU B N 1
ATOM 3421 C CA . LEU B 1 190 ? -4.094 32.656 23.156 1 96.5 190 LEU B CA 1
ATOM 3422 C C . LEU B 1 190 ? -2.904 32.188 24.016 1 96.5 190 LEU B C 1
ATOM 3424 O O . LEU B 1 190 ? -3.033 32.031 25.219 1 96.5 190 LEU B O 1
ATOM 3428 N N . SER B 1 191 ? -1.82 32 23.375 1 98 191 SER B N 1
ATOM 3429 C CA . SER B 1 191 ? -0.625 31.562 24.094 1 98 191 SER B CA 1
ATOM 3430 C C . SER B 1 191 ? -0.16 32.625 25.078 1 98 191 SER B C 1
ATOM 3432 O O . SER B 1 191 ? 0.274 32.312 26.188 1 98 191 SER B O 1
ATOM 3434 N N . TYR B 1 192 ? -0.249 33.906 24.719 1 98.06 192 TYR B N 1
ATOM 3435 C CA . TYR B 1 192 ? 0.088 35 25.625 1 98.06 192 TYR B CA 1
ATOM 3436 C C . TYR B 1 192 ? -0.822 34.969 26.859 1 98.06 192 TYR B C 1
ATOM 3438 O O . TYR B 1 192 ? -0.371 35.219 27.969 1 98.06 192 TYR B O 1
ATOM 3446 N N . TYR B 1 193 ? -2.064 34.781 26.594 1 97.69 193 TYR B N 1
ATOM 3447 C CA . TYR B 1 193 ? -3.033 34.75 27.688 1 97.69 193 TYR B CA 1
ATOM 3448 C C . TYR B 1 193 ? -2.65 33.719 28.734 1 97.69 193 TYR B C 1
ATOM 3450 O O . TYR B 1 193 ? -2.578 34.031 29.922 1 97.69 193 TYR B O 1
ATOM 3458 N N . TYR B 1 194 ? -2.305 32.531 28.344 1 97.31 194 TYR B N 1
ATOM 3459 C CA . TYR B 1 194 ? -1.99 31.453 29.266 1 97.31 194 TYR B CA 1
ATOM 3460 C C . TYR B 1 194 ? -0.584 31.609 29.828 1 97.31 194 TYR B C 1
ATOM 3462 O O . TYR B 1 194 ? -0.265 31.047 30.875 1 97.31 194 TYR B O 1
ATOM 3470 N N . ASN B 1 195 ? 0.167 32.344 29.109 1 97.25 195 ASN B N 1
ATOM 3471 C CA . ASN B 1 195 ? 1.482 32.688 29.625 1 97.25 195 ASN B CA 1
ATOM 3472 C C . ASN B 1 195 ? 1.419 33.906 30.531 1 97.25 195 ASN B C 1
ATOM 3474 O O . ASN B 1 195 ? 2.449 34.5 30.859 1 97.25 195 ASN B O 1
ATOM 3478 N N . ARG B 1 196 ? 0.243 34.5 30.844 1 96.5 196 ARG B N 1
ATOM 3479 C CA . ARG B 1 196 ? -0.065 35.531 31.797 1 96.5 196 ARG B CA 1
ATOM 3480 C C . ARG B 1 196 ? 0.422 36.906 31.297 1 96.5 196 ARG B C 1
ATOM 3482 O O . ARG B 1 196 ? 0.792 37.75 32.094 1 96.5 196 ARG B O 1
ATOM 3489 N N . GLN B 1 197 ? 0.563 36.969 30.047 1 97.56 197 GLN B N 1
ATOM 3490 C CA . GLN B 1 197 ? 0.816 38.25 29.391 1 97.56 197 GLN B CA 1
ATOM 3491 C C . GLN B 1 197 ? -0.455 38.781 28.766 1 97.56 197 GLN B C 1
ATOM 3493 O O . GLN B 1 197 ? -0.564 38.844 27.531 1 97.56 197 GLN B O 1
ATOM 3498 N N . TYR B 1 198 ? -1.262 39.344 29.547 1 97.31 198 TYR B N 1
ATOM 3499 C CA . TYR B 1 198 ? -2.645 39.625 29.188 1 97.31 198 TYR B CA 1
ATOM 3500 C C . TYR B 1 198 ? -2.723 40.812 28.219 1 97.31 198 TYR B C 1
ATOM 3502 O O . TYR B 1 198 ? -3.525 40.812 27.281 1 97.31 198 TYR B O 1
ATOM 3510 N N . ASP B 1 199 ? -1.918 41.75 28.406 1 97.44 199 ASP B N 1
ATOM 3511 C CA . ASP B 1 199 ? -1.957 42.906 27.516 1 97.44 199 ASP B CA 1
ATOM 3512 C C . ASP B 1 199 ? -1.571 42.531 26.094 1 97.44 199 ASP B C 1
ATOM 3514 O O . ASP B 1 199 ? -2.225 42.938 25.125 1 97.44 199 ASP B O 1
ATOM 3518 N N . LYS B 1 200 ? -0.57 41.719 26.031 1 97.69 200 LYS B N 1
ATOM 3519 C CA . LYS B 1 200 ? -0.155 41.25 24.703 1 97.69 200 LYS B CA 1
ATOM 3520 C C . LYS B 1 200 ? -1.223 40.344 24.094 1 97.69 200 LYS B C 1
ATOM 3522 O O . LYS B 1 200 ? -1.423 40.375 22.875 1 97.69 200 LYS B O 1
ATOM 3527 N N . ALA B 1 201 ? -1.846 39.562 24.875 1 97.75 201 ALA B N 1
ATOM 3528 C CA . ALA B 1 201 ? -2.906 38.688 24.406 1 97.75 201 ALA B CA 1
ATOM 3529 C C . ALA B 1 201 ? -4.031 39.469 23.75 1 97.75 201 ALA B C 1
ATOM 3531 O O . ALA B 1 201 ? -4.48 39.125 22.656 1 97.75 201 ALA B O 1
ATOM 3532 N N . ILE B 1 2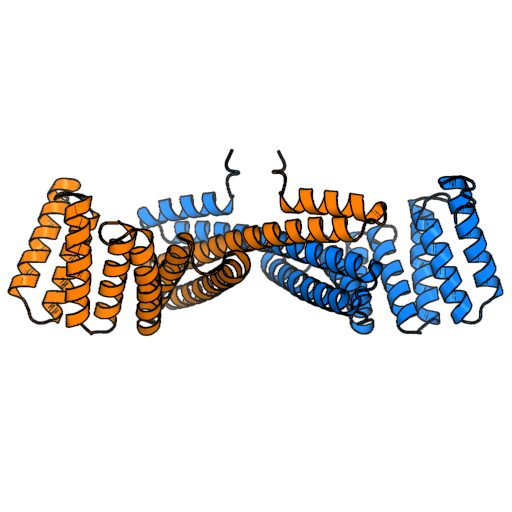02 ? -4.445 40.531 24.422 1 97.38 202 ILE B N 1
ATOM 3533 C CA . ILE B 1 202 ? -5.527 41.375 23.922 1 97.38 202 ILE B CA 1
ATOM 3534 C C . ILE B 1 202 ? -5.102 42.031 22.609 1 97.38 202 ILE B C 1
ATOM 3536 O O . ILE B 1 202 ? -5.855 42.062 21.641 1 97.38 202 ILE B O 1
ATOM 3540 N N . GLU B 1 203 ? -3.9 42.531 22.609 1 97.69 203 GLU B N 1
ATOM 3541 C CA . GLU B 1 203 ? -3.373 43.188 21.438 1 97.69 203 GLU B CA 1
ATOM 3542 C C . GLU B 1 203 ? -3.371 42.281 20.219 1 97.69 203 GLU B C 1
ATOM 3544 O O . GLU B 1 203 ? -3.809 42.656 19.141 1 97.69 203 GLU B O 1
ATOM 3549 N N . HIS B 1 204 ? -2.883 41.094 20.391 1 97.69 204 HIS B N 1
ATOM 3550 C CA . HIS B 1 204 ? -2.748 40.156 19.281 1 97.69 204 HIS B CA 1
ATOM 3551 C C . HIS B 1 204 ? -4.109 39.656 18.828 1 97.69 204 HIS B C 1
ATOM 3553 O O . HIS B 1 204 ? -4.34 39.438 17.641 1 97.69 204 HIS B O 1
ATOM 3559 N N . ARG B 1 205 ? -5.004 39.438 19.703 1 96.38 205 ARG B N 1
ATOM 3560 C CA . ARG B 1 205 ? -6.348 39 19.344 1 96.38 205 ARG B CA 1
ATOM 3561 C C . ARG B 1 205 ? -7.086 40.062 18.578 1 96.38 205 ARG B C 1
ATOM 3563 O O . ARG B 1 205 ? -7.836 39.781 17.641 1 96.38 205 ARG B O 1
ATOM 3570 N N . GLU B 1 206 ? -6.867 41.312 18.953 1 96.5 206 GLU B N 1
ATOM 3571 C CA . GLU B 1 206 ? -7.477 42.438 18.234 1 96.5 206 GLU B CA 1
ATOM 3572 C C . GLU B 1 206 ? -6.938 42.531 16.812 1 96.5 206 GLU B C 1
ATOM 3574 O O . GLU B 1 206 ? -7.684 42.844 15.883 1 96.5 206 GLU B O 1
ATOM 3579 N N . LYS B 1 207 ? -5.641 42.312 16.688 1 95.69 207 LYS B N 1
ATOM 3580 C CA . LYS B 1 207 ? -5.047 42.312 15.352 1 95.69 207 LYS B CA 1
ATOM 3581 C C . LYS B 1 207 ? -5.66 41.219 14.477 1 95.69 207 LYS B C 1
ATOM 3583 O O . LYS B 1 207 ? -5.934 41.469 13.297 1 95.69 207 LYS B O 1
ATOM 3588 N N . ALA B 1 208 ? -5.789 40.031 15.062 1 95.56 208 ALA B N 1
ATOM 3589 C CA . ALA B 1 208 ? -6.398 38.938 14.336 1 95.56 208 ALA B CA 1
ATOM 3590 C C . ALA B 1 208 ? -7.809 39.281 13.875 1 95.56 208 ALA B C 1
ATOM 3592 O O . ALA B 1 208 ? -8.172 39.062 12.719 1 95.56 208 ALA B O 1
ATOM 3593 N N . LEU B 1 209 ? -8.625 39.906 14.727 1 94.25 209 LEU B N 1
ATOM 3594 C CA . LEU B 1 209 ? -10 40.281 14.43 1 94.25 209 LEU B CA 1
ATOM 3595 C C . LEU B 1 209 ? -10.055 41.344 13.336 1 94.25 209 LEU B C 1
ATOM 3597 O O . LEU B 1 209 ? -10.938 41.312 12.484 1 94.25 209 LEU B O 1
ATOM 3601 N N . LYS B 1 210 ? -9.156 42.25 13.414 1 93.38 210 LYS B N 1
ATOM 3602 C CA . LYS B 1 210 ? -9.094 43.312 12.414 1 93.38 210 LYS B CA 1
ATOM 3603 C C . LYS B 1 210 ? -8.844 42.75 11.023 1 93.38 210 LYS B C 1
ATOM 3605 O O . LYS B 1 210 ? -9.5 43.125 10.055 1 93.38 210 LYS B O 1
ATOM 3610 N N . ILE B 1 211 ? -7.871 41.844 10.922 1 93.38 211 ILE B N 1
ATOM 3611 C CA . ILE B 1 211 ? -7.527 41.219 9.641 1 93.38 211 ILE B CA 1
ATOM 3612 C C . ILE B 1 211 ? -8.719 40.438 9.117 1 93.38 211 ILE B C 1
ATOM 3614 O O . ILE B 1 211 ? -9.055 40.531 7.93 1 93.38 211 ILE B O 1
ATOM 3618 N N . TRP B 1 212 ? -9.32 39.656 9.969 1 91.25 212 TRP B N 1
ATOM 3619 C CA . TRP B 1 212 ? -10.484 38.875 9.555 1 91.25 212 TRP B CA 1
ATOM 3620 C C . TRP B 1 212 ? -11.602 39.781 9.062 1 91.25 212 TRP B C 1
ATOM 3622 O O . TRP B 1 212 ? -12.273 39.469 8.078 1 91.25 212 TRP B O 1
ATOM 3632 N N . LYS B 1 213 ? -11.844 40.906 9.766 1 90.69 213 LYS B N 1
ATOM 3633 C CA . LYS B 1 213 ? -12.867 41.875 9.352 1 90.69 213 LYS B CA 1
ATOM 3634 C C . LYS B 1 213 ? -12.555 42.438 7.977 1 90.69 213 LYS B C 1
ATOM 3636 O O . LYS B 1 213 ? -13.461 42.656 7.168 1 90.69 213 LYS B O 1
ATOM 3641 N N . GLU B 1 214 ? -11.359 42.719 7.746 1 90.81 214 GLU B N 1
ATOM 3642 C CA . GLU B 1 214 ? -10.945 43.281 6.465 1 90.81 214 GLU B CA 1
ATOM 3643 C C . GLU B 1 214 ? -11.094 42.25 5.34 1 90.81 214 GLU B C 1
ATOM 3645 O O . GLU B 1 214 ? -11.453 42.625 4.215 1 90.81 214 GLU B O 1
ATOM 3650 N N . LEU B 1 215 ? -10.766 41.031 5.594 1 88.62 215 LEU B N 1
ATOM 3651 C CA . LEU B 1 215 ? -10.758 40 4.566 1 88.62 215 LEU B CA 1
ATOM 3652 C C . LEU B 1 215 ? -12.18 39.5 4.289 1 88.62 215 LEU B C 1
ATOM 3654 O O . LEU B 1 215 ? -12.531 39.25 3.141 1 88.62 215 LEU B O 1
ATOM 3658 N N . PHE B 1 216 ? -12.922 39.219 5.293 1 84.69 216 PHE B N 1
ATOM 3659 C CA . PHE B 1 216 ? -14.188 38.531 5.117 1 84.69 216 PHE B CA 1
ATOM 3660 C C . PHE B 1 216 ? -15.367 39.438 5.402 1 84.69 216 PHE B C 1
ATOM 3662 O O . PHE B 1 216 ? -16.516 39.062 5.199 1 84.69 216 PHE B O 1
ATOM 3669 N N . GLY B 1 217 ? -15.133 40.781 5.535 1 76 217 GLY B N 1
ATOM 3670 C CA . GLY B 1 217 ? -16.188 41.719 5.844 1 76 217 GLY B CA 1
ATOM 3671 C C . GLY B 1 217 ? -16.766 41.562 7.234 1 76 217 GLY B C 1
ATOM 3672 O O . GLY B 1 217 ? -16.344 40.656 7.977 1 76 217 GLY B O 1
ATOM 3673 N N . ASP B 1 218 ? -17.375 42.531 7.812 1 62.12 218 ASP B N 1
ATOM 3674 C CA . ASP B 1 218 ? -18.016 42.562 9.125 1 62.12 218 ASP B CA 1
ATOM 3675 C C . ASP B 1 218 ? -18.938 41.344 9.297 1 62.12 218 ASP B C 1
ATOM 3677 O O . ASP B 1 218 ? -19.969 41.25 8.633 1 62.12 218 ASP B O 1
ATOM 3681 N N . THR B 1 219 ? -18.406 40.25 9.258 1 52.75 219 THR B N 1
ATOM 3682 C CA . THR B 1 219 ? -19.359 39.156 9.492 1 52.75 219 THR B CA 1
ATOM 3683 C C . THR B 1 219 ? -19.812 39.156 10.945 1 52.75 219 THR B C 1
ATOM 3685 O O . THR B 1 219 ? -19.016 38.969 11.852 1 52.75 219 THR B O 1
ATOM 3688 N N . ASP B 1 220 ? -20.781 40.094 11.453 1 45.25 220 ASP B N 1
ATOM 3689 C CA . ASP B 1 220 ? -21.453 39.875 12.734 1 45.25 220 ASP B CA 1
ATOM 3690 C C . ASP B 1 220 ? -21.516 38.375 13.055 1 45.25 220 ASP B C 1
ATOM 3692 O O . ASP B 1 220 ? -22.078 37.969 14.078 1 45.25 220 ASP B O 1
ATOM 3696 N N . ARG B 1 221 ? -21.484 37.375 12.172 1 39.91 221 ARG B N 1
ATOM 3697 C CA . ARG B 1 221 ? -21.75 36.031 12.664 1 39.91 221 ARG B CA 1
ATOM 3698 C C . ARG B 1 221 ? -20.562 35.5 13.453 1 39.91 221 ARG B C 1
ATOM 3700 O O . ARG B 1 221 ? -20.516 34.312 13.797 1 39.91 221 ARG B O 1
ATOM 3707 N N . LEU B 1 222 ? -19.344 36.219 13.477 1 33.88 222 LEU B N 1
ATOM 3708 C CA . LEU B 1 222 ? -18.453 35.531 14.422 1 33.88 222 LEU B CA 1
ATOM 3709 C C . LEU B 1 222 ? -18.828 35.906 15.859 1 33.88 222 LEU B C 1
ATOM 3711 O O . LEU B 1 222 ? -19.172 37.031 16.141 1 33.88 222 LEU B O 1
#

InterPro domains:
  IPR006597 Sel1-like repeat [SM00671] (7-38)
  IPR006597 Sel1-like repeat [SM00671] (49-80)
  IPR006597 Sel1-like repeat [SM00671] (98-129)
  IPR006597 Sel1-like repeat [SM00671] (140-171)
  IPR011990 Tetratricopeptide-like helical domain superfamily [G3DSA:1.25.40.10] (2-74)
  IPR011990 Tetratricopeptide-like helical domain superfamily [G3DSA:1.25.40.10] (75-222)
  IPR011990 Tetratricopeptide-like helical domain superfamily [SSF48452] (5-215)
  IPR019734 Tetratricopeptide repeat [PS50005] (7-40)
  IPR019734 Tetratricopeptide repeat [PS50005] (49-82)
  IPR019734 Tetratricopeptide repeat [PS50005] (98-131)
  IPR019734 Tetratricopeptide repeat [PS50005] (140-173)
  IPR019734 Tetratricopeptide repeat [PS50005] (182-215)
  IPR019734 Tetratricopeptide repeat [SM00028] (7-40)
  IPR019734 Tetratricopeptide repeat [SM00028] (49-82)
  IPR019734 Tetratricopeptide repeat [SM00028] (98-131)
  IPR019734 Tetratricopeptide repeat [SM00028] (140-173)
  IPR019734 Tetratricopeptide repeat [SM00028] (182-215)

O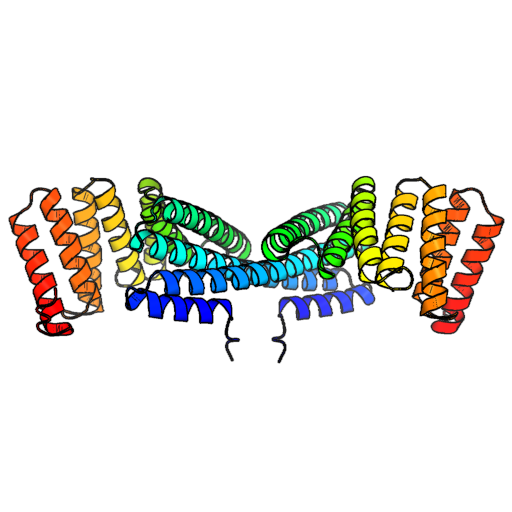rganism: Reticulomyxa filosa (NCBI:txid46433)